Protein AF-A0A1Q6EL89-F1 (afdb_monomer_lite)

Sequence (431 aa):
MKNIRKYMMAAACMTAAAALVACTEAVKRDTEEEIQEMTVPKKPGPITKVPATLTCNGGEEFTFSVSKVQWAETYEWTIAEQEKSKISIIDGQGTNVITVRVVNDDVVIPAQSVSVVAKNELGASKVREYFAAITVSVPIELPGYTIKKYGKRWWMTENCHEAGEDGNLGVAPDLTAFSVAGLEASHLQRLNDAKGRYYTWYEAMTGISGCTAEQCPYVQNYEGVDDVGNAFKLDGTEEGEFGVQIRGCCPEGWHVANANDWWDMLMAIKSEYAIPDDFAQGGYTFSGGHDGKPENAITKAGFYKSGCTVKNTGNVGAWLRGGNGRIVDGGIWNQANMTLTDAGEPLLQFVDGAESIGFGWYPLGYQKADGSFNSGALGKWGYVWFIGQTNASTARSLVISGTSLNLQTKTNQEAAKDIYLNVRCVKNYTK

Foldseek 3Di:
DPPPVVVVVVVVVVVVVVVVVVVVVVVVVPDPPVPPPQAAWAEWDAKAKVVNFLEAEAFDKTKIFTPDIPNFQFKAKAFAPVCCQFKDFPDDHRHRMTIMTGHNDFDKAAWQRMWMWGGDPNGIYDIDTHGHIHTYHHDDDDPPFDWDDQQNWIWGLAFAQFCAPVNQQAALFQQLPDDFPQDDSVLSVVLSVRPRGWHQLQQQQAVDHLDDPVRRQDFAQDWDAAPQGDTAGQPLDPRHFQQGFGCRNHDPQKGFHGLCNVVSRLVRCCVRVVFDVDQQQQGWAQCFAPVNHNVLRADSSNCSVKNFDNGHTRQSLQLLAAQADDVVVVGNAVDDDQFDADPNGTGGLHHPPSVVSSSHHAQNAKAFLVRDGPSVRHRFKAKEFYTHAPHRFKGWIWIRGSGTTTIDIDGSVCSSHTIIHTTMMMGDDND

Secondary structure (DSSP, 8-state):
--SSHHHHHHHHHHHHHHHHHHHHHHTTSS---------PPPPP---EEES--SEEETT-EEEEE-PPPTT--EEEEEE-GGGTTTEEEEE-TBSSEEEEEE-SS-EEE-TTSEEEEEEETTEEPPPEE--S-EEEEPPP--TT--EEEETTEEEESS------TTS-SSB---GGG---TT--HHHHHHHHHH---BB-HHHHHH--TT--TTT----TT-EEE-TTS-EEE-SSSTTTT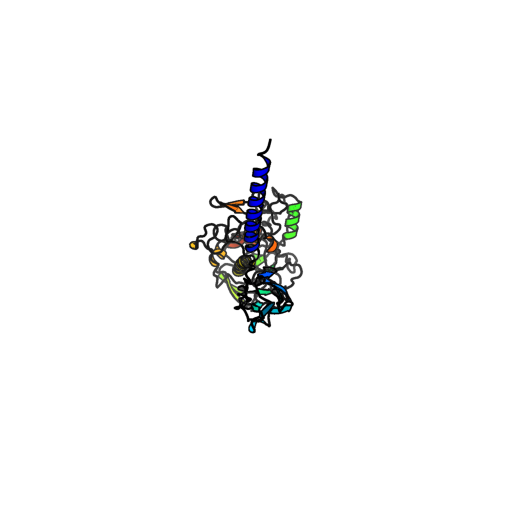TT----TTSPTTEEE--HHHHHHHHHHHHHHTT--S-TTTT-B-TTTGGGT-GGGPPPHHHHHHHEE-TTTTBSHHHHHBSS-SBGGGTSSB--S-SEEEETTEEEESS-TTHHHH---B---B-EETTS-B-TTTTTTEEEEEEEEEEETTEEEEEEEESS-EEEEEEEHHIIIIIEEBB--EEEPPP-

Radius of gyration: 31.71 Å; chains: 1; bounding box: 61×44×133 Å

Structure (mmCIF, N/CA/C/O backbone):
data_AF-A0A1Q6EL89-F1
#
_entry.id   AF-A0A1Q6EL89-F1
#
loop_
_atom_site.group_PDB
_atom_site.id
_atom_site.type_symbol
_atom_site.label_atom_id
_atom_site.label_alt_id
_atom_site.label_comp_id
_atom_site.label_asym_id
_atom_site.label_entity_id
_atom_site.label_seq_id
_atom_site.pdbx_PDB_ins_code
_atom_site.Cartn_x
_atom_site.Cartn_y
_atom_site.Cartn_z
_atom_site.occupancy
_atom_site.B_iso_or_equiv
_atom_site.auth_seq_id
_atom_site.auth_comp_id
_atom_site.auth_asym_id
_atom_site.auth_atom_id
_atom_site.pdbx_PDB_model_num
ATOM 1 N N . MET A 1 1 ? 17.278 10.775 103.104 1.00 49.75 1 MET A N 1
ATOM 2 C CA . MET A 1 1 ? 16.646 9.808 102.172 1.00 49.75 1 MET A CA 1
ATOM 3 C C . MET A 1 1 ? 15.168 9.551 102.522 1.00 49.75 1 MET A C 1
ATOM 5 O O . MET A 1 1 ? 14.836 8.476 103.000 1.00 49.75 1 MET A O 1
ATOM 9 N N . LYS A 1 2 ? 14.262 10.523 102.307 1.00 47.03 2 LYS A N 1
ATOM 10 C CA . LYS A 1 2 ? 12.800 10.315 102.477 1.00 47.03 2 LYS A CA 1
ATOM 11 C C . LYS A 1 2 ? 11.893 11.076 101.487 1.00 47.03 2 LYS A C 1
ATOM 13 O O . LYS A 1 2 ? 10.688 10.883 101.537 1.00 47.03 2 LYS A O 1
ATOM 18 N N . ASN A 1 3 ? 12.443 11.854 100.543 1.00 50.66 3 ASN A N 1
ATOM 19 C CA . ASN A 1 3 ? 11.643 12.742 99.676 1.00 50.66 3 ASN A CA 1
ATOM 20 C C . ASN A 1 3 ? 11.700 12.465 98.159 1.00 50.66 3 ASN A C 1
ATOM 22 O O . ASN A 1 3 ? 11.069 13.196 97.409 1.00 50.66 3 ASN A O 1
ATOM 26 N N . ILE A 1 4 ? 12.365 11.404 97.684 1.00 46.47 4 ILE A N 1
ATOM 27 C CA . ILE A 1 4 ? 12.438 11.109 96.231 1.00 46.47 4 ILE A CA 1
ATOM 28 C C . ILE A 1 4 ? 11.321 10.152 95.759 1.00 46.47 4 ILE A C 1
ATOM 30 O O . ILE A 1 4 ? 10.911 10.197 94.605 1.00 46.47 4 ILE A O 1
ATOM 34 N N . ARG A 1 5 ? 10.718 9.351 96.654 1.00 43.94 5 ARG A N 1
ATOM 35 C CA . ARG A 1 5 ? 9.643 8.404 96.277 1.00 43.94 5 ARG A CA 1
ATOM 36 C C . ARG A 1 5 ? 8.260 9.036 96.058 1.00 43.94 5 ARG A C 1
ATOM 38 O O . ARG A 1 5 ? 7.456 8.447 95.348 1.00 43.94 5 ARG A O 1
ATOM 45 N N . LYS A 1 6 ? 7.970 10.220 96.617 1.00 43.09 6 LYS A N 1
ATOM 46 C CA . LYS A 1 6 ? 6.654 10.879 96.450 1.00 43.09 6 LYS A CA 1
ATOM 47 C C . LYS A 1 6 ? 6.490 11.612 95.112 1.00 43.09 6 LYS A C 1
ATOM 49 O O . LYS A 1 6 ? 5.365 11.725 94.643 1.00 43.09 6 LYS A O 1
ATOM 54 N N . TYR A 1 7 ? 7.579 12.040 94.469 1.00 41.69 7 TYR A N 1
ATOM 55 C CA . TYR A 1 7 ? 7.502 12.757 93.189 1.00 41.69 7 TYR A CA 1
ATOM 56 C C . TYR A 1 7 ? 7.455 11.832 91.960 1.00 41.69 7 TYR A C 1
ATOM 58 O O . TYR A 1 7 ? 6.885 12.216 90.945 1.00 41.69 7 TYR A O 1
ATOM 66 N N . MET A 1 8 ? 7.948 10.589 92.052 1.00 41.84 8 MET A N 1
ATOM 67 C CA . MET A 1 8 ? 7.863 9.632 90.934 1.00 41.84 8 MET A CA 1
ATOM 68 C C . MET A 1 8 ? 6.481 8.969 90.785 1.00 41.84 8 MET A C 1
ATOM 70 O O . MET A 1 8 ? 6.081 8.661 89.668 1.00 41.84 8 MET A O 1
ATOM 74 N N . MET A 1 9 ? 5.716 8.789 91.871 1.00 42.91 9 MET A N 1
ATOM 75 C CA . MET A 1 9 ? 4.369 8.190 91.796 1.00 42.91 9 MET A CA 1
ATOM 76 C C . MET A 1 9 ? 3.300 9.166 91.271 1.00 42.91 9 MET A C 1
ATOM 78 O O . MET A 1 9 ? 2.398 8.751 90.550 1.00 42.91 9 MET A O 1
ATOM 82 N N . ALA A 1 10 ? 3.417 10.465 91.569 1.00 42.41 10 ALA A N 1
ATOM 83 C CA . ALA A 1 10 ? 2.481 11.476 91.065 1.00 42.41 10 ALA A CA 1
ATOM 84 C C . ALA A 1 10 ? 2.695 11.791 89.569 1.00 42.41 10 ALA A C 1
ATOM 86 O O . ALA A 1 10 ? 1.728 12.035 88.849 1.00 42.41 10 ALA A O 1
ATOM 87 N N . ALA A 1 11 ? 3.941 11.721 89.082 1.00 42.81 11 ALA A N 1
ATOM 88 C CA . ALA A 1 11 ? 4.260 11.908 87.666 1.00 42.81 11 ALA A CA 1
ATOM 89 C C . ALA A 1 11 ? 3.815 10.719 86.790 1.00 42.81 11 ALA A C 1
ATOM 91 O O . ALA A 1 11 ? 3.392 10.931 85.655 1.00 42.81 11 ALA A O 1
ATOM 92 N N . ALA A 1 12 ? 3.841 9.490 87.322 1.00 42.97 12 ALA A N 1
ATOM 93 C CA . ALA A 1 12 ? 3.398 8.286 86.610 1.00 42.97 12 ALA A CA 1
ATOM 94 C C . ALA A 1 12 ? 1.861 8.166 86.501 1.00 42.97 12 ALA A C 1
ATOM 96 O O . ALA A 1 12 ? 1.353 7.701 85.485 1.00 42.97 12 ALA A O 1
ATOM 97 N N . CYS A 1 13 ? 1.097 8.637 87.497 1.00 43.41 13 CYS A N 1
ATOM 98 C CA . CYS A 1 13 ? -0.373 8.620 87.424 1.00 43.41 13 CYS A CA 1
ATOM 99 C C . CYS A 1 13 ? -0.956 9.690 86.483 1.00 43.41 13 CYS A C 1
ATOM 101 O O . CYS A 1 13 ? -1.968 9.435 85.835 1.00 43.41 13 CYS A O 1
ATOM 103 N N . MET A 1 14 ? -0.330 10.869 86.364 1.00 44.00 14 MET A N 1
ATOM 104 C CA . MET A 1 14 ? -0.807 11.912 85.438 1.00 44.00 14 MET A CA 1
ATOM 105 C C . MET A 1 14 ? -0.430 11.643 83.972 1.00 44.00 14 MET A C 1
ATOM 107 O O . MET A 1 14 ? -1.180 12.020 83.076 1.00 44.00 14 MET A O 1
ATOM 111 N N . THR A 1 15 ? 0.671 10.931 83.709 1.00 44.34 15 THR A N 1
ATOM 112 C CA . THR A 1 15 ? 1.037 10.502 82.344 1.00 44.34 15 THR A CA 1
ATOM 113 C C . THR A 1 15 ? 0.186 9.331 81.845 1.00 44.34 15 THR A C 1
ATOM 115 O O . THR A 1 15 ? -0.147 9.294 80.664 1.00 44.34 15 THR A O 1
ATOM 118 N N . ALA A 1 16 ? -0.264 8.433 82.730 1.00 46.16 16 ALA A N 1
ATOM 119 C CA . ALA A 1 16 ? -1.192 7.359 82.364 1.00 46.16 16 ALA A CA 1
ATOM 120 C C . ALA A 1 16 ? -2.611 7.873 82.041 1.00 46.16 16 ALA A C 1
ATOM 122 O O . ALA A 1 16 ? -3.252 7.363 81.126 1.00 46.16 16 ALA A O 1
ATOM 123 N N . ALA A 1 17 ? -3.090 8.912 82.737 1.00 47.75 17 ALA A N 1
ATOM 124 C CA . ALA A 1 17 ? -4.407 9.502 82.478 1.00 47.75 17 ALA A CA 1
ATOM 125 C C . ALA A 1 17 ? -4.449 10.327 81.175 1.00 47.75 17 ALA A C 1
ATOM 127 O O . ALA A 1 17 ? -5.432 10.257 80.441 1.00 47.75 17 ALA A O 1
ATOM 128 N N . ALA A 1 18 ? -3.370 11.048 80.845 1.00 48.31 18 ALA A N 1
ATOM 129 C CA . ALA A 1 18 ? -3.258 11.781 79.580 1.00 48.31 18 ALA A CA 1
ATOM 130 C C . ALA A 1 18 ? -3.087 10.844 78.369 1.00 48.31 18 ALA A C 1
ATOM 132 O O . ALA A 1 18 ? -3.657 11.102 77.312 1.00 48.31 18 ALA A O 1
ATOM 133 N N . ALA A 1 19 ? -2.370 9.724 78.530 1.00 48.44 19 ALA A N 1
ATOM 134 C CA . ALA A 1 19 ? -2.257 8.695 77.497 1.00 48.44 19 ALA A CA 1
ATOM 135 C C . ALA A 1 19 ? -3.581 7.949 77.267 1.00 48.44 19 ALA A C 1
ATOM 137 O O . ALA A 1 19 ? -3.886 7.618 76.126 1.00 48.44 19 ALA A O 1
ATOM 138 N N . LEU A 1 20 ? -4.396 7.738 78.312 1.00 45.12 20 LEU A N 1
ATOM 139 C CA . LEU A 1 20 ? -5.729 7.158 78.145 1.00 45.12 20 LEU A CA 1
ATOM 140 C C . LEU A 1 20 ? -6.657 8.108 77.381 1.00 45.12 20 LEU A C 1
ATOM 142 O O . LEU A 1 20 ? -7.269 7.659 76.429 1.00 45.12 20 LEU A O 1
ATOM 146 N N . VAL A 1 21 ? -6.711 9.404 77.719 1.00 47.84 21 VAL A N 1
ATOM 147 C CA . VAL A 1 21 ? -7.572 10.387 77.021 1.00 47.84 21 VAL A CA 1
ATOM 148 C C . VAL A 1 21 ? -7.121 10.625 75.573 1.00 47.84 21 VAL A C 1
ATOM 150 O O . VAL A 1 21 ? -7.967 10.687 74.686 1.00 47.84 21 VAL A O 1
ATOM 153 N N . ALA A 1 22 ? -5.811 10.651 75.305 1.00 48.44 22 ALA A N 1
ATOM 154 C CA . ALA A 1 22 ? -5.281 10.723 73.941 1.00 48.44 22 ALA A CA 1
ATOM 155 C C . ALA A 1 22 ? -5.529 9.431 73.139 1.00 48.44 22 ALA A C 1
ATOM 157 O O . ALA A 1 22 ? -5.764 9.501 71.937 1.00 48.44 22 ALA A O 1
ATOM 158 N N . CYS A 1 23 ? -5.547 8.259 73.788 1.00 46.69 23 CYS A N 1
ATOM 159 C CA . CYS A 1 23 ? -5.980 7.018 73.145 1.00 46.69 23 CYS A CA 1
ATOM 160 C C . CYS A 1 23 ? -7.498 6.989 72.929 1.00 46.69 23 CYS A C 1
ATOM 162 O O . CYS A 1 23 ? -7.925 6.471 71.911 1.00 46.69 23 CYS A O 1
ATOM 164 N N . THR A 1 24 ? -8.331 7.576 73.795 1.00 46.50 24 THR A N 1
ATOM 165 C CA . THR A 1 24 ? -9.785 7.646 73.555 1.00 46.50 24 THR A CA 1
ATOM 166 C C . THR A 1 24 ? -10.161 8.663 72.473 1.00 46.50 24 THR A C 1
ATOM 168 O O . THR A 1 24 ? -11.158 8.462 71.785 1.00 46.50 24 THR A O 1
ATOM 171 N N . GLU A 1 25 ? -9.383 9.737 72.290 1.00 46.91 25 GLU A N 1
ATOM 172 C CA . GLU A 1 25 ? -9.559 10.678 71.172 1.00 46.91 25 GLU A CA 1
ATOM 173 C C . GLU A 1 25 ? -8.953 10.158 69.858 1.00 46.91 25 GLU A C 1
ATOM 175 O O . GLU A 1 25 ? -9.535 10.393 68.803 1.00 46.91 25 GLU A O 1
ATOM 180 N N . ALA A 1 26 ? -7.860 9.385 69.901 1.00 41.41 26 ALA A N 1
ATOM 181 C CA . ALA A 1 26 ? -7.319 8.695 68.724 1.00 41.41 26 ALA A CA 1
ATOM 182 C C . ALA A 1 26 ? -8.181 7.491 68.294 1.00 41.41 26 ALA A C 1
ATOM 184 O O . ALA A 1 26 ? -8.387 7.282 67.106 1.00 41.41 26 ALA A O 1
ATOM 185 N N . VAL A 1 27 ? -8.786 6.762 69.240 1.00 40.84 27 VAL A N 1
ATOM 186 C CA . VAL A 1 27 ? -9.750 5.675 68.959 1.00 40.84 27 VAL A CA 1
ATOM 187 C C . VAL A 1 27 ? -11.112 6.215 68.498 1.00 40.84 27 VAL A C 1
ATOM 189 O O . VAL A 1 27 ? -11.892 5.480 67.906 1.00 40.84 27 VAL A O 1
ATOM 192 N N . LYS A 1 28 ? -11.401 7.508 68.692 1.00 40.62 28 LYS A N 1
ATOM 193 C CA . LYS A 1 28 ? -12.558 8.176 68.070 1.00 40.62 28 LYS A CA 1
ATOM 194 C C . LYS A 1 28 ? -12.267 8.766 66.690 1.00 40.62 28 LYS A C 1
ATOM 196 O O . LYS A 1 28 ? -13.152 9.396 66.120 1.00 40.62 28 LYS A O 1
ATOM 201 N N . ARG A 1 29 ? -11.052 8.596 66.162 1.00 45.53 29 ARG A N 1
ATOM 202 C CA . ARG A 1 29 ? -10.647 9.188 64.882 1.00 45.53 29 ARG A CA 1
ATOM 203 C C . ARG A 1 29 ? -10.179 8.186 63.829 1.00 45.53 29 ARG A C 1
ATOM 205 O O . ARG A 1 29 ? -9.859 8.607 62.724 1.00 45.53 29 ARG A O 1
ATOM 212 N N . ASP A 1 30 ? -10.234 6.898 64.144 1.00 47.72 30 ASP A N 1
ATOM 213 C CA . ASP A 1 30 ? -10.138 5.811 63.177 1.00 47.72 30 ASP A CA 1
ATOM 214 C C . ASP A 1 30 ? -11.488 5.083 63.159 1.00 47.72 30 ASP A C 1
ATOM 216 O O . ASP A 1 30 ? -11.957 4.625 64.198 1.00 47.72 30 ASP A O 1
ATOM 220 N N . THR A 1 31 ? -12.111 4.996 61.979 1.00 49.91 31 THR A N 1
ATOM 221 C CA . THR A 1 31 ? -13.458 4.461 61.670 1.00 49.91 31 THR A CA 1
ATOM 222 C C . THR A 1 31 ? -14.674 5.361 61.947 1.00 49.91 31 THR A C 1
ATOM 224 O O . THR A 1 31 ? -15.703 4.909 62.433 1.00 49.91 31 THR A O 1
ATOM 227 N N . GLU A 1 32 ? -14.648 6.608 61.468 1.00 46.34 32 GLU A N 1
ATOM 228 C CA . GLU A 1 32 ? -15.772 7.005 60.604 1.00 46.34 32 GLU A CA 1
ATOM 229 C C . GLU A 1 32 ? -15.488 6.376 59.233 1.00 46.34 32 GLU A C 1
ATOM 231 O O . GLU A 1 32 ? -14.901 6.995 58.347 1.00 46.34 32 GLU A O 1
ATOM 236 N N . GLU A 1 33 ? -15.825 5.089 59.076 1.00 47.84 33 GLU A N 1
ATOM 237 C CA . GLU A 1 33 ? -16.197 4.613 57.746 1.00 47.84 33 GLU A CA 1
ATOM 238 C C . GLU A 1 33 ? -17.388 5.484 57.363 1.00 47.84 33 GLU A C 1
ATOM 240 O O . GLU A 1 33 ? -18.486 5.315 57.891 1.00 47.84 33 GLU A O 1
ATOM 245 N N . GLU A 1 34 ? -17.138 6.500 56.540 1.00 52.44 34 GLU A N 1
ATOM 246 C CA . GLU A 1 34 ? -18.188 7.261 55.888 1.00 52.44 34 GLU A CA 1
ATOM 247 C C . GLU A 1 34 ? -19.026 6.216 55.145 1.00 52.44 34 GLU A C 1
ATOM 249 O O . GLU A 1 34 ? -18.600 5.681 54.119 1.00 52.44 34 GLU A O 1
ATOM 254 N N . ILE A 1 35 ? -20.157 5.822 55.742 1.00 61.44 35 ILE A N 1
ATOM 255 C CA . ILE A 1 35 ? -21.106 4.886 55.149 1.00 61.44 35 ILE A CA 1
ATOM 256 C C . ILE A 1 35 ? -21.619 5.610 53.917 1.00 61.44 35 ILE A C 1
ATOM 258 O O . ILE A 1 35 ? -22.530 6.432 53.989 1.00 61.44 35 ILE A O 1
ATOM 262 N N . GL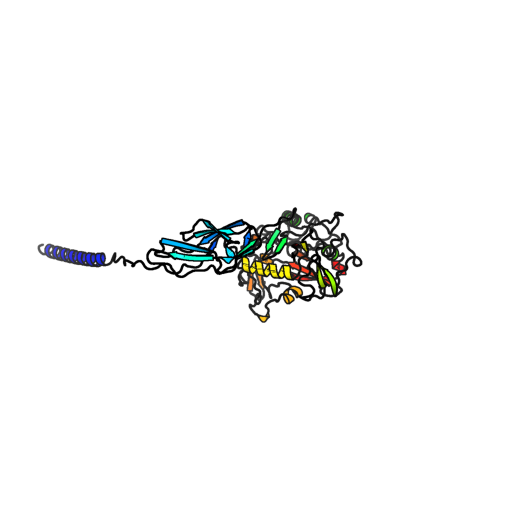N A 1 36 ? -20.951 5.380 52.792 1.00 67.50 36 GLN A N 1
ATOM 263 C CA . GLN A 1 36 ? -21.354 5.973 51.540 1.00 67.50 36 GLN A CA 1
ATOM 264 C C . GLN A 1 36 ? -22.688 5.344 51.170 1.00 67.50 36 GLN A C 1
ATOM 266 O O . GLN A 1 36 ? -22.745 4.166 50.806 1.00 67.50 36 GLN A O 1
ATOM 271 N N . GLU A 1 37 ? -23.755 6.131 51.305 1.00 83.00 37 GLU A N 1
ATOM 272 C CA . GLU A 1 37 ? -25.085 5.722 50.881 1.00 83.00 37 GLU A CA 1
ATOM 273 C C . GLU A 1 37 ? -25.017 5.265 49.427 1.00 83.00 37 GLU A C 1
ATOM 275 O O . GLU A 1 37 ? -24.441 5.931 48.559 1.00 83.00 37 GLU A O 1
ATOM 280 N N . MET A 1 38 ? -25.576 4.085 49.171 1.00 86.25 38 MET A N 1
ATOM 281 C CA . MET A 1 38 ? -25.671 3.575 47.818 1.00 86.25 38 MET A CA 1
ATOM 282 C C . MET A 1 38 ? -26.494 4.559 46.988 1.00 86.25 38 MET A C 1
ATOM 284 O O . MET A 1 38 ? -27.565 4.999 47.401 1.00 86.25 38 MET A O 1
ATOM 288 N N . THR A 1 39 ? -25.991 4.909 45.808 1.00 92.94 39 THR A N 1
ATOM 289 C CA . THR A 1 39 ? -26.717 5.754 44.855 1.00 92.94 39 THR A CA 1
ATOM 290 C C . THR A 1 39 ? -26.774 5.079 43.490 1.00 92.94 39 THR A C 1
ATOM 292 O O . THR A 1 39 ? -26.146 4.040 43.264 1.00 92.94 39 THR A O 1
ATOM 295 N N . VAL A 1 40 ? -27.546 5.655 42.566 1.00 93.38 40 VAL A N 1
ATOM 296 C CA . VAL A 1 40 ? -27.565 5.206 41.168 1.00 93.38 40 VAL A CA 1
ATOM 297 C C . VAL A 1 40 ? -26.134 5.246 40.605 1.00 93.38 40 VAL A C 1
ATOM 299 O O . VAL A 1 40 ? -25.452 6.265 40.777 1.00 93.38 40 VAL A O 1
ATOM 302 N N . PRO A 1 41 ? -25.657 4.193 39.910 1.00 96.06 41 PRO A N 1
ATOM 303 C CA . PRO A 1 41 ? -24.293 4.153 39.410 1.00 96.06 41 PRO A CA 1
ATOM 304 C C . PRO A 1 41 ? -23.992 5.340 38.493 1.00 96.06 41 PRO A C 1
ATOM 306 O O . PRO A 1 41 ? -24.821 5.789 37.692 1.00 96.06 41 PRO A O 1
ATOM 309 N N . LYS A 1 42 ? -22.761 5.848 38.575 1.00 93.88 42 LYS A N 1
ATOM 310 C CA . LYS A 1 42 ? -22.302 6.915 37.678 1.00 93.88 42 LYS A CA 1
ATOM 311 C C . LYS A 1 42 ? -22.218 6.403 36.237 1.00 93.88 42 LYS A C 1
ATOM 313 O O . LYS A 1 42 ? -22.102 5.209 35.979 1.00 93.88 42 LYS A O 1
ATOM 318 N N . LYS A 1 43 ? -22.242 7.328 35.272 1.00 93.50 43 LYS A N 1
ATOM 319 C CA . LYS A 1 43 ? -22.005 7.002 33.856 1.00 93.50 43 LYS A CA 1
ATOM 320 C C . LYS A 1 43 ? -20.674 6.235 33.720 1.00 93.50 43 LYS A C 1
ATOM 322 O O . LYS A 1 43 ? -19.665 6.763 34.195 1.00 93.50 43 LYS A O 1
ATOM 327 N N . PRO A 1 44 ? -20.637 5.070 33.046 1.00 95.56 44 PRO A N 1
ATOM 328 C CA . PRO A 1 44 ? -19.400 4.341 32.795 1.00 95.56 44 PRO A CA 1
ATOM 329 C C . PRO A 1 44 ? -18.310 5.199 32.136 1.00 95.56 44 PRO A C 1
ATOM 331 O O . PRO A 1 44 ? -18.594 6.173 31.417 1.00 95.56 44 PRO A O 1
ATOM 334 N N . GLY A 1 45 ? -17.051 4.821 32.369 1.00 86.75 45 GLY A N 1
ATOM 335 C CA . GLY A 1 45 ? -15.884 5.389 31.685 1.00 86.75 45 GLY A CA 1
ATOM 336 C C . GLY A 1 45 ? -15.890 5.110 30.173 1.00 86.75 45 GLY A C 1
ATOM 337 O O . GLY A 1 45 ? -16.864 4.567 29.654 1.00 86.75 45 GLY A O 1
ATOM 338 N N . PRO A 1 46 ? -14.846 5.513 29.430 1.00 88.06 46 PRO A N 1
ATOM 339 C CA . PRO A 1 46 ? -14.711 5.164 28.016 1.00 88.06 46 PRO A CA 1
ATOM 340 C C . PRO A 1 46 ? -14.766 3.645 27.793 1.00 88.06 46 PRO A C 1
ATOM 342 O O . PRO A 1 46 ? -14.203 2.889 28.583 1.00 88.06 46 PRO A O 1
ATOM 345 N N . ILE A 1 47 ? -15.431 3.218 26.717 1.00 91.00 47 ILE A N 1
ATOM 346 C CA . ILE A 1 47 ? -15.407 1.820 26.270 1.00 91.00 47 ILE A CA 1
ATOM 347 C C . ILE A 1 47 ? -14.084 1.577 25.541 1.00 91.00 47 ILE A C 1
ATOM 349 O O . ILE A 1 47 ? -13.743 2.321 24.620 1.00 91.00 47 ILE A O 1
ATOM 353 N N . THR A 1 48 ? -13.359 0.534 25.929 1.00 86.56 48 THR A N 1
ATOM 354 C CA . THR A 1 48 ? -12.133 0.077 25.263 1.00 86.56 48 THR A CA 1
ATOM 355 C C . THR A 1 48 ? -12.407 -1.190 24.458 1.00 86.56 48 THR A C 1
ATOM 357 O O . THR A 1 48 ? -13.191 -2.032 24.891 1.00 86.56 48 THR A O 1
ATOM 360 N N . LYS A 1 49 ? -11.763 -1.326 23.291 1.00 89.06 49 LYS A N 1
ATOM 361 C CA . LYS A 1 49 ? -11.763 -2.543 22.464 1.00 89.06 49 LYS A CA 1
ATOM 362 C C . LYS A 1 49 ? -10.440 -3.282 22.658 1.00 89.06 49 LYS A C 1
ATOM 364 O O . LYS A 1 49 ? -9.390 -2.638 22.655 1.00 89.06 49 LYS A O 1
ATOM 369 N N . VAL A 1 50 ? -10.477 -4.605 22.799 1.00 81.31 50 VAL A N 1
ATOM 370 C CA . VAL A 1 50 ? -9.273 -5.447 22.865 1.00 81.31 50 VAL A CA 1
ATOM 371 C C . VAL A 1 50 ? -9.388 -6.590 21.850 1.00 81.31 50 VAL A C 1
ATOM 373 O O . VAL A 1 50 ? -10.317 -7.389 21.978 1.00 81.31 50 VAL A O 1
ATOM 376 N N . PRO A 1 51 ? -8.467 -6.691 20.869 1.00 78.06 51 PRO A N 1
ATOM 377 C CA . PRO A 1 51 ? -7.330 -5.791 20.624 1.00 78.06 51 PRO A CA 1
ATOM 378 C C . PRO A 1 51 ? -7.778 -4.390 20.170 1.00 78.06 51 PRO A C 1
ATOM 380 O O . PRO A 1 51 ? -8.868 -4.233 19.619 1.00 78.06 51 PRO A O 1
ATOM 383 N N . ALA A 1 52 ? -6.932 -3.375 20.380 1.00 71.19 52 ALA A N 1
ATOM 384 C CA . ALA A 1 52 ? -7.242 -1.962 20.106 1.00 71.19 52 ALA A CA 1
ATOM 385 C C . ALA A 1 52 ? -7.322 -1.596 18.605 1.00 71.19 52 ALA A C 1
ATOM 387 O O . ALA A 1 52 ? -7.421 -0.421 18.261 1.00 71.19 52 ALA A O 1
ATOM 388 N N . THR A 1 53 ? -7.290 -2.585 17.710 1.00 71.81 53 THR A N 1
ATOM 389 C CA . THR A 1 53 ? -7.421 -2.401 16.260 1.00 71.81 53 THR A CA 1
ATOM 390 C C . THR A 1 53 ? -8.850 -2.017 15.881 1.00 71.81 53 THR A C 1
ATOM 392 O O . THR A 1 53 ? -9.807 -2.582 16.405 1.00 71.81 53 THR A O 1
ATOM 395 N N . LEU A 1 54 ? -9.029 -1.086 14.944 1.00 77.69 54 LEU A N 1
ATOM 396 C CA . LEU A 1 54 ? -10.362 -0.732 14.423 1.00 77.69 54 LEU A CA 1
ATOM 397 C C . LEU A 1 54 ? -10.807 -1.626 13.256 1.00 77.69 54 LEU A C 1
ATOM 399 O O . LEU A 1 54 ? -11.992 -1.671 12.928 1.00 77.69 54 LEU A O 1
ATOM 403 N N . THR A 1 55 ? -9.867 -2.373 12.681 1.00 80.50 55 THR A N 1
ATOM 404 C CA . THR A 1 55 ? -10.103 -3.362 11.629 1.00 80.50 55 THR A CA 1
ATOM 405 C C . THR A 1 55 ? -10.118 -4.762 12.239 1.00 80.50 55 THR A C 1
ATOM 407 O O . THR A 1 55 ? -9.223 -5.109 13.014 1.00 80.50 55 THR A O 1
ATOM 410 N N . CYS A 1 56 ? -11.147 -5.541 11.907 1.00 83.06 56 CYS A N 1
ATOM 411 C CA . CYS A 1 56 ? -11.349 -6.919 12.354 1.00 83.06 56 CYS A CA 1
ATOM 412 C C . CYS A 1 56 ? -11.552 -7.829 11.139 1.00 83.06 56 CYS A C 1
ATOM 414 O O . CYS A 1 56 ? -12.137 -7.412 10.134 1.00 83.06 56 CYS A O 1
ATOM 416 N N . ASN A 1 57 ? -11.125 -9.079 11.245 1.00 84.56 57 ASN A N 1
ATOM 417 C CA . ASN A 1 57 ? -11.431 -10.099 10.257 1.00 84.56 57 ASN A CA 1
ATOM 418 C C . ASN A 1 57 ? -12.910 -10.507 10.337 1.00 84.56 57 ASN A C 1
ATOM 420 O O . ASN A 1 57 ? -13.545 -10.450 11.392 1.00 84.56 57 ASN A O 1
ATOM 424 N N . GLY A 1 58 ? -13.468 -10.937 9.209 1.00 87.12 58 GLY A N 1
ATOM 425 C CA . GLY A 1 58 ? -14.809 -11.503 9.144 1.00 87.12 58 GLY A CA 1
ATOM 426 C C . GLY A 1 58 ? -14.952 -12.679 10.110 1.00 87.12 58 GLY A C 1
ATOM 427 O O . GLY A 1 58 ? -14.112 -13.576 10.140 1.00 87.12 58 GLY A O 1
ATOM 428 N N . GLY A 1 59 ? -16.000 -12.656 10.934 1.00 88.44 59 GLY A N 1
ATOM 429 C CA . GLY A 1 59 ? -16.229 -13.673 11.962 1.00 88.44 59 GLY A CA 1
ATOM 430 C C . GLY A 1 59 ? -15.350 -13.557 13.213 1.00 88.44 59 GLY A C 1
ATOM 431 O O . GLY A 1 59 ? -15.482 -14.402 14.097 1.00 88.44 59 GLY A O 1
ATOM 432 N N . GLU A 1 60 ? -14.473 -12.549 13.311 1.00 91.62 60 GLU A N 1
ATOM 433 C CA . GLU A 1 60 ? -13.591 -12.360 14.467 1.00 91.62 60 GLU A CA 1
ATOM 434 C C . GLU A 1 60 ? -14.379 -12.112 15.763 1.00 91.62 60 GLU A C 1
ATOM 436 O O . GLU A 1 60 ? -15.439 -11.472 15.777 1.00 91.62 60 GLU A O 1
ATOM 441 N N . GLU A 1 61 ? -13.819 -12.609 16.866 1.00 95.94 61 GLU A N 1
ATOM 442 C CA . GLU A 1 61 ? -14.274 -12.336 18.224 1.00 95.94 61 GLU A CA 1
ATOM 443 C C . GLU A 1 61 ? -13.299 -11.412 18.941 1.00 95.94 61 GLU A C 1
ATOM 445 O O . GLU A 1 61 ? -12.086 -11.616 18.911 1.00 95.94 61 GLU A O 1
ATOM 450 N N . PHE A 1 62 ? -13.831 -10.409 19.629 1.00 93.88 62 PHE A N 1
ATOM 451 C CA . PHE A 1 62 ? -13.038 -9.489 20.437 1.00 93.88 62 PHE A CA 1
ATOM 452 C C . PHE A 1 62 ? -13.860 -8.972 21.614 1.00 93.88 62 PHE A C 1
ATOM 454 O O . PHE A 1 62 ? -15.062 -9.233 21.711 1.00 93.88 62 PHE A O 1
ATOM 461 N N . THR A 1 63 ? -13.219 -8.241 22.527 1.00 97.25 63 THR A N 1
ATOM 462 C CA . THR A 1 63 ? -13.898 -7.747 23.729 1.00 97.25 63 THR A CA 1
ATOM 463 C C . THR A 1 63 ? -14.081 -6.239 23.733 1.00 97.25 63 THR A C 1
ATOM 465 O O . THR A 1 63 ? -13.235 -5.483 23.244 1.00 97.25 63 THR A O 1
ATOM 468 N N . PHE A 1 64 ? -15.190 -5.810 24.333 1.00 97.44 64 PHE A N 1
ATOM 469 C CA . PHE A 1 64 ? -15.363 -4.452 24.827 1.00 97.44 64 PHE A CA 1
ATOM 470 C C . PHE A 1 64 ? -15.343 -4.447 26.346 1.00 97.44 64 PHE A C 1
ATOM 472 O O . PHE A 1 64 ? -15.921 -5.329 26.976 1.00 97.44 64 PHE A O 1
ATOM 479 N N . SER A 1 65 ? -14.729 -3.429 26.943 1.00 95.62 65 SER A N 1
ATOM 480 C CA . SER A 1 65 ? -14.716 -3.285 28.395 1.00 95.62 65 SER A CA 1
ATOM 481 C C . SER A 1 65 ? -14.878 -1.843 28.854 1.00 95.62 65 SER A C 1
ATOM 483 O O . SER A 1 65 ? -14.537 -0.898 28.144 1.00 95.62 65 SER A O 1
ATOM 485 N N . VAL A 1 66 ? -15.395 -1.684 30.070 1.00 94.31 66 VAL A N 1
ATOM 486 C CA . VAL A 1 66 ? -15.346 -0.440 30.845 1.00 94.31 66 VAL A CA 1
ATOM 487 C C . VAL A 1 66 ? -14.756 -0.726 32.221 1.00 94.31 66 VAL A C 1
ATOM 489 O O . VAL A 1 66 ? -14.860 -1.839 32.745 1.00 94.31 66 VAL A O 1
ATOM 492 N N . SER A 1 67 ? -14.155 0.286 32.846 1.00 92.38 67 SER A N 1
ATOM 493 C CA . SER A 1 67 ? -13.771 0.198 34.257 1.00 92.38 67 SER A CA 1
ATOM 494 C C . SER A 1 67 ? -15.002 -0.069 35.126 1.00 92.38 67 SER A C 1
ATOM 496 O O . SER A 1 67 ? -16.079 0.471 34.861 1.00 92.38 67 SER A O 1
ATOM 498 N N . LYS A 1 68 ? -14.835 -0.873 36.183 1.00 94.62 68 LYS A N 1
ATOM 499 C CA . LYS A 1 68 ? -15.909 -1.120 37.149 1.00 94.62 68 LYS A CA 1
ATOM 500 C C . LYS A 1 68 ? -16.382 0.204 37.756 1.00 94.62 68 LYS A C 1
ATOM 502 O O . LYS A 1 68 ? -15.579 0.995 38.245 1.00 94.62 68 LYS A O 1
ATOM 507 N N . VAL A 1 69 ? -17.686 0.433 37.707 1.00 94.06 69 VAL A N 1
ATOM 508 C CA . VAL A 1 69 ? -18.365 1.595 38.273 1.00 94.06 69 VAL A CA 1
ATOM 509 C C . VAL A 1 69 ? -18.756 1.284 39.715 1.00 94.06 69 VAL A C 1
ATOM 511 O O . VAL A 1 69 ? -19.273 0.208 40.012 1.00 94.06 69 VAL A O 1
ATOM 514 N N . GLN A 1 70 ? -18.514 2.231 40.617 1.00 92.25 70 GLN A N 1
ATOM 515 C CA . GLN A 1 70 ? -18.935 2.127 42.011 1.00 92.25 70 GLN A CA 1
ATOM 516 C C . GLN A 1 70 ? -20.456 1.923 42.120 1.00 92.25 70 GLN A C 1
ATOM 518 O O . GLN A 1 70 ? -21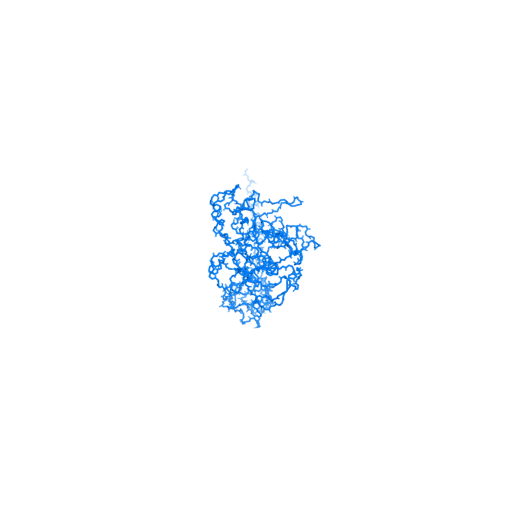.218 2.559 41.390 1.00 92.25 70 GLN A O 1
ATOM 523 N N . TRP A 1 71 ? -20.871 1.041 43.035 1.00 93.81 71 TRP A N 1
ATOM 524 C CA . TRP A 1 71 ? -22.263 0.622 43.266 1.00 93.81 71 TRP A CA 1
ATOM 525 C C . TRP A 1 71 ? -22.955 -0.074 42.090 1.00 93.81 71 TRP A C 1
ATOM 527 O O . TRP A 1 71 ? -24.147 -0.340 42.185 1.00 93.81 71 TRP A O 1
ATOM 537 N N . ALA A 1 72 ? -22.258 -0.371 40.992 1.00 96.19 72 ALA A N 1
ATOM 538 C CA . ALA A 1 72 ? -22.833 -1.149 39.903 1.00 96.19 72 ALA A CA 1
ATOM 539 C C . ALA A 1 72 ? -22.841 -2.640 40.257 1.00 96.19 72 ALA A C 1
ATOM 541 O O . ALA A 1 72 ? -21.788 -3.229 40.504 1.00 96.19 72 ALA A O 1
ATOM 542 N N . GLU A 1 73 ? -24.021 -3.246 40.222 1.00 97.06 73 GLU A N 1
ATOM 543 C CA . GLU A 1 73 ? -24.219 -4.684 40.420 1.00 97.06 73 GLU A CA 1
ATOM 544 C C . GLU A 1 73 ? -24.215 -5.427 39.084 1.00 97.06 73 GLU A C 1
ATOM 546 O O . GLU A 1 73 ? -23.737 -6.555 38.988 1.00 97.06 73 GLU A O 1
ATOM 551 N N . THR A 1 74 ? -24.718 -4.777 38.033 1.00 97.88 74 THR A N 1
ATOM 552 C CA . THR A 1 74 ? -24.773 -5.342 36.687 1.00 97.88 74 THR A CA 1
ATOM 553 C C . THR A 1 74 ? -24.574 -4.271 35.618 1.00 97.88 74 THR A C 1
ATOM 555 O O . THR A 1 74 ? -24.658 -3.068 35.880 1.00 97.88 74 THR A O 1
ATOM 558 N N . TYR A 1 75 ? -24.293 -4.714 34.398 1.00 98.56 75 TYR A N 1
ATOM 559 C CA . TYR A 1 75 ? -24.104 -3.868 33.227 1.00 98.56 75 TYR A CA 1
ATOM 560 C C . TYR A 1 75 ? -24.996 -4.372 32.107 1.00 98.56 75 TYR A C 1
ATOM 562 O O . TYR A 1 75 ? -25.024 -5.564 31.821 1.00 98.56 75 TYR A O 1
ATOM 570 N N . GLU A 1 76 ? -25.698 -3.460 31.454 1.00 98.50 76 GLU A N 1
ATOM 571 C CA . GLU A 1 76 ? -26.471 -3.779 30.263 1.00 98.50 76 GLU A CA 1
ATOM 572 C C . GLU A 1 76 ? -25.769 -3.175 29.056 1.00 98.50 76 GLU A C 1
ATOM 574 O O . GLU A 1 76 ? -25.660 -1.953 28.925 1.00 98.50 76 GLU A O 1
ATOM 579 N N . TRP A 1 77 ? -25.274 -4.059 28.198 1.00 98.56 77 TRP A N 1
ATOM 580 C CA . TRP A 1 77 ? -24.687 -3.716 26.915 1.00 98.56 77 TRP A CA 1
ATOM 581 C C . TRP A 1 77 ? -25.718 -3.816 25.802 1.00 98.56 77 TRP A C 1
ATOM 583 O O . TRP A 1 77 ? -26.475 -4.787 25.737 1.00 98.56 77 TRP A O 1
ATOM 593 N N . THR A 1 78 ? -25.686 -2.853 24.886 1.00 98.25 78 THR A N 1
ATOM 594 C CA . THR A 1 78 ? -26.644 -2.757 23.785 1.00 98.25 78 THR A CA 1
ATOM 595 C C . THR A 1 78 ? -25.918 -2.526 22.467 1.00 98.25 78 THR A C 1
ATOM 597 O O . THR A 1 78 ? -25.077 -1.630 22.359 1.00 98.25 78 THR A O 1
ATOM 600 N N . ILE A 1 79 ? -26.290 -3.319 21.461 1.00 98.25 79 ILE A N 1
ATOM 601 C CA . ILE A 1 79 ? -25.966 -3.091 20.049 1.00 98.25 79 ILE A CA 1
ATOM 602 C C . ILE A 1 79 ? -27.145 -2.358 19.406 1.00 98.25 79 ILE A C 1
ATOM 604 O O . ILE A 1 79 ? -28.294 -2.768 19.592 1.00 98.25 79 ILE A O 1
ATOM 608 N N . ALA A 1 80 ? -26.867 -1.287 18.663 1.00 96.56 80 ALA A N 1
ATOM 609 C CA . ALA A 1 80 ? -27.875 -0.537 17.922 1.00 96.56 80 ALA A CA 1
ATOM 610 C C . ALA A 1 80 ? -28.652 -1.454 16.959 1.00 96.56 80 ALA A C 1
ATOM 612 O O . ALA A 1 80 ? -28.060 -2.300 16.290 1.00 96.56 80 ALA A O 1
ATOM 613 N N . GLU A 1 81 ? -29.976 -1.289 16.884 1.00 96.12 81 GLU A N 1
ATOM 614 C CA . GLU A 1 81 ? -30.873 -2.226 16.188 1.00 96.12 81 GLU A CA 1
ATOM 615 C C . GLU A 1 81 ? -30.464 -2.462 14.730 1.00 96.12 81 GLU A C 1
ATOM 617 O O . GLU A 1 81 ? -30.380 -3.603 14.281 1.00 96.12 81 GLU A O 1
ATOM 622 N N . GLN A 1 82 ? -30.126 -1.386 14.017 1.00 94.25 82 GLN A N 1
ATOM 623 C CA . GLN A 1 82 ? -29.711 -1.425 12.617 1.00 94.25 82 GLN A CA 1
ATOM 624 C C . GLN A 1 82 ? -28.373 -2.149 12.375 1.00 94.25 82 GLN A C 1
ATOM 626 O O . GLN A 1 82 ? -28.072 -2.510 11.241 1.00 94.25 82 GLN A O 1
ATOM 631 N N . GLU A 1 83 ? -27.582 -2.387 13.425 1.00 96.62 83 GLU A N 1
ATOM 632 C CA . GLU A 1 83 ? -26.264 -3.027 13.345 1.00 96.62 83 GLU A CA 1
ATOM 633 C C . GLU A 1 83 ? -26.255 -4.458 13.899 1.00 96.62 83 GLU A C 1
ATOM 635 O O . GLU A 1 83 ? -25.239 -5.147 13.804 1.00 96.62 83 GLU A O 1
ATOM 640 N N . LYS A 1 84 ? -27.381 -4.953 14.436 1.00 95.31 84 LYS A N 1
ATOM 641 C CA . LYS A 1 84 ? -27.494 -6.329 14.959 1.00 95.31 84 LYS A CA 1
ATOM 642 C C . LYS A 1 84 ? -27.261 -7.406 13.901 1.00 95.31 84 LYS A C 1
ATOM 644 O O . LYS A 1 84 ? -26.908 -8.530 14.243 1.00 95.31 84 LYS A O 1
ATOM 649 N N . SER A 1 85 ? -27.443 -7.071 12.624 1.00 94.81 85 SER A N 1
ATOM 650 C CA . SER A 1 85 ? -27.088 -7.953 11.513 1.00 94.81 85 SER A CA 1
ATOM 651 C C . SER A 1 85 ? -25.585 -8.019 11.251 1.00 94.81 85 SER A C 1
ATOM 653 O O . SER A 1 85 ? -25.185 -8.884 10.489 1.00 94.81 85 SER A O 1
ATOM 655 N N . LYS A 1 86 ? -24.765 -7.139 11.847 1.00 95.94 86 LYS A N 1
ATOM 656 C CA . LYS A 1 86 ? -23.316 -7.008 11.599 1.00 95.94 86 LYS A CA 1
ATOM 657 C C . LYS A 1 86 ? -22.450 -7.377 12.803 1.00 95.94 86 LYS A C 1
ATOM 659 O O . LYS A 1 86 ? -21.310 -7.801 12.631 1.00 95.94 86 LYS A O 1
ATOM 664 N N . ILE A 1 87 ? -22.959 -7.191 14.018 1.00 97.50 87 ILE A N 1
ATOM 665 C CA . ILE A 1 87 ? -22.251 -7.487 15.265 1.00 97.50 87 ILE A CA 1
ATOM 666 C C . ILE A 1 87 ? -23.224 -7.997 16.323 1.00 97.50 87 ILE A C 1
ATOM 668 O O . ILE A 1 87 ? -24.344 -7.507 16.455 1.00 97.50 87 ILE A O 1
ATOM 672 N N . SER A 1 88 ? -22.781 -8.985 17.094 1.00 97.44 88 SER A N 1
ATOM 673 C CA . SER A 1 88 ? -23.583 -9.629 18.133 1.00 97.44 88 SER A CA 1
ATOM 674 C C . SER A 1 88 ? -22.780 -9.807 19.416 1.00 97.44 88 SER A C 1
ATOM 676 O O . SER A 1 88 ? -21.580 -10.067 19.370 1.00 97.44 88 SER A O 1
ATOM 678 N N . ILE A 1 89 ? -23.442 -9.660 20.565 1.00 98.31 89 ILE A N 1
ATOM 679 C CA . ILE A 1 89 ? -22.872 -10.016 21.869 1.00 98.31 89 ILE A CA 1
ATOM 680 C C . ILE A 1 89 ? -22.998 -11.529 22.012 1.00 98.31 89 ILE A C 1
ATOM 682 O O . ILE A 1 89 ? -24.110 -12.052 21.948 1.00 98.31 89 ILE A O 1
ATOM 686 N N . ILE A 1 90 ? -21.874 -12.212 22.200 1.00 98.19 90 ILE A N 1
ATOM 687 C CA . ILE A 1 90 ? -21.837 -13.672 22.343 1.00 98.19 90 ILE A CA 1
ATOM 688 C C . ILE A 1 90 ? -21.602 -14.117 23.787 1.00 98.19 90 ILE A C 1
ATOM 690 O O . ILE A 1 90 ? -21.978 -15.232 24.130 1.00 98.19 90 ILE A O 1
ATOM 694 N N . ASP A 1 91 ? -21.026 -13.255 24.633 1.00 98.31 91 ASP A N 1
ATOM 695 C CA . ASP A 1 91 ? -20.815 -13.536 26.056 1.00 98.31 91 ASP A CA 1
ATOM 696 C C . ASP A 1 91 ? -20.624 -12.247 26.883 1.00 98.31 91 ASP A C 1
ATOM 698 O O . ASP A 1 91 ? -20.385 -11.165 26.338 1.00 98.31 91 ASP A O 1
ATOM 702 N N . GLY A 1 92 ? -20.714 -12.359 28.211 1.00 97.38 92 GLY A N 1
ATOM 703 C CA . GLY A 1 92 ? -20.352 -11.307 29.170 1.00 97.38 92 GLY A CA 1
ATOM 704 C C . GLY A 1 92 ? -21.445 -10.279 29.477 1.00 97.38 92 GLY A C 1
ATOM 705 O O . GLY A 1 92 ? -21.205 -9.335 30.236 1.00 97.38 92 GLY A O 1
ATOM 706 N N . GLN A 1 93 ? -22.657 -10.452 28.933 1.00 98.00 93 GLN A N 1
ATOM 707 C CA . GLN A 1 93 ? -23.801 -9.607 29.287 1.00 98.00 93 GLN A CA 1
ATOM 708 C C . GLN A 1 93 ? -24.046 -9.651 30.802 1.00 98.00 93 GLN A C 1
ATOM 710 O O . GLN A 1 93 ? -23.945 -10.701 31.432 1.00 98.00 93 GLN A O 1
ATOM 715 N N . GLY A 1 94 ? -24.362 -8.502 31.396 1.00 97.50 94 GLY A N 1
ATOM 716 C CA . GLY A 1 94 ? -24.461 -8.365 32.847 1.00 97.50 94 GLY A CA 1
ATOM 717 C C . GLY A 1 94 ? -23.147 -7.975 33.530 1.00 97.50 94 GLY A C 1
ATOM 718 O O . GLY A 1 94 ? -23.176 -7.619 34.709 1.00 97.50 94 GLY A O 1
ATOM 719 N N . THR A 1 95 ? -22.009 -7.986 32.825 1.00 98.38 95 THR A N 1
ATOM 720 C CA . THR A 1 95 ? -20.681 -7.679 33.386 1.00 98.38 95 THR A CA 1
ATOM 721 C C . THR A 1 95 ? -20.036 -6.453 32.731 1.00 98.38 95 THR A C 1
ATOM 723 O O . THR A 1 95 ? -20.467 -5.987 31.679 1.00 98.38 95 THR A O 1
ATOM 726 N N . ASN A 1 96 ? -18.965 -5.912 33.320 1.00 97.62 96 ASN A N 1
ATOM 727 C CA . ASN A 1 96 ? -18.258 -4.750 32.765 1.00 97.62 96 ASN A CA 1
ATOM 728 C C . ASN A 1 96 ? -17.400 -5.071 31.520 1.00 97.62 96 ASN A C 1
ATOM 730 O O . ASN A 1 96 ? -16.669 -4.194 31.050 1.00 97.62 96 ASN A O 1
ATOM 734 N N . VAL A 1 97 ? -17.469 -6.305 31.008 1.00 98.12 97 VAL A N 1
ATOM 735 C CA . VAL A 1 97 ? -16.776 -6.790 29.809 1.00 98.12 97 VAL A CA 1
ATOM 736 C C . VAL A 1 97 ? -17.741 -7.640 28.980 1.00 98.12 97 VAL A C 1
ATOM 738 O O . VAL A 1 97 ? -18.403 -8.516 29.521 1.00 98.12 97 VAL A O 1
ATOM 741 N N . ILE A 1 98 ? -17.802 -7.429 27.669 1.00 98.56 98 ILE A N 1
ATOM 742 C CA . ILE A 1 98 ? -18.521 -8.321 26.749 1.00 98.56 98 ILE A CA 1
ATOM 743 C C . ILE A 1 98 ? -17.580 -8.865 25.692 1.00 98.56 98 ILE A C 1
ATOM 745 O O . ILE A 1 98 ? -16.665 -8.165 25.253 1.00 98.56 98 ILE A O 1
ATOM 749 N N . THR A 1 99 ? -17.863 -10.081 25.241 1.00 98.25 99 THR A N 1
ATOM 750 C CA . THR A 1 99 ? -17.288 -10.633 24.017 1.00 98.25 99 THR A CA 1
ATOM 751 C C . THR A 1 99 ? -18.312 -10.481 22.906 1.00 98.25 99 THR A C 1
ATOM 753 O O . THR A 1 99 ? -19.490 -10.818 23.067 1.00 98.25 99 THR A O 1
ATOM 756 N N . VAL A 1 100 ? -17.868 -9.954 21.774 1.00 98.12 100 VAL A N 1
ATOM 757 C CA . VAL A 1 100 ? -18.687 -9.758 20.581 1.00 98.12 100 VAL A CA 1
ATOM 758 C C . VAL A 1 100 ? -18.123 -10.558 19.422 1.00 98.12 100 VAL A C 1
ATOM 760 O O . VAL A 1 100 ? -16.916 -10.777 19.351 1.00 98.12 100 VAL A O 1
ATOM 763 N N . ARG A 1 101 ? -19.000 -10.952 18.500 1.00 96.75 101 ARG A N 1
ATOM 764 C CA . ARG A 1 101 ? -18.636 -11.539 17.211 1.00 96.75 101 ARG A CA 1
ATOM 765 C C . ARG A 1 101 ? -19.199 -10.683 16.088 1.00 96.75 101 ARG A C 1
ATOM 767 O O . ARG A 1 101 ? -20.387 -10.340 16.107 1.00 96.75 101 ARG A O 1
ATOM 774 N N . VAL A 1 102 ? -18.353 -10.347 15.121 1.00 95.25 102 VAL A N 1
ATOM 775 C CA . VAL A 1 102 ? -18.762 -9.648 13.896 1.00 95.25 102 VAL A CA 1
ATOM 776 C C . VAL A 1 102 ? -19.157 -10.634 12.802 1.00 95.25 102 VAL A C 1
ATOM 778 O O . VAL A 1 102 ? -18.787 -11.806 12.839 1.00 95.25 102 VAL A O 1
ATOM 781 N N . VAL A 1 103 ? -19.935 -10.179 11.823 1.00 92.75 103 VAL A N 1
ATOM 782 C CA . VAL A 1 103 ? -20.274 -10.994 10.652 1.00 92.75 103 VAL A CA 1
ATOM 783 C C . VAL A 1 103 ? -19.050 -11.384 9.842 1.00 92.75 103 VAL A C 1
ATOM 785 O O . VAL A 1 103 ? -18.006 -10.741 9.895 1.00 92.75 103 VAL A O 1
ATOM 788 N N . ASN A 1 104 ? -19.202 -12.437 9.048 1.00 90.38 104 ASN A N 1
ATOM 789 C CA . ASN A 1 104 ? -18.238 -12.788 8.021 1.00 90.38 104 ASN A CA 1
ATOM 790 C C . ASN A 1 104 ? -18.571 -12.068 6.703 1.00 90.38 104 ASN A C 1
ATOM 792 O O . ASN A 1 104 ? -18.888 -12.721 5.713 1.00 90.38 104 ASN A O 1
ATOM 796 N N . ASP A 1 105 ? -18.577 -10.732 6.726 1.00 85.12 105 ASP A N 1
ATOM 797 C CA . ASP A 1 105 ? -18.826 -9.889 5.549 1.00 85.12 105 ASP A CA 1
ATOM 798 C C . ASP A 1 105 ? -18.061 -8.553 5.643 1.00 85.12 105 ASP A C 1
ATOM 800 O O . ASP A 1 105 ? -17.718 -8.095 6.737 1.00 85.12 105 ASP A O 1
ATOM 804 N N . ASP A 1 106 ? -17.788 -7.931 4.496 1.00 84.81 106 ASP A N 1
ATOM 805 C CA . ASP A 1 106 ? -17.130 -6.628 4.383 1.00 84.81 106 ASP A CA 1
ATOM 806 C C . ASP A 1 106 ? -18.114 -5.513 4.778 1.00 84.81 106 ASP A C 1
ATOM 808 O O . ASP A 1 106 ? -18.887 -5.006 3.962 1.00 84.81 106 ASP A O 1
ATOM 812 N N . VAL A 1 107 ? -18.087 -5.098 6.046 1.00 88.19 107 VAL A N 1
ATOM 813 C CA . VAL A 1 107 ? -19.023 -4.095 6.574 1.00 88.19 107 VAL A CA 1
ATOM 814 C C . VAL A 1 107 ? -18.345 -3.052 7.452 1.00 88.19 107 VAL A C 1
ATOM 816 O O . VAL A 1 107 ? -17.330 -3.300 8.095 1.00 88.19 107 VAL A O 1
ATOM 819 N N . VAL A 1 108 ? -18.950 -1.866 7.524 1.00 88.19 108 VAL A N 1
ATOM 820 C CA . VAL A 1 108 ? -18.614 -0.855 8.532 1.00 88.19 108 VAL A CA 1
ATOM 821 C C . VAL A 1 108 ? -19.738 -0.801 9.559 1.00 88.19 108 VAL A C 1
ATOM 823 O O . VAL A 1 108 ? -20.914 -0.656 9.205 1.00 88.19 108 VAL A O 1
ATOM 826 N N . ILE A 1 109 ? -19.353 -0.909 10.826 1.00 92.12 109 ILE A N 1
ATOM 827 C CA . ILE A 1 109 ? -20.201 -0.678 11.992 1.00 92.12 109 ILE A CA 1
ATOM 828 C C . ILE A 1 109 ? -19.910 0.758 12.453 1.00 92.12 109 ILE A C 1
ATOM 830 O O . ILE A 1 109 ? -18.787 1.031 12.891 1.00 92.12 109 ILE A O 1
ATOM 834 N N . PRO A 1 110 ? -20.857 1.702 12.316 1.00 88.50 110 PRO A N 1
ATOM 835 C CA . PRO A 1 110 ? -20.628 3.108 12.644 1.00 88.50 110 PRO A CA 1
ATOM 836 C C . PRO A 1 110 ? -20.244 3.340 14.111 1.00 88.50 110 PRO A C 1
ATOM 838 O O . PRO A 1 110 ? -20.523 2.517 14.988 1.00 88.50 110 PRO A O 1
ATOM 841 N N . ALA A 1 111 ? -19.659 4.503 14.405 1.00 88.12 111 ALA A N 1
ATOM 842 C CA . ALA A 1 111 ? -19.510 4.956 15.786 1.00 88.12 111 ALA A CA 1
ATOM 843 C C . ALA A 1 111 ? -20.876 4.998 16.499 1.00 88.12 111 ALA A C 1
ATOM 845 O O . ALA A 1 111 ? -21.913 5.164 15.864 1.00 88.12 111 ALA A O 1
ATOM 846 N N . GLN A 1 112 ? -20.862 4.857 17.824 1.00 89.31 112 GLN A N 1
ATOM 847 C CA . GLN A 1 112 ? -22.034 4.830 18.712 1.00 89.31 112 GLN A CA 1
ATOM 848 C C . GLN A 1 112 ? -22.951 3.605 18.540 1.00 89.31 112 GLN A C 1
ATOM 850 O O . GLN A 1 112 ? -24.000 3.525 19.172 1.00 89.31 112 GLN A O 1
ATOM 855 N N . SER A 1 113 ? -22.531 2.598 17.769 1.00 95.44 113 SER A N 1
ATOM 856 C CA . SER A 1 113 ? -23.299 1.356 17.583 1.00 95.44 113 SER A CA 1
ATOM 857 C C . SER A 1 113 ? -23.280 0.419 18.794 1.00 95.44 113 SER A C 1
ATOM 859 O O . SER A 1 113 ? -24.132 -0.459 18.899 1.00 95.44 113 SER A O 1
ATOM 861 N N . VAL A 1 114 ? -22.314 0.588 19.702 1.00 97.19 114 VAL A N 1
ATOM 862 C CA . VAL A 1 114 ? -22.182 -0.194 20.940 1.00 97.19 114 VAL A CA 1
ATOM 863 C C . VAL A 1 114 ? -22.271 0.750 22.126 1.00 97.19 114 VAL A C 1
ATOM 865 O O . VAL A 1 114 ? -21.597 1.784 22.160 1.00 97.19 114 VAL A O 1
ATOM 868 N N . SER A 1 115 ? -23.090 0.391 23.110 1.00 97.38 115 SER A N 1
ATOM 869 C CA . SER A 1 115 ? -23.286 1.188 24.316 1.00 97.38 115 SER A CA 1
ATOM 870 C C . SER A 1 115 ? -23.426 0.335 25.570 1.00 97.38 115 SER A C 1
ATOM 872 O O . SER A 1 115 ? -23.683 -0.866 25.493 1.00 97.38 115 SER A O 1
ATOM 874 N N . VAL A 1 116 ? -23.240 0.966 26.729 1.00 98.50 116 VAL A N 1
ATOM 875 C CA . VAL A 1 116 ? -23.374 0.326 28.039 1.00 98.50 116 VAL A CA 1
ATOM 876 C C . VAL A 1 116 ? -23.974 1.271 29.079 1.00 98.50 116 VAL A C 1
ATOM 878 O O . VAL A 1 116 ? -23.667 2.471 29.112 1.00 98.50 116 VAL A O 1
ATOM 881 N N . VAL A 1 117 ? -24.803 0.711 29.959 1.00 98.31 117 VAL A N 1
ATOM 882 C CA . VAL A 1 117 ? -25.248 1.323 31.220 1.00 98.31 117 VAL A CA 1
ATOM 883 C C . VAL A 1 117 ? -24.865 0.435 32.402 1.00 98.31 117 VAL A C 1
ATOM 885 O O . VAL A 1 117 ? -24.870 -0.788 32.296 1.00 98.31 117 VAL A O 1
ATOM 888 N N . ALA A 1 118 ? -24.546 1.051 33.537 1.00 98.06 118 ALA A N 1
ATOM 889 C CA . ALA A 1 118 ? -24.365 0.367 34.814 1.00 98.06 118 ALA A CA 1
ATOM 890 C C . ALA A 1 118 ? -25.668 0.441 35.624 1.00 98.06 118 ALA A C 1
ATOM 892 O O . ALA A 1 118 ? -26.327 1.483 35.625 1.00 98.06 118 ALA A O 1
ATOM 893 N N . LYS A 1 119 ? -26.043 -0.643 36.306 1.00 98.00 119 LYS A N 1
ATOM 894 C CA . LYS A 1 119 ? -27.301 -0.753 37.058 1.00 98.00 119 LYS A CA 1
ATOM 895 C C . LYS A 1 119 ? -27.086 -1.304 38.465 1.00 98.00 119 LYS A C 1
ATOM 897 O O . LYS A 1 119 ? -26.167 -2.091 38.699 1.00 98.00 119 LYS A O 1
ATOM 902 N N . ASN A 1 120 ? -27.975 -0.905 39.362 1.00 96.88 120 ASN A N 1
ATOM 903 C CA . ASN A 1 120 ? -28.233 -1.521 40.662 1.00 96.88 120 ASN A CA 1
ATOM 904 C C . ASN A 1 120 ? -29.728 -1.396 40.994 1.00 96.88 120 ASN A C 1
ATOM 906 O O . ASN A 1 120 ? -30.508 -0.922 40.162 1.00 96.88 120 ASN A O 1
ATOM 910 N N . GLU A 1 121 ? -30.128 -1.784 42.203 1.00 95.62 121 GLU A N 1
ATOM 911 C CA . GLU A 1 121 ? -31.521 -1.688 42.662 1.00 95.62 121 GLU A CA 1
ATOM 912 C C . GLU A 1 121 ? -32.122 -0.268 42.635 1.00 95.62 121 GLU A C 1
ATOM 914 O O . GLU A 1 121 ? -33.338 -0.121 42.510 1.00 95.62 121 GLU A O 1
ATOM 919 N N . LEU A 1 122 ? -31.298 0.785 42.697 1.00 95.81 122 LEU A N 1
ATOM 920 C CA . LEU A 1 122 ? -31.760 2.179 42.701 1.00 95.81 122 LEU A CA 1
ATOM 921 C C . LEU A 1 122 ? -32.003 2.734 41.292 1.00 95.81 122 LEU A C 1
ATOM 923 O O . LEU A 1 122 ? -32.685 3.750 41.141 1.00 95.81 122 LEU A O 1
ATOM 927 N N . GLY A 1 123 ? -31.447 2.103 40.254 1.00 95.25 123 GLY A N 1
ATOM 928 C CA . GLY A 1 123 ? -31.679 2.482 38.863 1.00 95.25 123 GLY A CA 1
ATOM 929 C C . GLY A 1 123 ? -30.486 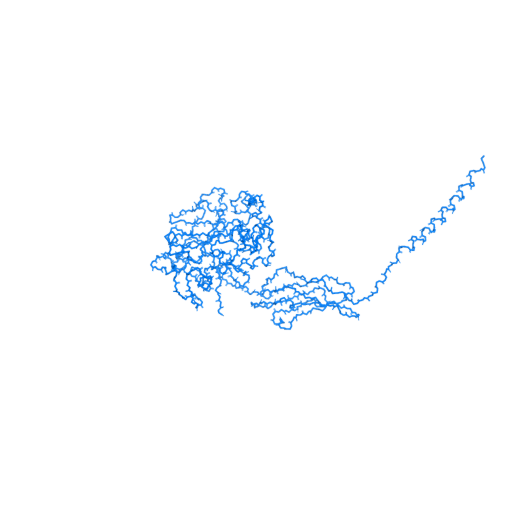2.268 37.933 1.00 95.25 123 GLY A C 1
ATOM 930 O O . GLY A 1 123 ? -29.524 1.564 38.241 1.00 95.25 123 GLY A O 1
ATOM 931 N N . ALA A 1 124 ? -30.563 2.893 36.755 1.00 96.69 124 ALA A N 1
ATOM 932 C CA . ALA A 1 124 ? -29.549 2.816 35.707 1.00 96.69 124 ALA A CA 1
ATOM 933 C C . ALA A 1 124 ? -28.784 4.137 35.550 1.00 96.69 124 ALA A C 1
ATOM 935 O O . ALA A 1 124 ? -29.352 5.228 35.634 1.00 96.69 124 ALA A O 1
ATOM 936 N N . SER A 1 125 ? -27.491 4.036 35.253 1.00 97.38 125 SER A N 1
ATOM 937 C CA . SER A 1 125 ? -26.654 5.173 34.887 1.00 97.38 125 SER A CA 1
ATOM 938 C C . SER A 1 125 ? -27.086 5.807 33.557 1.00 97.38 125 SER A C 1
ATOM 940 O O . SER A 1 125 ? -27.805 5.213 32.754 1.00 97.38 125 SER A O 1
ATOM 942 N N . LYS A 1 126 ? -26.525 6.980 33.229 1.00 95.38 126 LYS A N 1
ATOM 943 C CA . LYS A 1 126 ? -26.555 7.488 31.843 1.00 95.38 126 LYS A CA 1
ATOM 944 C C . LYS A 1 126 ? -25.816 6.531 30.896 1.00 95.38 126 LYS A C 1
ATOM 946 O O . LYS A 1 126 ? -24.835 5.904 31.300 1.00 95.38 126 LYS A O 1
ATOM 951 N N . VAL A 1 127 ? -26.241 6.504 29.633 1.00 96.44 127 VAL A N 1
ATOM 952 C CA . VAL A 1 127 ? -25.636 5.696 28.560 1.00 96.44 127 VAL A CA 1
ATOM 953 C C . VAL A 1 127 ? -24.225 6.184 28.227 1.00 96.44 127 VAL A C 1
ATOM 955 O O . VAL A 1 127 ? -23.974 7.391 28.107 1.00 96.44 127 VAL A O 1
ATOM 958 N N . ARG A 1 128 ? -23.299 5.237 28.066 1.00 96.69 128 ARG A N 1
ATOM 959 C CA . ARG A 1 128 ? -21.984 5.426 27.447 1.00 96.69 128 ARG A CA 1
ATOM 960 C C . ARG A 1 128 ? -21.973 4.759 26.075 1.00 96.69 128 ARG A C 1
ATOM 962 O O . ARG A 1 128 ? -22.335 3.598 25.976 1.00 96.69 128 ARG A O 1
ATOM 969 N N . GLU A 1 129 ? -21.479 5.467 25.068 1.00 93.81 129 GLU A N 1
ATOM 970 C CA . GLU A 1 129 ? -21.320 4.972 23.698 1.00 93.81 129 GLU A CA 1
ATOM 971 C C . GLU A 1 129 ? -19.843 4.741 23.364 1.00 93.81 129 GLU A C 1
ATOM 973 O O . GLU A 1 129 ? -18.957 5.400 23.924 1.00 93.81 129 GLU A O 1
ATOM 978 N N . TYR A 1 130 ? -19.586 3.811 22.448 1.00 93.06 130 TYR A N 1
ATOM 979 C CA . TYR A 1 130 ? -18.278 3.599 21.840 1.00 93.06 130 TYR A CA 1
ATOM 980 C C . TYR A 1 130 ? -18.121 4.549 20.652 1.00 93.06 130 TYR A C 1
ATOM 982 O O . TYR A 1 130 ? -18.934 4.531 19.736 1.00 93.06 130 TYR A O 1
ATOM 990 N N . PHE A 1 131 ? -17.101 5.405 20.657 1.00 84.62 131 PHE A N 1
ATOM 991 C CA . PHE A 1 131 ? -17.017 6.540 19.726 1.00 84.62 131 PHE A CA 1
ATOM 992 C C . PHE A 1 131 ? -16.218 6.275 18.441 1.00 84.62 131 PHE A C 1
ATOM 994 O O . PHE A 1 131 ? -16.006 7.207 17.672 1.00 84.62 131 PHE A O 1
ATOM 1001 N N . ALA A 1 132 ? -15.793 5.036 18.187 1.00 77.75 132 ALA A N 1
ATOM 1002 C CA . ALA A 1 132 ? -15.086 4.671 16.961 1.00 77.75 132 ALA A CA 1
ATOM 1003 C C . ALA A 1 132 ? -15.940 3.756 16.074 1.00 77.75 132 ALA A C 1
ATOM 1005 O O . ALA A 1 132 ? -16.743 2.967 16.572 1.00 77.75 132 ALA A O 1
ATOM 1006 N N . ALA A 1 133 ? -15.756 3.872 14.759 1.00 86.38 133 ALA A N 1
ATOM 1007 C CA . ALA A 1 133 ? -16.287 2.906 13.807 1.00 86.38 133 ALA A CA 1
ATOM 1008 C C . ALA A 1 133 ? -15.409 1.646 13.791 1.00 86.38 133 ALA A C 1
ATOM 1010 O O . ALA A 1 133 ? -14.199 1.731 14.006 1.00 86.38 133 ALA A O 1
ATOM 1011 N N . ILE A 1 134 ? -16.020 0.493 13.519 1.00 88.62 134 ILE A N 1
ATOM 1012 C CA . ILE A 1 134 ? -15.317 -0.780 13.327 1.00 88.62 134 ILE A CA 1
ATOM 1013 C C . ILE A 1 134 ? -15.469 -1.196 11.873 1.00 88.62 134 ILE A C 1
ATOM 1015 O O . ILE A 1 134 ? -16.585 -1.265 11.353 1.00 88.62 134 ILE A O 1
ATOM 1019 N N . THR A 1 135 ? -14.350 -1.507 11.236 1.00 86.06 135 THR A N 1
ATOM 1020 C CA . THR A 1 135 ? -14.320 -2.070 9.889 1.00 86.06 135 THR A CA 1
ATOM 1021 C C . THR A 1 135 ? -14.152 -3.578 10.003 1.00 86.06 135 THR A C 1
ATOM 1023 O O . THR A 1 135 ? -13.178 -4.058 10.574 1.00 86.06 135 THR A O 1
ATOM 1026 N N . VAL A 1 136 ? -15.101 -4.331 9.462 1.00 86.88 136 VAL A N 1
ATOM 1027 C CA . VAL A 1 136 ? -15.039 -5.790 9.358 1.00 86.88 136 VAL A CA 1
ATOM 1028 C C . VAL A 1 136 ? -14.638 -6.140 7.943 1.00 86.88 136 VAL A C 1
ATOM 1030 O O . VAL A 1 136 ? -15.068 -5.487 6.989 1.00 86.88 136 VAL A O 1
ATOM 1033 N N . SER A 1 137 ? -13.739 -7.103 7.797 1.00 82.94 137 SER A N 1
ATOM 1034 C CA . SER A 1 137 ? -13.207 -7.463 6.494 1.00 82.94 137 SER A CA 1
ATOM 1035 C C . SER A 1 137 ? -12.972 -8.950 6.349 1.00 82.94 137 SER A C 1
ATOM 1037 O O . SER A 1 137 ? -12.251 -9.530 7.150 1.00 82.94 137 SER A O 1
ATOM 1039 N N . VAL A 1 138 ? -13.539 -9.571 5.319 1.00 81.31 138 VAL A N 1
ATOM 1040 C CA . VAL A 1 138 ? -13.339 -11.003 5.060 1.00 81.31 138 VAL A CA 1
ATOM 1041 C C . VAL A 1 138 ? -12.029 -11.191 4.307 1.00 81.31 138 VAL A C 1
ATOM 1043 O O . VAL A 1 138 ? -11.923 -10.693 3.181 1.00 81.31 138 VAL A O 1
ATOM 1046 N N . PRO A 1 139 ? -11.032 -11.891 4.886 1.00 75.81 139 PRO A N 1
ATOM 1047 C CA . PRO A 1 139 ? -9.816 -12.228 4.170 1.00 75.81 139 PRO A CA 1
ATOM 1048 C C . PRO A 1 139 ? -10.144 -12.931 2.866 1.00 75.81 139 PRO A C 1
ATOM 1050 O O . PRO A 1 139 ? -10.903 -13.897 2.833 1.00 75.81 139 PRO A O 1
ATOM 1053 N N . ILE A 1 140 ? -9.578 -12.416 1.788 1.00 84.25 140 ILE A N 1
ATOM 1054 C CA . ILE A 1 140 ? -9.583 -13.116 0.513 1.00 84.25 140 ILE A CA 1
ATOM 1055 C C . ILE A 1 140 ? -8.292 -13.928 0.426 1.00 84.25 140 ILE A C 1
ATOM 1057 O O . ILE A 1 140 ? -7.320 -13.643 1.121 1.00 84.25 140 ILE A O 1
ATOM 1061 N N . GLU A 1 141 ? -8.273 -14.929 -0.437 1.00 87.25 141 GLU A N 1
ATOM 1062 C CA . GLU A 1 141 ? -7.045 -15.642 -0.761 1.00 87.25 141 GLU A CA 1
ATOM 1063 C C . GLU A 1 141 ? -6.624 -15.291 -2.181 1.00 87.25 141 GLU A C 1
ATOM 1065 O O . GLU A 1 141 ? -7.455 -15.123 -3.078 1.00 87.25 141 GLU A O 1
ATOM 1070 N N . LEU A 1 142 ? -5.316 -15.186 -2.373 1.00 92.31 142 LEU A N 1
ATOM 1071 C CA . LEU A 1 142 ? -4.695 -15.152 -3.681 1.00 92.31 142 LEU A CA 1
ATOM 1072 C C . LEU A 1 142 ? -3.514 -16.129 -3.638 1.00 92.31 142 LEU A C 1
ATOM 1074 O O . LEU A 1 142 ? -2.525 -15.839 -2.962 1.00 92.31 142 LEU A O 1
ATOM 1078 N N . PRO A 1 143 ? -3.610 -17.297 -4.297 1.00 91.19 143 PRO A N 1
ATOM 1079 C CA . PRO A 1 143 ? -2.540 -18.286 -4.278 1.00 91.19 143 PRO A CA 1
ATOM 1080 C C . PRO A 1 143 ? -1.196 -17.681 -4.690 1.00 91.19 143 PRO A C 1
ATOM 1082 O O . PRO A 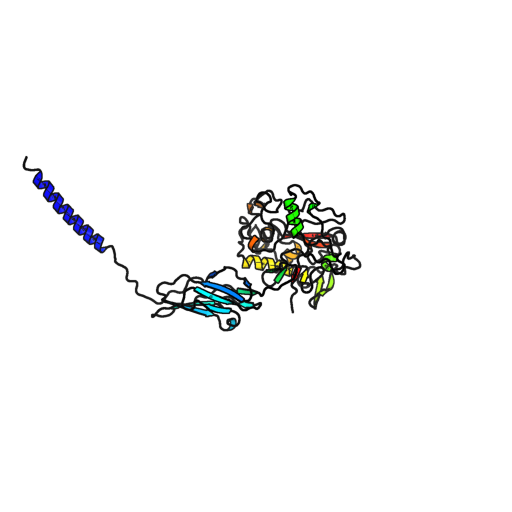1 143 ? -1.116 -16.959 -5.679 1.00 91.19 143 PRO A O 1
ATOM 1085 N N . GLY A 1 144 ? -0.149 -17.982 -3.924 1.00 92.19 144 GLY A N 1
ATOM 1086 C CA . GLY A 1 144 ? 1.202 -17.474 -4.172 1.00 92.19 144 GLY A CA 1
ATOM 1087 C C . GLY A 1 144 ? 1.491 -16.092 -3.587 1.00 92.19 144 GLY A C 1
ATOM 1088 O O . GLY A 1 144 ? 2.658 -15.739 -3.502 1.00 92.19 144 GLY A O 1
ATOM 1089 N N . TYR A 1 145 ? 0.482 -15.356 -3.108 1.00 94.94 145 TYR A N 1
ATOM 1090 C CA . TYR A 1 145 ? 0.665 -14.007 -2.577 1.00 94.94 145 TYR A CA 1
ATOM 1091 C C . TYR A 1 145 ? 0.225 -13.869 -1.123 1.00 94.94 145 TYR A C 1
ATOM 1093 O O . TYR A 1 145 ? -0.849 -14.304 -0.706 1.00 94.94 145 TYR A O 1
ATOM 1101 N N . THR A 1 146 ? 1.035 -13.146 -0.363 1.00 92.38 146 THR A N 1
ATOM 1102 C CA . THR A 1 146 ? 0.638 -12.526 0.894 1.00 92.38 146 THR A CA 1
ATOM 1103 C C . THR A 1 146 ? -0.162 -11.263 0.609 1.00 92.38 146 THR A C 1
ATOM 1105 O O . THR A 1 146 ? 0.235 -10.399 -0.181 1.00 92.38 146 THR A O 1
ATOM 1108 N N . ILE A 1 147 ? -1.317 -11.155 1.260 1.00 92.69 147 ILE A N 1
ATOM 1109 C CA . ILE A 1 147 ? -2.206 -10.014 1.102 1.00 92.69 147 ILE A CA 1
ATOM 1110 C C . ILE A 1 147 ? -2.683 -9.499 2.452 1.00 92.69 147 ILE A C 1
ATOM 1112 O O . ILE A 1 147 ? -2.816 -10.246 3.423 1.00 92.69 147 ILE A O 1
ATOM 1116 N N . LYS A 1 148 ? -2.989 -8.208 2.499 1.00 90.25 148 LYS A N 1
ATOM 1117 C CA . LYS A 1 148 ? -3.558 -7.555 3.674 1.00 90.25 148 LYS A CA 1
ATOM 1118 C C . LYS A 1 148 ? -4.489 -6.432 3.256 1.00 90.25 148 LYS A C 1
ATOM 1120 O O . LYS A 1 148 ? -4.282 -5.794 2.224 1.00 90.25 148 LYS A O 1
ATOM 1125 N N . LYS A 1 149 ? -5.523 -6.188 4.058 1.00 87.25 149 LYS A N 1
ATOM 1126 C CA . LYS A 1 149 ? -6.412 -5.050 3.851 1.00 87.25 149 LYS A CA 1
ATOM 1127 C C . LYS A 1 149 ? -5.880 -3.817 4.571 1.00 87.25 149 LYS A C 1
ATOM 1129 O O . LYS A 1 149 ? -5.523 -3.893 5.743 1.00 87.25 149 LYS A O 1
ATOM 1134 N N . TYR A 1 150 ? -5.874 -2.695 3.864 1.00 87.25 150 TYR A N 1
ATOM 1135 C CA . TYR A 1 150 ? -5.622 -1.366 4.409 1.00 87.25 150 TYR A CA 1
ATOM 1136 C C . TYR A 1 150 ? -6.829 -0.494 4.083 1.00 87.25 150 TYR A C 1
ATOM 1138 O O . TYR A 1 150 ? -7.161 -0.293 2.907 1.00 87.25 150 TYR A O 1
ATOM 1146 N N . GLY A 1 151 ? -7.541 -0.032 5.112 1.00 83.56 151 GLY A N 1
ATOM 1147 C CA . GLY A 1 151 ? -8.832 0.619 4.940 1.00 83.56 151 GLY A CA 1
ATOM 1148 C C . GLY A 1 151 ? -9.805 -0.274 4.171 1.00 83.56 151 GLY A C 1
ATOM 1149 O O . GLY A 1 151 ? -10.204 -1.345 4.625 1.00 83.56 151 GLY A O 1
ATOM 1150 N N . LYS A 1 152 ? -10.196 0.162 2.971 1.00 82.00 152 LYS A N 1
ATOM 1151 C CA . LYS A 1 152 ? -11.168 -0.556 2.130 1.00 82.00 152 LYS A CA 1
ATOM 1152 C C . LYS A 1 152 ? -10.531 -1.463 1.073 1.00 82.00 152 LYS A C 1
ATOM 1154 O O . LYS A 1 152 ? -11.266 -2.115 0.338 1.00 82.00 152 LYS A O 1
ATOM 1159 N N . ARG A 1 153 ? -9.199 -1.502 0.961 1.00 87.19 153 ARG A N 1
ATOM 1160 C CA . ARG A 1 153 ? -8.505 -2.129 -0.175 1.00 87.19 153 ARG A CA 1
ATOM 1161 C C . ARG A 1 153 ? -7.645 -3.296 0.261 1.00 87.19 153 ARG A C 1
ATOM 1163 O O . ARG A 1 153 ? -6.891 -3.179 1.221 1.00 87.19 153 ARG A O 1
ATOM 1170 N N . TRP A 1 154 ? -7.733 -4.394 -0.483 1.00 92.56 154 TRP A N 1
ATOM 1171 C CA . TRP A 1 154 ? -6.791 -5.503 -0.383 1.00 92.56 154 TRP A CA 1
ATOM 1172 C C . TRP A 1 154 ? -5.548 -5.183 -1.202 1.00 92.56 154 TRP A C 1
ATOM 1174 O O . TRP A 1 154 ? -5.651 -4.808 -2.369 1.00 92.56 154 TRP A O 1
ATOM 1184 N N . TRP A 1 155 ? -4.391 -5.338 -0.575 1.00 95.62 155 TRP A N 1
ATOM 1185 C CA . TRP A 1 155 ? -3.079 -5.107 -1.156 1.00 95.62 155 TRP A CA 1
ATOM 1186 C C . TRP A 1 155 ? -2.260 -6.378 -1.103 1.00 95.62 155 TRP A C 1
ATOM 1188 O O . TRP A 1 155 ? -2.322 -7.108 -0.114 1.00 95.62 155 TRP A O 1
ATOM 1198 N N . MET A 1 156 ? -1.436 -6.590 -2.124 1.00 96.00 156 MET A N 1
ATOM 1199 C CA . MET A 1 156 ? -0.327 -7.530 -2.018 1.00 96.00 156 MET A CA 1
ATOM 1200 C C . MET A 1 156 ? 0.766 -6.923 -1.140 1.00 96.00 156 MET A C 1
ATOM 1202 O O . MET A 1 156 ? 1.292 -5.844 -1.432 1.00 96.00 156 MET A O 1
ATOM 1206 N N . THR A 1 157 ? 1.115 -7.623 -0.063 1.00 93.75 157 THR A N 1
ATOM 1207 C CA . THR A 1 157 ? 2.172 -7.214 0.879 1.00 93.75 157 THR A CA 1
ATOM 1208 C C . THR A 1 157 ? 3.561 -7.654 0.432 1.00 93.75 157 THR A C 1
ATOM 1210 O O . THR A 1 157 ? 4.569 -7.245 1.005 1.00 93.75 157 THR A O 1
ATOM 1213 N N . GLU A 1 158 ? 3.653 -8.323 -0.712 1.00 93.62 158 GLU A N 1
ATOM 1214 C CA . GLU A 1 158 ? 4.885 -8.552 -1.472 1.00 93.62 158 GLU A CA 1
ATOM 1215 C C . GLU A 1 158 ? 4.842 -7.931 -2.880 1.00 93.62 158 GLU A C 1
ATOM 1217 O O . GLU A 1 158 ? 3.808 -7.423 -3.328 1.00 93.62 158 GLU A O 1
ATOM 1222 N N . ASN A 1 159 ? 5.995 -7.883 -3.548 1.00 96.00 159 ASN A N 1
ATOM 1223 C CA . ASN A 1 159 ? 6.082 -7.380 -4.916 1.00 96.00 159 ASN A CA 1
ATOM 1224 C C . ASN A 1 159 ? 5.491 -8.394 -5.900 1.00 96.00 159 ASN A C 1
ATOM 1226 O O . ASN A 1 159 ? 5.681 -9.599 -5.740 1.00 96.00 159 ASN A O 1
ATOM 1230 N N . CYS A 1 160 ? 4.854 -7.890 -6.959 1.00 97.19 160 CYS A N 1
ATOM 1231 C CA . CYS A 1 160 ? 4.322 -8.715 -8.040 1.00 97.19 160 CYS A CA 1
ATOM 1232 C C . CYS A 1 160 ? 5.406 -9.636 -8.622 1.00 97.19 160 CYS A C 1
ATOM 1234 O O . CYS A 1 160 ? 6.508 -9.175 -8.943 1.00 97.19 160 CYS A O 1
ATOM 1236 N N . HIS A 1 161 ? 5.082 -10.914 -8.806 1.00 97.19 161 HIS A N 1
ATOM 1237 C CA . HIS A 1 161 ? 5.987 -11.921 -9.355 1.00 97.19 161 HIS A CA 1
ATOM 1238 C C . HIS A 1 161 ? 5.390 -12.698 -10.540 1.00 97.19 161 HIS A C 1
ATOM 1240 O O . HIS A 1 161 ? 5.895 -13.765 -10.892 1.00 97.19 161 HIS A O 1
ATOM 1246 N N . GLU A 1 162 ? 4.368 -12.138 -11.192 1.00 97.62 162 GLU A N 1
ATOM 1247 C CA . GLU A 1 162 ? 3.773 -12.682 -12.412 1.00 97.62 162 GLU A CA 1
ATOM 1248 C C . GLU A 1 162 ? 4.782 -12.790 -13.560 1.00 97.62 162 GLU A C 1
ATOM 1250 O O . GLU A 1 162 ? 5.415 -11.817 -13.964 1.00 97.62 162 GLU A O 1
ATOM 1255 N N . ALA A 1 163 ? 4.902 -13.991 -14.122 1.00 96.69 163 ALA A N 1
ATOM 1256 C CA . ALA A 1 163 ? 5.787 -14.266 -15.253 1.00 96.69 163 ALA A CA 1
ATOM 1257 C C . ALA A 1 163 ? 5.060 -14.255 -16.609 1.00 96.69 163 ALA A C 1
ATOM 1259 O O . ALA A 1 163 ? 5.704 -14.453 -17.635 1.00 96.69 163 ALA A O 1
ATOM 1260 N N . GLY A 1 164 ? 3.747 -14.005 -16.632 1.00 93.75 164 GLY A N 1
ATOM 1261 C CA . GLY A 1 164 ? 2.934 -14.105 -17.846 1.00 93.75 164 GLY A CA 1
ATOM 1262 C C . GLY A 1 164 ? 2.811 -15.545 -18.361 1.00 93.75 164 GLY A C 1
ATOM 1263 O O . GLY A 1 164 ? 3.443 -16.470 -17.851 1.00 93.75 164 GLY A O 1
ATOM 1264 N N . GLU A 1 165 ? 1.979 -15.748 -19.382 1.00 91.19 165 GLU A N 1
ATOM 1265 C CA . GLU A 1 165 ? 1.724 -17.083 -19.951 1.00 91.19 165 GLU A CA 1
ATOM 1266 C C . GLU A 1 165 ? 2.963 -17.694 -20.622 1.00 91.19 165 GLU A C 1
ATOM 1268 O O . GLU A 1 165 ? 3.134 -18.912 -20.632 1.00 91.19 165 GLU A O 1
ATOM 1273 N N . ASP A 1 166 ? 3.843 -16.849 -21.162 1.00 93.50 166 ASP A N 1
ATOM 1274 C CA . ASP A 1 166 ? 5.083 -17.261 -21.820 1.00 93.50 166 ASP A CA 1
ATOM 1275 C C . ASP A 1 166 ? 6.271 -17.409 -20.852 1.00 93.50 166 ASP A C 1
ATOM 1277 O O . ASP A 1 166 ? 7.351 -17.838 -21.263 1.00 93.50 166 ASP A O 1
ATOM 1281 N N . GLY A 1 167 ? 6.078 -17.066 -19.572 1.00 95.56 167 GLY A N 1
ATOM 1282 C CA . GLY A 1 167 ? 7.101 -17.112 -18.529 1.00 95.56 167 GLY A CA 1
ATOM 1283 C C . GLY A 1 167 ? 8.133 -15.976 -18.579 1.00 95.56 167 GLY A C 1
ATOM 1284 O O . GLY A 1 167 ? 9.066 -15.973 -17.766 1.00 95.56 167 GLY A O 1
ATOM 1285 N N . ASN A 1 168 ? 7.988 -15.014 -19.497 1.00 96.00 168 ASN A N 1
ATOM 1286 C CA . ASN A 1 168 ? 8.988 -13.978 -19.768 1.00 96.00 168 ASN A CA 1
ATOM 1287 C C . ASN A 1 168 ? 8.559 -12.565 -19.356 1.00 96.00 168 ASN A C 1
ATOM 1289 O O . ASN A 1 168 ? 9.293 -11.620 -19.637 1.00 96.00 168 ASN A O 1
ATOM 1293 N N . LEU A 1 169 ? 7.408 -12.391 -18.700 1.00 97.00 169 LEU A N 1
ATOM 1294 C CA . LEU A 1 169 ? 6.952 -11.065 -18.284 1.00 97.00 169 LEU A CA 1
ATOM 1295 C C . LEU A 1 169 ? 7.874 -10.512 -17.196 1.00 97.00 169 LEU A C 1
ATOM 1297 O O . LEU A 1 169 ? 7.996 -11.093 -16.112 1.00 97.00 169 LEU A O 1
ATOM 1301 N N . GLY A 1 170 ? 8.541 -9.394 -17.485 1.00 96.06 170 GLY A N 1
ATOM 1302 C CA . GLY A 1 170 ? 9.564 -8.842 -16.605 1.00 96.06 170 GLY A CA 1
ATOM 1303 C C . GLY A 1 170 ? 10.714 -9.819 -16.334 1.00 96.06 170 GLY A C 1
ATOM 1304 O O . GLY A 1 170 ? 10.840 -10.888 -16.930 1.00 96.06 170 GLY A O 1
ATOM 1305 N N . VAL A 1 171 ? 11.564 -9.474 -15.375 1.00 95.38 171 VAL A N 1
ATOM 1306 C CA . VAL A 1 171 ? 12.796 -10.195 -15.049 1.00 95.38 171 VAL A CA 1
ATOM 1307 C C . VAL A 1 171 ? 12.894 -10.499 -13.556 1.00 95.38 171 VAL A C 1
ATOM 1309 O O . VAL A 1 171 ? 12.435 -9.736 -12.706 1.00 95.38 171 VAL A O 1
ATOM 1312 N N . ALA A 1 172 ? 13.520 -11.627 -13.222 1.00 94.19 172 ALA A N 1
ATOM 1313 C CA . ALA A 1 172 ? 13.794 -12.045 -11.849 1.00 94.19 172 ALA A CA 1
ATOM 1314 C C . ALA A 1 172 ? 15.318 -12.078 -11.616 1.00 94.19 172 ALA A C 1
ATOM 1316 O O . ALA A 1 172 ? 15.922 -13.146 -11.723 1.00 94.19 172 ALA A O 1
ATOM 1317 N N . PRO A 1 173 ? 15.970 -10.932 -11.345 1.00 93.44 173 PRO A N 1
ATOM 1318 C CA . PRO A 1 173 ? 17.419 -10.889 -11.179 1.00 93.44 173 PRO A CA 1
ATOM 1319 C C . PRO A 1 173 ? 17.865 -11.662 -9.936 1.00 93.44 173 PRO A C 1
ATOM 1321 O O . PRO A 1 173 ? 17.243 -11.556 -8.879 1.00 93.44 173 PRO A O 1
ATOM 1324 N N . ASP A 1 174 ? 18.973 -12.394 -10.028 1.00 94.19 174 ASP A N 1
ATOM 1325 C CA . ASP A 1 174 ? 19.634 -12.944 -8.846 1.00 94.19 174 ASP A CA 1
ATOM 1326 C C . ASP A 1 174 ? 20.380 -11.822 -8.117 1.00 94.19 174 ASP A C 1
ATOM 1328 O O . ASP A 1 174 ? 21.444 -11.378 -8.553 1.00 94.19 174 ASP A O 1
ATOM 1332 N N . LEU A 1 175 ? 19.814 -11.342 -7.006 1.00 93.69 175 LEU A N 1
ATOM 1333 C CA . LEU A 1 175 ? 20.426 -10.250 -6.255 1.00 93.69 175 LEU A CA 1
ATOM 1334 C C . LEU A 1 175 ? 21.714 -10.680 -5.541 1.00 93.69 175 LEU A C 1
ATOM 1336 O O . LEU A 1 175 ? 22.529 -9.825 -5.194 1.00 93.69 175 LEU A O 1
ATOM 1340 N N . THR A 1 176 ? 21.925 -11.985 -5.341 1.00 94.00 176 THR A N 1
ATOM 1341 C CA . THR A 1 176 ? 23.123 -12.519 -4.674 1.00 94.00 176 THR A CA 1
ATOM 1342 C C . THR A 1 176 ? 24.367 -12.451 -5.558 1.00 94.00 176 THR A C 1
ATOM 1344 O O . THR A 1 176 ? 25.487 -12.488 -5.051 1.00 94.00 176 THR A O 1
ATOM 1347 N N . ALA A 1 177 ? 24.181 -12.260 -6.867 1.00 92.19 177 ALA A N 1
ATOM 1348 C CA . ALA A 1 177 ? 25.262 -12.064 -7.824 1.00 92.19 177 ALA A CA 1
ATOM 1349 C C . ALA A 1 177 ? 25.876 -10.649 -7.781 1.00 92.19 177 ALA A C 1
ATOM 1351 O O . ALA A 1 177 ? 26.904 -10.409 -8.418 1.00 92.19 177 ALA A O 1
ATOM 1352 N N . PHE A 1 178 ? 25.271 -9.697 -7.057 1.00 90.44 178 PHE A N 1
ATOM 1353 C CA . PHE A 1 178 ? 25.767 -8.321 -6.976 1.00 90.44 178 PHE A CA 1
ATOM 1354 C C . PHE A 1 178 ? 26.615 -8.073 -5.728 1.00 90.44 178 PHE A C 1
ATOM 1356 O O . PHE A 1 178 ? 26.312 -8.542 -4.639 1.00 90.44 178 PHE A O 1
ATOM 1363 N N . SER A 1 179 ? 27.631 -7.221 -5.868 1.00 88.69 179 SER A N 1
ATOM 1364 C CA . SER A 1 179 ? 28.412 -6.705 -4.740 1.00 88.69 179 SER A CA 1
ATOM 1365 C C . SER A 1 179 ? 27.964 -5.288 -4.398 1.00 88.69 179 SER A C 1
ATOM 1367 O O . SER A 1 179 ? 28.079 -4.379 -5.224 1.00 88.69 179 SER A O 1
ATOM 1369 N N . VAL A 1 180 ? 27.486 -5.077 -3.170 1.00 90.38 180 VAL A N 1
ATOM 1370 C CA . VAL A 1 180 ? 27.046 -3.762 -2.682 1.00 90.38 180 VAL A CA 1
ATOM 1371 C C . VAL A 1 180 ? 27.759 -3.419 -1.384 1.00 90.38 180 VAL A C 1
ATOM 1373 O O . VAL A 1 180 ? 27.745 -4.185 -0.425 1.00 90.38 180 VAL A O 1
ATOM 1376 N N . ALA A 1 181 ? 28.372 -2.237 -1.338 1.00 89.50 181 ALA A N 1
ATOM 1377 C CA . ALA A 1 181 ? 29.076 -1.769 -0.151 1.00 89.50 181 ALA A CA 1
ATOM 1378 C C . ALA A 1 181 ? 28.128 -1.692 1.059 1.00 89.50 181 ALA A C 1
ATOM 1380 O O . ALA A 1 181 ? 27.099 -1.014 1.014 1.00 89.50 181 ALA A O 1
ATOM 1381 N N . GLY A 1 182 ? 28.499 -2.372 2.145 1.00 89.31 182 GLY A N 1
ATOM 1382 C CA . GLY A 1 182 ? 27.704 -2.449 3.372 1.00 89.31 182 GLY A CA 1
ATOM 1383 C C . GLY A 1 182 ? 26.647 -3.557 3.390 1.00 89.31 182 GLY A C 1
ATOM 1384 O O . GLY A 1 182 ? 25.997 -3.710 4.415 1.00 89.31 182 GLY A O 1
ATOM 1385 N N . LEU A 1 183 ? 26.484 -4.338 2.311 1.00 92.19 183 LEU A N 1
ATOM 1386 C CA . LEU A 1 183 ? 25.640 -5.537 2.298 1.00 92.19 183 LEU A CA 1
ATOM 1387 C C . LEU A 1 183 ? 26.502 -6.801 2.264 1.00 92.19 183 LEU A C 1
ATOM 1389 O O . LEU A 1 183 ? 27.288 -7.008 1.343 1.00 92.19 183 LEU A O 1
ATOM 1393 N N . GLU A 1 184 ? 26.318 -7.669 3.254 1.00 94.38 184 GLU A N 1
ATOM 1394 C CA . GLU A 1 184 ? 26.866 -9.032 3.219 1.00 94.38 184 GLU A CA 1
ATOM 1395 C C . GLU A 1 184 ? 25.976 -9.971 2.387 1.00 94.38 184 GLU A C 1
ATOM 1397 O O . GLU A 1 184 ? 24.807 -9.673 2.130 1.00 94.38 184 GLU A O 1
ATOM 1402 N N . ALA A 1 185 ? 26.500 -11.146 2.025 1.00 94.44 185 ALA A N 1
ATOM 1403 C CA . ALA A 1 185 ? 25.774 -12.145 1.235 1.00 94.44 185 ALA A CA 1
ATOM 1404 C C . ALA A 1 185 ? 24.431 -12.562 1.866 1.00 94.44 185 ALA A C 1
ATOM 1406 O O . ALA A 1 185 ? 23.439 -12.732 1.163 1.00 94.44 185 ALA A O 1
ATOM 1407 N N . SER A 1 186 ? 24.368 -12.656 3.197 1.00 94.38 186 SER A N 1
ATOM 1408 C CA . SER A 1 186 ? 23.138 -12.954 3.944 1.00 94.38 186 SER A CA 1
ATOM 1409 C C . SER A 1 186 ? 22.059 -11.877 3.764 1.00 94.38 186 SER A C 1
ATOM 1411 O O . SER A 1 186 ? 20.876 -12.193 3.636 1.00 94.38 186 SER A O 1
ATOM 1413 N N . HIS A 1 187 ? 22.451 -10.602 3.709 1.00 95.06 187 HIS A N 1
ATOM 1414 C CA . HIS A 1 187 ? 21.539 -9.488 3.457 1.00 95.06 187 HIS A CA 1
ATOM 1415 C C . HIS A 1 187 ? 21.034 -9.519 2.011 1.00 95.06 187 HIS A C 1
ATOM 1417 O O . HIS A 1 187 ? 19.839 -9.368 1.760 1.00 95.06 187 HIS A O 1
ATOM 1423 N N . LEU A 1 188 ? 21.925 -9.778 1.054 1.00 94.50 188 LEU A N 1
ATOM 1424 C CA . LEU A 1 188 ? 21.537 -9.919 -0.348 1.00 94.50 188 LEU A CA 1
ATOM 1425 C C . LEU A 1 188 ? 20.579 -11.092 -0.558 1.00 94.50 188 LEU A C 1
ATOM 1427 O O . LEU A 1 188 ? 19.616 -10.929 -1.297 1.00 94.50 188 LEU A O 1
ATOM 1431 N N . GLN A 1 189 ? 20.772 -12.219 0.134 1.00 96.31 189 GLN A N 1
ATOM 1432 C CA . GLN A 1 189 ? 19.841 -13.348 0.078 1.00 96.31 189 GLN A CA 1
ATOM 1433 C C . GLN A 1 189 ? 18.441 -12.956 0.569 1.00 96.31 189 GLN A C 1
ATOM 1435 O O . GLN A 1 189 ? 17.464 -13.188 -0.131 1.00 96.31 189 GLN A O 1
ATOM 1440 N N . ARG A 1 190 ? 18.329 -12.277 1.717 1.00 95.38 190 ARG A N 1
ATOM 1441 C CA . ARG A 1 190 ? 17.024 -11.820 2.238 1.00 95.38 190 ARG A CA 1
ATOM 1442 C C . ARG A 1 190 ? 16.311 -10.870 1.272 1.00 95.38 190 ARG A C 1
ATOM 1444 O O . ARG A 1 190 ? 15.097 -10.951 1.116 1.00 95.38 190 ARG A O 1
ATOM 1451 N N . LEU A 1 191 ? 17.053 -9.969 0.624 1.00 95.12 191 LEU A N 1
ATOM 1452 C CA . LEU A 1 191 ? 16.501 -9.109 -0.428 1.00 95.12 191 LEU A CA 1
ATOM 1453 C C . LEU A 1 191 ? 16.101 -9.931 -1.657 1.00 95.12 191 LEU A C 1
ATOM 1455 O O . LEU A 1 191 ? 15.031 -9.712 -2.214 1.00 95.12 191 LEU A O 1
ATOM 1459 N N . ASN A 1 192 ? 16.932 -10.894 -2.057 1.00 96.00 192 ASN A N 1
ATOM 1460 C CA . ASN A 1 192 ? 16.686 -11.781 -3.189 1.00 96.00 192 ASN A CA 1
ATOM 1461 C C . ASN A 1 192 ? 15.394 -12.592 -3.028 1.00 96.00 192 ASN A C 1
ATOM 1463 O O . ASN A 1 192 ? 14.685 -12.792 -4.016 1.00 96.00 192 ASN A O 1
ATOM 1467 N N . ASP A 1 193 ? 15.093 -13.021 -1.805 1.00 95.19 193 ASP A N 1
ATOM 1468 C CA . ASP A 1 193 ? 13.896 -13.793 -1.469 1.00 95.19 193 ASP A CA 1
ATOM 1469 C C . ASP A 1 193 ? 12.626 -12.922 -1.484 1.00 95.19 193 ASP A C 1
ATOM 1471 O O . ASP A 1 193 ? 11.548 -13.408 -1.806 1.00 95.19 193 ASP A O 1
ATOM 1475 N N . ALA A 1 194 ? 12.748 -11.619 -1.201 1.00 93.88 194 ALA A N 1
ATOM 1476 C CA . ALA A 1 194 ? 11.625 -10.675 -1.141 1.00 93.88 194 ALA A CA 1
ATOM 1477 C C . ALA A 1 194 ? 11.369 -9.898 -2.449 1.00 93.88 194 ALA A C 1
ATOM 1479 O O . ALA A 1 194 ? 10.446 -9.083 -2.523 1.00 93.88 194 ALA A O 1
ATOM 1480 N N . LYS A 1 195 ? 12.214 -10.077 -3.471 1.00 94.69 195 LYS A N 1
ATOM 1481 C CA . LYS A 1 195 ? 12.299 -9.138 -4.599 1.00 94.69 195 LYS A CA 1
ATOM 1482 C C . LYS A 1 195 ? 11.082 -9.138 -5.530 1.00 94.69 195 LYS A C 1
ATOM 1484 O O . LYS A 1 195 ? 10.801 -8.108 -6.133 1.00 94.69 195 LYS A O 1
ATOM 1489 N N . GLY A 1 196 ? 10.372 -10.258 -5.660 1.00 95.44 196 GLY A N 1
ATOM 1490 C CA . GLY A 1 196 ? 9.375 -10.459 -6.717 1.00 95.44 196 GLY A CA 1
ATOM 1491 C C . GLY A 1 196 ? 10.003 -10.447 -8.120 1.00 95.44 196 GLY A C 1
ATOM 1492 O O . GLY A 1 196 ? 11.074 -11.015 -8.334 1.00 95.44 196 GLY A O 1
ATOM 1493 N N . ARG A 1 197 ? 9.355 -9.791 -9.086 1.00 97.12 197 ARG A N 1
ATOM 1494 C CA . ARG A 1 197 ? 9.917 -9.519 -10.421 1.00 97.12 197 ARG A CA 1
ATOM 1495 C C . ARG A 1 197 ? 10.002 -8.021 -10.691 1.00 97.12 197 ARG A C 1
ATOM 1497 O O . ARG A 1 197 ? 9.322 -7.212 -10.053 1.00 97.12 197 ARG A O 1
ATOM 1504 N N . TYR A 1 198 ? 10.866 -7.663 -11.630 1.00 97.31 198 TYR A N 1
ATOM 1505 C CA . TYR A 1 198 ? 11.092 -6.300 -12.085 1.00 97.31 198 TYR A CA 1
ATOM 1506 C C . TYR A 1 198 ? 10.605 -6.176 -13.523 1.00 97.31 198 TYR A C 1
ATOM 1508 O O . TYR A 1 198 ? 10.949 -6.988 -14.371 1.00 97.31 198 TYR A O 1
ATOM 1516 N N . TYR A 1 199 ? 9.831 -5.147 -13.811 1.00 97.69 199 TYR A N 1
ATOM 1517 C CA . TYR A 1 199 ? 9.178 -4.941 -15.096 1.00 97.69 199 TYR A CA 1
ATOM 1518 C C . TYR A 1 199 ? 9.644 -3.613 -15.671 1.00 97.69 199 TYR A C 1
ATOM 1520 O O . TYR A 1 199 ? 9.909 -2.676 -14.914 1.00 97.69 199 TYR A O 1
ATOM 1528 N N . THR A 1 200 ? 9.690 -3.482 -16.990 1.00 96.62 200 THR A N 1
ATOM 1529 C CA . THR A 1 200 ? 9.599 -2.158 -17.623 1.00 96.62 200 THR A CA 1
ATOM 1530 C C . THR A 1 200 ? 8.234 -1.539 -17.306 1.00 96.62 200 THR A C 1
ATOM 1532 O O . THR A 1 200 ? 7.295 -2.238 -16.918 1.00 96.62 200 THR A O 1
ATOM 1535 N N . TRP A 1 201 ? 8.073 -0.224 -17.465 1.00 95.44 201 TRP A N 1
ATOM 1536 C CA . TRP A 1 201 ? 6.754 0.399 -17.294 1.00 95.44 201 TRP A CA 1
ATOM 1537 C C . TRP A 1 201 ? 5.749 -0.161 -18.306 1.00 95.44 201 TRP A C 1
ATOM 1539 O O . TRP A 1 201 ? 4.569 -0.293 -18.008 1.00 95.44 201 TRP A O 1
ATOM 1549 N N . TYR A 1 202 ? 6.220 -0.540 -19.494 1.00 94.88 202 TYR A N 1
ATOM 1550 C CA . TYR A 1 202 ? 5.376 -1.014 -20.586 1.00 94.88 202 TYR A CA 1
ATOM 1551 C C . TYR A 1 202 ? 4.818 -2.393 -20.253 1.00 94.88 202 TYR A C 1
ATOM 1553 O O . TYR A 1 202 ? 3.607 -2.598 -20.310 1.00 94.88 202 TYR A O 1
ATOM 1561 N N . GLU A 1 203 ? 5.677 -3.307 -19.808 1.00 96.88 203 GLU A N 1
ATOM 1562 C CA . GLU A 1 203 ? 5.266 -4.603 -19.262 1.00 96.88 203 GLU A CA 1
ATOM 1563 C C . GLU A 1 203 ? 4.348 -4.434 -18.050 1.00 96.88 203 GLU A C 1
ATOM 1565 O O . GLU A 1 203 ? 3.313 -5.090 -17.971 1.00 96.88 203 GLU A O 1
ATOM 1570 N N . ALA A 1 204 ? 4.677 -3.517 -17.134 1.00 96.94 204 ALA A N 1
ATOM 1571 C CA . ALA A 1 204 ? 3.874 -3.282 -15.940 1.00 96.94 204 ALA A CA 1
ATOM 1572 C C . ALA A 1 204 ? 2.450 -2.825 -16.272 1.00 96.94 204 ALA A C 1
ATOM 1574 O O . ALA A 1 204 ? 1.515 -3.280 -15.625 1.00 96.94 204 ALA A O 1
ATOM 1575 N N . MET A 1 205 ? 2.271 -1.946 -17.265 1.00 95.94 205 MET A N 1
ATOM 1576 C CA . MET A 1 205 ? 0.953 -1.423 -17.643 1.00 95.94 205 MET A CA 1
ATOM 1577 C C . MET A 1 205 ? 0.187 -2.339 -18.603 1.00 95.94 205 MET A C 1
ATOM 1579 O O . MET A 1 205 ? -1.038 -2.335 -18.592 1.00 95.94 205 MET A O 1
ATOM 1583 N N . THR A 1 206 ? 0.870 -3.115 -19.447 1.00 95.62 206 THR A N 1
ATOM 1584 C CA . THR A 1 206 ? 0.211 -3.929 -20.491 1.00 95.62 206 THR A CA 1
ATOM 1585 C C . THR A 1 206 ? 0.106 -5.411 -20.154 1.00 95.62 206 THR A C 1
ATOM 1587 O O . THR A 1 206 ? -0.747 -6.091 -20.713 1.00 95.62 206 THR A O 1
ATOM 1590 N N . GLY A 1 207 ? 0.973 -5.930 -19.281 1.00 96.44 207 GLY A N 1
ATOM 1591 C CA . GLY A 1 207 ? 1.112 -7.368 -19.045 1.00 96.44 207 GLY A CA 1
ATOM 1592 C C . GLY A 1 207 ? 1.742 -8.138 -20.215 1.00 96.44 207 GLY A C 1
ATOM 1593 O O . GLY A 1 207 ? 1.759 -9.364 -20.190 1.00 96.44 207 GLY A O 1
ATOM 1594 N N . ILE A 1 208 ? 2.258 -7.447 -21.240 1.00 96.25 208 ILE A N 1
ATOM 1595 C CA . ILE A 1 208 ? 2.878 -8.060 -22.422 1.00 96.25 208 ILE A CA 1
ATOM 1596 C C . ILE A 1 208 ? 4.386 -8.177 -22.195 1.00 96.25 208 ILE A C 1
ATOM 1598 O O . ILE A 1 208 ? 5.053 -7.163 -22.010 1.00 96.25 208 ILE A O 1
ATOM 1602 N N . SER A 1 209 ? 4.934 -9.390 -22.258 1.00 95.75 209 SER A N 1
ATOM 1603 C CA . SER A 1 209 ? 6.375 -9.654 -22.138 1.00 95.75 209 SER A CA 1
ATOM 1604 C C . SER A 1 209 ? 7.174 -8.913 -23.218 1.00 95.75 209 SER A C 1
ATOM 1606 O O . SER A 1 209 ? 6.848 -9.003 -24.403 1.00 95.75 209 SER A O 1
ATOM 1608 N N . GLY A 1 210 ? 8.214 -8.164 -22.828 1.00 92.81 210 GLY A N 1
ATOM 1609 C CA . GLY A 1 210 ? 9.049 -7.406 -23.771 1.00 92.81 210 GLY A CA 1
ATOM 1610 C C . GLY A 1 210 ? 8.305 -6.318 -24.561 1.00 92.81 210 GLY A C 1
ATOM 1611 O O . GLY A 1 210 ? 8.689 -6.015 -25.692 1.00 92.81 210 GLY A O 1
ATOM 1612 N N . CYS A 1 211 ? 7.229 -5.762 -23.993 1.00 94.31 211 CYS A N 1
ATOM 1613 C CA . CYS A 1 211 ? 6.362 -4.784 -24.648 1.00 94.31 211 CYS A CA 1
ATOM 1614 C C . CYS A 1 211 ? 7.129 -3.583 -25.233 1.00 94.31 211 CYS A C 1
ATOM 1616 O O . CYS A 1 211 ? 7.904 -2.912 -24.550 1.00 94.31 211 CYS A O 1
ATOM 1618 N N . THR A 1 212 ? 6.871 -3.290 -26.507 1.00 90.50 212 THR A N 1
ATOM 1619 C CA . THR A 1 212 ? 7.456 -2.168 -27.261 1.00 90.50 212 THR A CA 1
ATOM 1620 C C . THR A 1 212 ? 6.595 -0.900 -27.189 1.00 90.50 212 THR A C 1
ATOM 1622 O O . THR A 1 212 ? 5.451 -0.929 -26.735 1.00 90.50 212 THR A O 1
ATOM 1625 N N . ALA A 1 213 ? 7.121 0.235 -27.662 1.00 86.44 213 ALA A N 1
ATOM 1626 C CA . ALA A 1 213 ? 6.374 1.502 -27.703 1.00 86.44 213 ALA A CA 1
ATOM 1627 C C . ALA A 1 213 ? 5.171 1.457 -28.632 1.00 86.44 213 ALA A C 1
ATOM 1629 O O . ALA A 1 213 ? 4.158 2.089 -28.361 1.00 86.44 213 ALA A O 1
ATOM 1630 N N . GLU A 1 214 ? 5.260 0.667 -29.691 1.00 88.44 214 GLU A N 1
ATOM 1631 C CA . GLU A 1 214 ? 4.180 0.458 -30.642 1.00 88.44 214 GLU A CA 1
ATOM 1632 C C . GLU A 1 214 ? 3.056 -0.406 -30.049 1.00 88.44 214 GLU A C 1
ATOM 1634 O O . GLU A 1 214 ? 1.907 -0.295 -30.473 1.00 88.44 214 GLU A O 1
ATOM 1639 N N . GLN A 1 215 ? 3.375 -1.257 -29.068 1.00 92.31 215 GLN A N 1
ATOM 1640 C CA . GLN A 1 215 ? 2.414 -2.124 -28.379 1.00 92.31 215 GLN A CA 1
ATOM 1641 C C . GLN A 1 215 ? 1.799 -1.473 -27.138 1.00 92.31 215 GLN A C 1
ATOM 1643 O O . GLN A 1 215 ? 0.705 -1.864 -26.738 1.00 92.31 215 GLN A O 1
ATOM 1648 N N . CYS A 1 216 ? 2.482 -0.506 -26.520 1.00 91.50 216 CYS A N 1
ATOM 1649 C CA . CYS A 1 216 ? 2.007 0.174 -25.321 1.00 91.50 216 CYS A CA 1
ATOM 1650 C C . CYS A 1 216 ? 1.169 1.411 -25.690 1.00 91.50 216 CYS A C 1
ATOM 1652 O O . CYS A 1 216 ? 1.730 2.433 -26.091 1.00 91.50 216 CYS A O 1
ATOM 1654 N N . PRO A 1 217 ? -0.167 1.382 -25.524 1.00 91.12 217 PRO A N 1
ATOM 1655 C CA . PRO A 1 217 ? -1.013 2.516 -25.892 1.00 91.12 217 PRO A CA 1
ATOM 1656 C C . PRO A 1 217 ? -0.968 3.651 -24.856 1.00 91.12 217 PRO A C 1
ATOM 1658 O O . PRO A 1 217 ? -1.414 4.766 -25.127 1.00 91.12 217 PRO A O 1
ATOM 1661 N N . TYR A 1 218 ? -0.453 3.373 -23.656 1.00 91.38 218 TYR A N 1
ATOM 1662 C CA . TYR A 1 218 ? -0.532 4.264 -22.508 1.00 91.38 218 TYR A CA 1
ATOM 1663 C C . TYR A 1 218 ? 0.499 5.392 -22.606 1.00 91.38 218 TYR A C 1
ATOM 1665 O O . TYR A 1 218 ? 1.626 5.307 -22.125 1.00 91.38 218 TYR A O 1
ATOM 1673 N N . VAL A 1 219 ? 0.085 6.491 -23.221 1.00 88.38 219 VAL A N 1
ATOM 1674 C CA . VAL A 1 219 ? 0.838 7.748 -23.296 1.00 88.38 219 VAL A CA 1
ATOM 1675 C C . VAL A 1 219 ? 0.034 8.881 -22.660 1.00 88.38 219 VAL A C 1
ATOM 1677 O O . VAL A 1 219 ? -1.134 8.710 -22.312 1.00 88.38 219 VAL A O 1
ATOM 1680 N N . GLN A 1 220 ? 0.644 10.057 -22.488 1.00 90.44 220 GLN A N 1
ATOM 1681 C CA . GLN A 1 220 ? -0.083 11.222 -21.977 1.00 90.44 220 GLN A CA 1
ATOM 1682 C C . GLN A 1 220 ? -1.320 11.512 -22.840 1.00 90.44 220 GLN A C 1
ATOM 1684 O O . GLN A 1 220 ? -1.232 11.550 -24.066 1.00 90.44 220 GLN A O 1
ATOM 1689 N N . ASN A 1 221 ? -2.445 11.784 -22.180 1.00 92.69 221 ASN A N 1
ATOM 1690 C CA . ASN A 1 221 ? -3.769 12.005 -22.760 1.00 92.69 221 ASN A CA 1
ATOM 1691 C C . ASN A 1 221 ? -4.384 10.791 -23.466 1.00 92.69 221 ASN A C 1
ATOM 1693 O O . ASN A 1 221 ? -5.373 10.969 -24.173 1.00 92.69 221 ASN A O 1
ATOM 1697 N N . TYR A 1 222 ? -3.844 9.582 -23.281 1.00 93.50 222 TYR A N 1
ATOM 1698 C CA . TYR A 1 222 ? -4.542 8.370 -23.699 1.00 93.50 222 TYR A CA 1
ATOM 1699 C C . TYR A 1 222 ? -5.929 8.318 -23.047 1.00 93.50 222 TYR A C 1
ATOM 1701 O O . TYR A 1 222 ? -6.045 8.545 -21.842 1.00 93.50 222 TYR A O 1
ATOM 1709 N N . GLU A 1 223 ? -6.950 8.022 -23.847 1.00 96.25 223 GLU A N 1
ATOM 1710 C CA . GLU A 1 223 ? -8.338 7.846 -23.421 1.00 96.25 223 GLU A CA 1
ATOM 1711 C C . GLU A 1 223 ? -8.748 6.397 -23.671 1.00 96.25 223 GLU A C 1
ATOM 1713 O O . GLU A 1 223 ? -8.473 5.835 -24.734 1.00 96.25 223 GLU A O 1
ATOM 1718 N N . GLY A 1 224 ? -9.410 5.791 -22.692 1.00 95.56 224 GLY A N 1
ATOM 1719 C CA . GLY A 1 224 ? -9.784 4.389 -22.769 1.00 95.56 224 GLY A CA 1
ATOM 1720 C C . GLY A 1 224 ? -10.822 3.993 -21.736 1.00 95.56 224 GLY A C 1
ATOM 1721 O O . GLY A 1 224 ? -11.422 4.834 -21.064 1.00 95.56 224 GLY A O 1
ATOM 1722 N N . VAL A 1 225 ? -11.031 2.685 -21.637 1.00 95.69 225 VAL A N 1
ATOM 1723 C CA . VAL A 1 225 ? -11.871 2.055 -20.621 1.00 95.69 225 VAL A CA 1
ATOM 1724 C C . VAL A 1 225 ? -10.968 1.163 -19.781 1.00 95.69 225 VAL A C 1
ATOM 1726 O O . VAL A 1 225 ? -10.196 0.386 -20.337 1.00 95.69 225 VAL A O 1
ATOM 1729 N N . ASP A 1 226 ? -11.018 1.334 -18.466 1.00 95.00 226 ASP A N 1
ATOM 1730 C CA . ASP A 1 226 ? -10.216 0.568 -17.515 1.00 95.00 226 ASP A CA 1
ATOM 1731 C C . ASP A 1 226 ? -10.765 -0.864 -17.338 1.00 95.00 226 ASP A C 1
ATOM 1733 O O . ASP A 1 226 ? -11.842 -1.203 -17.842 1.00 95.00 226 ASP A O 1
ATOM 1737 N N . ASP A 1 227 ? -10.049 -1.723 -16.609 1.00 93.25 227 ASP A N 1
ATOM 1738 C CA . ASP A 1 227 ? -10.396 -3.148 -16.479 1.00 93.25 227 ASP A CA 1
ATOM 1739 C C . ASP A 1 227 ? -11.683 -3.419 -15.675 1.00 93.25 227 ASP A C 1
ATOM 1741 O O . ASP A 1 227 ? -12.147 -4.558 -15.602 1.00 93.25 227 ASP A O 1
ATOM 1745 N N . VAL A 1 228 ? -12.299 -2.388 -15.087 1.00 92.25 228 VAL A N 1
ATOM 1746 C CA . VAL A 1 228 ? -13.607 -2.482 -14.413 1.00 92.25 228 VAL A CA 1
ATOM 1747 C C . VAL A 1 228 ? -14.721 -1.746 -15.171 1.00 92.25 228 VAL A C 1
ATOM 1749 O O . VAL A 1 228 ? -15.871 -1.672 -14.718 1.00 92.25 228 VAL A O 1
ATOM 1752 N N . GLY A 1 229 ? -14.420 -1.242 -16.368 1.00 93.00 229 GLY A N 1
ATOM 1753 C CA . GLY A 1 229 ? -15.393 -0.662 -17.281 1.00 93.00 229 GLY A CA 1
ATOM 1754 C C . GLY A 1 229 ? -15.715 0.808 -17.013 1.00 93.00 229 GLY A C 1
ATOM 1755 O O . GLY A 1 229 ? -16.855 1.211 -17.265 1.00 93.00 229 GLY A O 1
ATOM 1756 N N . ASN A 1 230 ? -14.781 1.585 -16.463 1.00 93.88 230 ASN A N 1
ATOM 1757 C CA . ASN A 1 230 ? -14.882 3.038 -16.332 1.00 93.88 230 ASN A CA 1
ATOM 1758 C C . ASN A 1 230 ? -14.070 3.728 -17.430 1.00 93.88 230 ASN A C 1
ATOM 1760 O O . ASN A 1 230 ? -12.961 3.309 -17.750 1.00 93.88 230 ASN A O 1
ATOM 1764 N N . ALA A 1 231 ? -14.607 4.810 -17.992 1.00 95.94 231 ALA A N 1
ATOM 1765 C CA . ALA A 1 231 ? -13.831 5.663 -18.885 1.00 95.94 231 ALA A CA 1
ATOM 1766 C C . ALA A 1 231 ? -12.752 6.410 -18.090 1.00 95.94 231 ALA A C 1
ATOM 1768 O O . ALA A 1 231 ? -13.020 6.876 -16.982 1.00 95.94 231 ALA A O 1
ATOM 1769 N N . PHE A 1 232 ? -11.559 6.550 -18.662 1.00 95.62 232 PHE A N 1
ATOM 1770 C CA . PHE A 1 232 ? -10.451 7.262 -18.031 1.00 95.62 232 PHE A CA 1
ATOM 1771 C C . PHE A 1 232 ? -9.619 8.036 -19.052 1.00 95.62 232 PHE A C 1
ATOM 1773 O O . PHE A 1 232 ? -9.691 7.785 -20.261 1.00 95.62 232 PHE A O 1
ATOM 1780 N N . LYS A 1 233 ? -8.793 8.952 -18.540 1.00 95.56 233 LYS A N 1
ATOM 1781 C CA . LYS A 1 233 ? -7.821 9.704 -19.329 1.00 95.56 233 LYS A CA 1
ATOM 1782 C C . LYS A 1 233 ? -6.515 9.899 -18.566 1.00 95.56 233 LYS A C 1
ATOM 1784 O O . LYS A 1 233 ? -6.526 10.399 -17.448 1.00 95.56 233 LYS A O 1
ATOM 1789 N N . LEU A 1 234 ? -5.380 9.576 -19.187 1.00 93.50 234 LEU A N 1
ATOM 1790 C CA . LEU A 1 234 ? -4.048 9.790 -18.596 1.00 93.50 234 LEU A CA 1
ATOM 1791 C C . LEU A 1 234 ? -3.589 11.257 -18.709 1.00 93.50 234 LEU A C 1
ATOM 1793 O O . LEU A 1 234 ? -2.616 11.572 -19.401 1.00 93.50 234 LEU A O 1
ATOM 1797 N N . ASP A 1 235 ? -4.334 12.179 -18.105 1.00 92.19 235 ASP A N 1
ATOM 1798 C CA . ASP A 1 235 ? -4.081 13.626 -18.140 1.00 92.19 235 ASP A CA 1
ATOM 1799 C C . ASP A 1 235 ? -3.498 14.189 -16.831 1.00 92.19 235 ASP A C 1
ATOM 1801 O O . ASP A 1 235 ? -3.272 15.397 -16.710 1.00 92.19 235 ASP A O 1
ATOM 1805 N N . GLY A 1 236 ? -3.224 13.324 -15.852 1.00 90.19 236 GLY A N 1
ATOM 1806 C CA . GLY A 1 236 ? -2.739 13.706 -14.530 1.00 90.19 236 GLY A CA 1
ATOM 1807 C C . GLY A 1 236 ? -3.739 14.480 -13.666 1.00 90.19 236 GLY A C 1
ATOM 1808 O O . GLY A 1 236 ? -3.320 15.150 -12.713 1.00 90.19 236 GLY A O 1
ATOM 1809 N N . THR A 1 237 ? -5.035 14.406 -13.978 1.00 92.12 237 THR A N 1
ATOM 1810 C CA . THR A 1 237 ? -6.120 14.948 -13.152 1.00 92.12 237 THR A CA 1
ATOM 1811 C C . THR A 1 237 ? -6.747 13.875 -12.261 1.00 92.12 237 THR A C 1
ATOM 1813 O O . THR A 1 237 ? -6.616 12.673 -12.499 1.00 92.12 237 THR A O 1
ATOM 1816 N N . GLU A 1 238 ? -7.445 14.314 -11.211 1.00 92.06 238 GLU A N 1
ATOM 1817 C CA . GLU A 1 238 ? -8.141 13.400 -10.300 1.00 92.06 238 GLU A CA 1
ATOM 1818 C C . GLU A 1 238 ? -9.309 12.674 -10.974 1.00 92.06 238 GLU A C 1
ATOM 1820 O O . GLU A 1 238 ? -9.500 11.483 -10.737 1.00 92.06 238 GLU A O 1
ATOM 1825 N N . GLU A 1 239 ? -10.043 13.374 -11.839 1.00 91.00 239 GLU A N 1
ATOM 1826 C CA . GLU A 1 239 ? -11.184 12.830 -12.582 1.00 91.00 239 GLU A CA 1
ATOM 1827 C C . GLU A 1 239 ? -10.744 11.853 -13.679 1.00 91.00 239 GLU A C 1
ATOM 1829 O O . GLU A 1 239 ? -11.428 10.862 -13.922 1.00 91.00 239 GLU A O 1
ATOM 1834 N N . GLY A 1 240 ? -9.607 12.122 -14.330 1.00 91.75 240 GLY A N 1
ATOM 1835 C CA . GLY A 1 240 ? -9.115 11.322 -15.448 1.00 91.75 240 GLY A CA 1
ATOM 1836 C C . GLY A 1 240 ? -8.254 10.129 -15.041 1.00 91.75 240 GLY A C 1
ATOM 1837 O O . GLY A 1 240 ? -8.439 9.038 -15.579 1.00 91.75 240 GLY A O 1
ATOM 1838 N N . GLU A 1 241 ? -7.303 10.319 -14.120 1.00 93.31 241 GLU A N 1
ATOM 1839 C CA . GLU A 1 241 ? -6.179 9.388 -13.955 1.00 93.31 241 GLU A CA 1
ATOM 1840 C C . GLU A 1 241 ? -6.080 8.761 -12.559 1.00 93.31 241 GLU A C 1
ATOM 1842 O O . GLU A 1 241 ? -5.658 7.614 -12.429 1.00 93.31 241 GLU A O 1
ATOM 1847 N N . PHE A 1 242 ? -6.454 9.470 -11.489 1.00 94.31 242 PHE A N 1
ATOM 1848 C CA . PHE A 1 242 ? -6.075 9.045 -10.129 1.00 94.31 242 PHE A CA 1
ATOM 1849 C C . PHE A 1 242 ? -6.705 7.723 -9.691 1.00 94.31 242 PHE A C 1
ATOM 1851 O O . PHE A 1 242 ? -6.134 7.049 -8.837 1.00 94.31 242 PHE A O 1
ATOM 1858 N N . GLY A 1 243 ? -7.873 7.384 -10.238 1.00 93.81 243 GLY A N 1
ATOM 1859 C CA . GLY A 1 243 ? -8.629 6.173 -9.915 1.00 93.81 243 GLY A CA 1
ATOM 1860 C C . GLY A 1 243 ? -8.631 5.115 -11.011 1.00 93.81 243 GLY A C 1
ATOM 1861 O O . GLY A 1 243 ? -9.435 4.190 -10.929 1.00 93.81 243 GLY A O 1
ATOM 1862 N N . VAL A 1 244 ? -7.786 5.255 -12.036 1.00 95.00 244 VAL A N 1
ATOM 1863 C CA . VAL A 1 244 ? -7.743 4.292 -13.139 1.00 95.00 244 VAL A CA 1
ATOM 1864 C C . VAL A 1 244 ? -7.319 2.907 -12.646 1.00 95.00 244 VAL A C 1
ATOM 1866 O O . VAL A 1 244 ? -6.407 2.776 -11.826 1.00 95.00 244 VAL A O 1
ATOM 1869 N N . GLN A 1 245 ? -7.968 1.862 -13.154 1.00 95.38 245 GLN A N 1
ATOM 1870 C CA . GLN A 1 245 ? -7.652 0.476 -12.810 1.00 95.38 245 GLN A CA 1
ATOM 1871 C C . GLN A 1 245 ? -7.147 -0.284 -14.028 1.00 95.38 245 GLN A C 1
ATOM 1873 O O . GLN A 1 245 ? -7.927 -0.801 -14.822 1.00 95.38 245 GLN A O 1
ATOM 1878 N N . ILE A 1 246 ? -5.823 -0.336 -14.156 1.00 96.00 246 ILE A N 1
ATOM 1879 C CA . ILE A 1 246 ? -5.137 -1.103 -15.196 1.00 96.00 246 ILE A CA 1
ATOM 1880 C C . ILE A 1 246 ? -4.504 -2.329 -14.543 1.00 96.00 246 ILE A C 1
ATOM 1882 O O . ILE A 1 246 ? -3.583 -2.201 -13.732 1.00 96.00 246 ILE A O 1
ATOM 1886 N N . ARG A 1 247 ? -4.986 -3.517 -14.912 1.00 95.88 247 ARG A N 1
ATOM 1887 C CA . ARG A 1 247 ? -4.465 -4.819 -14.500 1.00 95.88 247 ARG A CA 1
ATOM 1888 C C . ARG A 1 247 ? -2.970 -4.887 -14.763 1.00 95.88 247 ARG A C 1
ATOM 1890 O O . ARG A 1 247 ? -2.187 -5.144 -13.850 1.00 95.88 247 ARG A O 1
ATOM 1897 N N . GLY A 1 248 ? -2.594 -4.649 -16.018 1.00 96.06 248 GLY A N 1
ATOM 1898 C CA . GLY A 1 248 ? -1.218 -4.745 -16.477 1.00 96.06 248 GLY A CA 1
ATOM 1899 C C . GLY A 1 248 ? -0.588 -6.087 -16.105 1.00 96.06 248 GLY A C 1
ATOM 1900 O O . GLY A 1 248 ? -1.150 -7.138 -16.404 1.00 96.06 248 GLY A O 1
ATOM 1901 N N . CYS A 1 249 ? 0.561 -6.062 -15.430 1.00 97.50 249 CYS A N 1
ATOM 1902 C CA . CYS A 1 249 ? 1.243 -7.281 -14.991 1.00 97.50 249 CYS A CA 1
ATOM 1903 C C . CYS A 1 249 ? 0.601 -7.978 -13.778 1.00 97.50 249 CYS A C 1
ATOM 1905 O O . CYS A 1 249 ? 1.099 -9.017 -13.367 1.00 97.50 249 CYS A O 1
ATOM 1907 N N . CYS A 1 250 ? -0.424 -7.410 -13.141 1.00 97.62 250 CYS A N 1
ATOM 1908 C CA . CYS A 1 250 ? -1.013 -7.993 -11.937 1.00 97.62 250 CYS A CA 1
ATOM 1909 C C . CYS A 1 250 ? -1.912 -9.214 -12.250 1.00 97.62 250 CYS A C 1
ATOM 1911 O O . CYS A 1 250 ? -2.424 -9.356 -13.369 1.00 97.62 250 CYS A O 1
ATOM 1913 N N . PRO A 1 251 ? -2.158 -10.092 -11.258 1.00 96.00 251 PRO A N 1
ATOM 1914 C CA . PRO A 1 251 ? -3.130 -11.181 -11.365 1.00 96.00 251 PRO A CA 1
ATOM 1915 C C . PRO A 1 251 ? -4.539 -10.715 -11.742 1.00 96.00 251 PRO A C 1
ATOM 1917 O O . PRO A 1 251 ? -4.913 -9.560 -11.543 1.00 96.00 251 PRO A O 1
ATOM 1920 N N . GLU A 1 252 ? -5.349 -11.630 -12.273 1.00 92.94 252 GLU A N 1
ATOM 1921 C CA . GLU A 1 252 ? -6.741 -11.333 -12.618 1.00 92.94 252 GLU A CA 1
ATOM 1922 C C . GLU A 1 252 ? -7.539 -10.846 -11.395 1.00 92.94 252 GLU A C 1
ATOM 1924 O O . GLU A 1 252 ? -7.452 -11.415 -10.306 1.00 92.94 252 GLU A O 1
ATOM 1929 N N . GLY A 1 253 ? -8.314 -9.772 -11.573 1.00 92.94 253 GLY A N 1
ATOM 1930 C CA . GLY A 1 253 ? -9.046 -9.109 -10.488 1.00 92.94 253 GLY A CA 1
ATOM 1931 C C . GLY A 1 253 ? -8.202 -8.152 -9.635 1.00 92.94 253 GLY A C 1
ATOM 1932 O O . GLY A 1 253 ? -8.712 -7.625 -8.643 1.00 92.94 253 GLY A O 1
ATOM 1933 N N . TRP A 1 254 ? -6.944 -7.915 -10.014 1.00 96.75 254 TRP A N 1
ATOM 1934 C CA . TRP A 1 254 ? -6.032 -6.957 -9.389 1.00 96.75 254 TRP A CA 1
ATOM 1935 C C . TRP A 1 254 ? -5.466 -5.988 -10.429 1.00 96.75 254 TRP A C 1
ATOM 1937 O O . TRP A 1 254 ? -5.382 -6.317 -11.610 1.00 96.75 254 TRP A O 1
ATOM 1947 N N . HIS A 1 255 ? -5.028 -4.816 -9.981 1.00 97.38 255 HIS A N 1
ATOM 1948 C CA . HIS A 1 255 ? -4.454 -3.768 -10.819 1.00 97.38 255 HIS A CA 1
ATOM 1949 C C . HIS A 1 255 ? -3.196 -3.165 -10.213 1.00 97.38 255 HIS A C 1
ATOM 1951 O O . HIS A 1 255 ? -2.942 -3.276 -9.010 1.00 97.38 255 HIS A O 1
ATOM 1957 N N . VAL A 1 256 ? -2.386 -2.529 -11.059 1.00 97.38 256 VAL A N 1
ATOM 1958 C CA . VAL A 1 256 ? -1.217 -1.775 -10.601 1.00 97.38 256 VAL A CA 1
ATOM 1959 C C . VAL A 1 256 ? -1.692 -0.599 -9.753 1.00 97.38 256 VAL A C 1
ATOM 1961 O O . VAL A 1 256 ? -2.572 0.144 -10.168 1.00 97.38 256 VAL A O 1
ATOM 1964 N N . ALA A 1 257 ? -1.118 -0.406 -8.567 1.00 96.06 257 ALA A N 1
ATOM 1965 C CA . ALA A 1 257 ? -1.577 0.633 -7.647 1.00 96.06 257 ALA A CA 1
ATOM 1966 C C . ALA A 1 257 ? -1.603 2.038 -8.293 1.00 96.06 257 ALA A C 1
ATOM 1968 O O . ALA A 1 257 ? -0.582 2.525 -8.798 1.00 96.06 257 ALA A O 1
ATOM 1969 N N . ASN A 1 258 ? -2.760 2.703 -8.227 1.00 94.69 258 ASN A N 1
ATOM 1970 C CA . ASN A 1 258 ? -2.955 4.072 -8.706 1.00 94.69 258 ASN A CA 1
ATOM 1971 C C . ASN A 1 258 ? -2.815 5.106 -7.571 1.00 94.69 258 ASN A C 1
ATOM 1973 O O . ASN A 1 258 ? -2.505 4.782 -6.421 1.00 94.69 258 ASN A O 1
ATOM 1977 N N . ALA A 1 259 ? -3.028 6.382 -7.894 1.00 93.75 259 ALA A N 1
ATOM 1978 C CA . ALA A 1 259 ? -2.867 7.476 -6.942 1.00 93.75 259 ALA A CA 1
ATOM 1979 C C . ALA A 1 259 ? -3.853 7.412 -5.769 1.00 93.75 259 ALA A C 1
ATOM 1981 O O . ALA A 1 259 ? -3.455 7.659 -4.628 1.00 93.75 259 ALA A O 1
ATOM 1982 N N . ASN A 1 260 ? -5.119 7.084 -6.046 1.00 93.88 260 ASN A N 1
ATOM 1983 C CA . ASN A 1 260 ? -6.145 6.939 -5.020 1.00 93.88 260 ASN A CA 1
ATOM 1984 C C . ASN A 1 260 ? -5.817 5.783 -4.078 1.00 93.88 260 ASN A C 1
ATOM 1986 O O . ASN A 1 260 ? -5.926 5.956 -2.869 1.00 93.88 260 ASN A O 1
ATOM 1990 N N . ASP A 1 261 ? -5.353 4.647 -4.602 1.00 95.44 261 ASP A N 1
ATOM 1991 C CA . ASP A 1 261 ? -5.039 3.491 -3.768 1.00 95.44 261 ASP A CA 1
ATOM 1992 C C . ASP A 1 261 ? -3.958 3.836 -2.742 1.00 95.44 261 ASP A C 1
ATOM 1994 O O . ASP A 1 261 ? -4.157 3.633 -1.542 1.00 95.44 261 ASP A O 1
ATOM 1998 N N . TRP A 1 262 ? -2.827 4.392 -3.193 1.00 94.56 262 TRP A N 1
ATOM 1999 C CA . TRP A 1 262 ? -1.743 4.789 -2.292 1.00 94.56 262 TRP A CA 1
ATOM 2000 C C . TRP A 1 262 ? -2.207 5.826 -1.268 1.00 94.56 262 TRP A C 1
ATOM 2002 O O . TRP A 1 262 ? -1.904 5.695 -0.083 1.00 94.56 262 TRP A O 1
ATOM 2012 N N . TRP A 1 263 ? -2.952 6.843 -1.706 1.00 93.56 263 TRP A N 1
ATOM 2013 C CA . TRP A 1 263 ? -3.462 7.889 -0.822 1.00 93.56 263 TRP A CA 1
ATOM 2014 C C . TRP A 1 263 ? -4.385 7.326 0.268 1.00 93.56 263 TRP A C 1
ATOM 2016 O O . TRP A 1 263 ? -4.186 7.596 1.455 1.00 93.56 263 TRP A O 1
ATOM 2026 N N . ASP A 1 264 ? -5.355 6.500 -0.123 1.00 91.81 264 ASP A N 1
ATOM 2027 C CA . ASP A 1 264 ? -6.331 5.899 0.784 1.00 91.81 264 ASP A CA 1
ATOM 2028 C C . ASP A 1 264 ? -5.662 4.923 1.761 1.00 91.81 264 ASP A C 1
ATOM 2030 O O . ASP A 1 264 ? -5.994 4.913 2.948 1.00 91.81 264 ASP A O 1
ATOM 2034 N N . MET A 1 265 ? -4.676 4.146 1.296 1.00 93.88 265 MET A N 1
ATOM 2035 C CA . MET A 1 265 ? -3.887 3.250 2.145 1.00 93.88 265 MET A CA 1
ATOM 2036 C C . MET A 1 265 ? -3.142 4.026 3.240 1.00 93.88 265 MET A C 1
ATOM 2038 O O . MET A 1 265 ? -3.190 3.643 4.408 1.00 93.88 265 MET A O 1
ATOM 2042 N N . LEU A 1 266 ? -2.476 5.131 2.893 1.00 94.06 266 LEU A N 1
ATOM 2043 C CA . LEU A 1 266 ? -1.711 5.931 3.855 1.00 94.06 266 LEU A CA 1
ATOM 2044 C C . LEU A 1 266 ? -2.605 6.588 4.916 1.00 94.06 266 LEU A C 1
ATOM 2046 O O . LEU A 1 266 ? -2.235 6.631 6.096 1.00 94.06 266 LEU A O 1
ATOM 2050 N N . MET A 1 267 ? -3.776 7.078 4.499 1.00 88.31 267 MET A N 1
ATOM 2051 C CA . MET A 1 267 ? -4.801 7.628 5.391 1.00 88.31 267 MET A CA 1
ATOM 2052 C C . MET A 1 267 ? -5.336 6.563 6.351 1.00 88.31 267 MET A C 1
ATOM 2054 O O . MET A 1 267 ? -5.421 6.801 7.558 1.00 88.31 267 MET A O 1
ATOM 2058 N N . ALA A 1 268 ? -5.650 5.377 5.825 1.00 85.69 268 ALA A N 1
ATOM 2059 C CA . ALA A 1 268 ? -6.143 4.261 6.618 1.00 85.69 268 ALA A CA 1
ATOM 2060 C C . ALA A 1 268 ? -5.112 3.808 7.654 1.00 85.69 268 ALA A C 1
ATOM 2062 O O . ALA A 1 268 ? -5.428 3.755 8.838 1.00 85.69 268 ALA A O 1
ATOM 2063 N N . ILE A 1 269 ? -3.858 3.590 7.243 1.00 89.06 269 ILE A N 1
ATOM 2064 C CA . ILE A 1 269 ? -2.773 3.197 8.151 1.00 89.06 269 ILE A CA 1
ATOM 2065 C C . ILE A 1 269 ? -2.599 4.225 9.275 1.00 89.06 269 ILE A C 1
ATOM 2067 O O . ILE A 1 269 ? -2.540 3.843 10.443 1.00 89.06 269 ILE A O 1
ATOM 2071 N N . LYS A 1 270 ? -2.582 5.527 8.956 1.00 87.06 270 LYS A N 1
ATOM 2072 C CA . LYS A 1 270 ? -2.446 6.574 9.979 1.00 87.06 270 LYS A CA 1
ATOM 2073 C C . LYS A 1 270 ? -3.547 6.473 11.032 1.00 87.06 270 LYS A C 1
ATOM 2075 O O . LYS A 1 270 ? -3.263 6.541 12.228 1.00 87.06 270 LYS A O 1
ATOM 2080 N N . SER A 1 271 ? -4.790 6.324 10.578 1.00 82.06 271 SER A N 1
ATOM 2081 C CA . SER A 1 271 ? -5.956 6.250 11.455 1.00 82.06 271 SER A CA 1
ATOM 2082 C C . SER A 1 271 ? -5.998 4.951 12.261 1.00 82.06 271 SER A C 1
ATOM 2084 O O . SER A 1 271 ? -6.272 4.987 13.456 1.00 82.06 271 SER A O 1
ATOM 2086 N N . GLU A 1 272 ? -5.758 3.805 11.625 1.00 79.62 272 GLU A N 1
ATOM 2087 C CA . GLU A 1 272 ? -5.895 2.477 12.236 1.00 79.62 272 GLU A CA 1
ATOM 2088 C C . GLU A 1 272 ? -4.804 2.190 13.270 1.00 79.62 272 GLU A C 1
ATOM 2090 O O . GLU A 1 272 ? -5.074 1.546 14.283 1.00 79.62 272 GLU A O 1
ATOM 2095 N N . TYR A 1 273 ? -3.590 2.689 13.030 1.00 81.12 273 TYR A N 1
ATOM 2096 C CA . TYR A 1 273 ? -2.427 2.470 13.893 1.00 81.12 273 TYR A CA 1
ATOM 2097 C C . TYR A 1 273 ? -2.141 3.648 14.830 1.00 81.12 273 TYR A C 1
ATOM 2099 O O . TYR A 1 273 ? -1.139 3.630 15.540 1.00 81.12 273 TYR A O 1
ATOM 2107 N N . ALA A 1 274 ? -3.016 4.663 14.842 1.00 82.12 274 ALA A N 1
ATOM 2108 C CA . ALA A 1 274 ? -2.887 5.865 15.665 1.00 82.12 274 ALA A CA 1
ATOM 2109 C C . ALA A 1 274 ? -1.493 6.516 15.563 1.00 82.12 274 ALA A C 1
ATOM 2111 O O . ALA A 1 274 ? -0.904 6.926 16.564 1.00 82.12 274 ALA A O 1
ATOM 2112 N N . ILE A 1 275 ? -0.959 6.594 14.340 1.00 87.00 275 ILE A N 1
ATOM 2113 C CA . ILE A 1 275 ? 0.389 7.112 14.099 1.00 87.00 275 ILE A CA 1
ATOM 2114 C C . ILE A 1 275 ? 0.424 8.596 14.486 1.00 87.00 275 ILE A C 1
ATOM 2116 O O . ILE A 1 275 ? -0.392 9.372 13.962 1.00 87.00 275 ILE A O 1
ATOM 2120 N N . PRO A 1 276 ? 1.343 9.004 15.385 1.00 85.62 276 PRO A N 1
ATOM 2121 C CA . PRO A 1 276 ? 1.354 10.353 15.923 1.00 85.62 276 PRO A CA 1
ATOM 2122 C C . PRO A 1 276 ? 1.742 11.377 14.855 1.00 85.62 276 PRO A C 1
ATOM 2124 O O . PRO A 1 276 ? 2.346 11.054 13.832 1.00 85.62 276 PRO A O 1
ATOM 2127 N N . ASP A 1 277 ? 1.432 12.639 15.140 1.00 86.38 277 ASP A N 1
ATOM 2128 C CA . ASP A 1 277 ? 1.926 13.787 14.372 1.00 86.38 277 ASP A CA 1
ATOM 2129 C C . ASP A 1 277 ? 3.320 14.243 14.853 1.00 86.38 277 ASP A C 1
ATOM 2131 O O . ASP A 1 277 ? 3.814 15.275 14.416 1.00 86.38 277 ASP A O 1
ATOM 2135 N N . ASP A 1 278 ? 3.964 13.496 15.757 1.00 85.88 278 ASP A N 1
ATOM 2136 C CA . ASP A 1 278 ? 5.298 13.810 16.279 1.00 85.88 278 ASP A CA 1
ATOM 2137 C C . ASP A 1 278 ? 6.393 13.248 15.364 1.00 85.88 278 ASP A C 1
ATOM 2139 O O . ASP A 1 278 ? 6.714 12.060 15.385 1.00 85.88 278 ASP A O 1
ATOM 2143 N N . PHE A 1 279 ? 6.993 14.131 14.572 1.00 80.81 279 PHE A N 1
ATOM 2144 C CA . PHE A 1 279 ? 8.039 13.807 13.606 1.00 80.81 279 PHE A CA 1
ATOM 2145 C C . PHE A 1 279 ? 9.347 13.373 14.266 1.00 80.81 279 PHE A C 1
ATOM 2147 O O . PHE A 1 279 ? 10.026 12.492 13.734 1.00 80.81 279 PHE A O 1
ATOM 2154 N N . ALA A 1 280 ? 9.691 13.935 15.429 1.00 83.31 280 ALA A N 1
ATOM 2155 C CA . ALA A 1 280 ? 10.884 13.527 16.165 1.00 83.31 280 ALA A CA 1
ATOM 2156 C C . ALA A 1 280 ? 10.761 12.058 16.594 1.00 83.31 280 ALA A C 1
ATOM 2158 O O . ALA A 1 280 ? 11.729 11.301 16.513 1.00 83.31 280 ALA A O 1
ATOM 2159 N N . GLN A 1 281 ? 9.541 11.627 16.929 1.00 85.69 281 GLN A N 1
ATOM 2160 C CA . GLN A 1 281 ? 9.202 10.232 17.226 1.00 85.69 281 GLN A CA 1
ATOM 2161 C C . GLN A 1 281 ? 8.861 9.392 15.981 1.00 85.69 281 GLN A C 1
ATOM 2163 O O . GLN A 1 281 ? 8.400 8.258 16.092 1.00 85.69 281 GLN A O 1
ATOM 2168 N N . GLY A 1 282 ? 9.113 9.922 14.782 1.00 86.56 282 GLY A N 1
ATOM 2169 C CA . GLY A 1 282 ? 8.913 9.224 13.517 1.00 86.56 282 GLY A CA 1
ATOM 2170 C C . GLY A 1 282 ? 7.452 9.115 13.069 1.00 86.56 282 GLY A C 1
ATOM 2171 O O . GLY A 1 282 ? 7.128 8.271 12.235 1.00 86.56 282 GLY A O 1
ATOM 2172 N N . GLY A 1 283 ? 6.578 9.976 13.580 1.00 88.81 283 GLY A N 1
ATOM 2173 C CA . GLY A 1 283 ? 5.218 10.186 13.101 1.00 88.81 283 GLY A CA 1
ATOM 2174 C C . GLY A 1 283 ? 5.132 10.813 11.702 1.00 88.81 283 GLY A C 1
ATOM 2175 O O . GLY A 1 283 ? 6.130 11.217 11.094 1.00 88.81 283 GLY A O 1
ATOM 2176 N N . TYR A 1 284 ? 3.913 10.877 11.170 1.00 90.19 284 TYR A N 1
ATOM 2177 C CA . TYR A 1 284 ? 3.606 11.532 9.895 1.00 90.19 284 TYR A CA 1
ATOM 2178 C C . TYR A 1 284 ? 2.169 12.067 9.903 1.00 90.19 284 TYR A C 1
ATOM 2180 O O . TYR A 1 284 ? 1.293 11.466 10.522 1.00 90.19 284 TYR A O 1
ATOM 2188 N N . THR A 1 285 ? 1.905 13.180 9.214 1.00 86.56 285 THR A N 1
ATOM 2189 C CA . THR A 1 285 ? 0.606 13.872 9.197 1.00 86.56 285 THR A CA 1
ATOM 2190 C C . THR A 1 285 ? 0.196 14.341 7.802 1.00 86.56 285 THR A C 1
ATOM 2192 O O . THR A 1 285 ? 1.031 14.544 6.929 1.00 86.56 285 THR A O 1
ATOM 2195 N N . PHE A 1 286 ? -1.099 14.583 7.610 1.00 84.50 286 PHE A N 1
ATOM 2196 C CA . PHE A 1 286 ? -1.651 15.217 6.408 1.00 84.50 286 PHE A CA 1
ATOM 2197 C C . PHE A 1 286 ? -2.028 16.684 6.634 1.00 84.50 286 PHE A C 1
ATOM 2199 O O . PHE A 1 286 ? -2.686 17.279 5.790 1.00 84.50 286 PHE A O 1
ATOM 2206 N N . SER A 1 287 ? -1.629 17.270 7.767 1.00 82.12 287 SER A N 1
ATOM 2207 C CA . SER A 1 287 ? -1.917 18.663 8.123 1.00 82.12 287 SER A CA 1
ATOM 2208 C C . SER A 1 287 ? -0.710 19.602 8.038 1.00 82.12 287 SER A C 1
ATOM 2210 O O . SER A 1 287 ? -0.839 20.745 8.465 1.00 82.12 287 SER A O 1
ATOM 2212 N N . GLY A 1 288 ? 0.439 19.161 7.506 1.00 76.12 288 GLY A N 1
ATOM 2213 C CA . GLY A 1 288 ? 1.581 20.064 7.297 1.00 76.12 288 GLY A CA 1
ATOM 2214 C C . GLY A 1 288 ? 2.977 19.527 7.583 1.00 76.12 288 GLY A C 1
ATOM 2215 O O . GLY A 1 288 ? 3.794 20.305 8.042 1.00 76.12 288 GLY A O 1
ATOM 2216 N N . GLY A 1 289 ? 3.267 18.240 7.346 1.00 79.88 289 GLY A N 1
ATOM 2217 C CA . GLY A 1 289 ? 4.614 17.668 7.496 1.00 79.88 289 GLY A CA 1
ATOM 2218 C C . GLY A 1 289 ? 5.406 18.133 8.735 1.00 79.88 289 GLY A C 1
ATOM 2219 O O . GLY A 1 289 ? 4.827 18.457 9.770 1.00 79.88 289 GLY A O 1
ATOM 2220 N N . HIS A 1 290 ? 6.742 18.131 8.647 1.00 78.50 290 HIS A N 1
ATOM 2221 C CA . HIS A 1 290 ? 7.606 18.422 9.805 1.00 78.50 290 HIS A CA 1
ATOM 2222 C C . HIS A 1 290 ? 7.480 19.856 10.348 1.00 78.50 290 HIS A C 1
ATOM 2224 O O . HIS A 1 290 ? 7.866 20.113 11.484 1.00 78.50 290 HIS A O 1
ATOM 2230 N N . ASP A 1 291 ? 6.974 20.798 9.546 1.00 77.56 291 ASP A N 1
ATOM 2231 C CA . ASP A 1 291 ? 6.880 22.206 9.933 1.00 77.56 291 ASP A CA 1
ATOM 2232 C C . ASP A 1 291 ? 5.523 22.553 10.558 1.00 77.56 291 ASP A C 1
ATOM 2234 O O . ASP A 1 291 ? 5.344 23.670 11.046 1.00 77.56 291 ASP A O 1
ATOM 2238 N N . GLY A 1 292 ? 4.588 21.595 10.585 1.00 75.69 292 GLY A N 1
ATOM 2239 C CA . GLY A 1 292 ? 3.262 21.736 11.177 1.00 75.69 292 GLY A CA 1
ATOM 2240 C C . GLY A 1 292 ? 2.399 22.794 10.495 1.00 75.69 292 GLY A C 1
ATOM 2241 O O . GLY A 1 292 ? 1.392 23.212 11.067 1.00 75.69 292 GLY A O 1
ATOM 2242 N N . LYS A 1 293 ? 2.794 23.262 9.305 1.00 82.19 293 LYS A N 1
ATOM 2243 C CA . LYS A 1 293 ? 2.136 24.366 8.611 1.00 82.19 293 LYS A CA 1
ATOM 2244 C C . LYS A 1 293 ? 1.009 23.842 7.729 1.00 82.19 293 LYS A C 1
ATOM 2246 O O . LYS A 1 293 ? 1.293 23.143 6.752 1.00 82.19 293 LYS A O 1
ATOM 2251 N N . PRO A 1 294 ? -0.259 24.212 7.989 1.00 82.06 294 PRO A N 1
ATOM 2252 C CA . PRO A 1 294 ? -1.383 23.781 7.162 1.00 82.06 294 PRO A CA 1
ATOM 2253 C C . PRO A 1 294 ? -1.227 24.137 5.681 1.00 82.06 294 PRO A C 1
ATOM 2255 O O . PRO A 1 294 ? -1.703 23.401 4.825 1.00 82.06 294 PRO A O 1
ATOM 2258 N N . GLU A 1 295 ? -0.526 25.224 5.351 1.00 84.25 295 GLU A N 1
ATOM 2259 C CA . GLU A 1 295 ? -0.226 25.604 3.967 1.00 84.25 295 GLU A CA 1
ATOM 2260 C C . GLU A 1 295 ? 0.707 24.623 3.232 1.00 84.25 295 GLU A C 1
ATOM 2262 O O . GLU A 1 295 ? 0.690 24.575 2.002 1.00 84.25 295 GLU A O 1
ATOM 2267 N N . ASN A 1 296 ? 1.483 23.823 3.969 1.00 82.31 296 ASN A N 1
ATOM 2268 C CA . ASN A 1 296 ? 2.388 22.800 3.440 1.00 82.31 296 ASN A CA 1
ATOM 2269 C C . ASN A 1 296 ? 1.784 21.390 3.498 1.00 82.31 296 ASN A C 1
ATOM 2271 O O . ASN A 1 296 ? 2.421 20.422 3.068 1.00 82.31 296 ASN A O 1
ATOM 2275 N N . ALA A 1 297 ? 0.555 21.272 4.009 1.00 85.12 297 ALA A N 1
ATOM 2276 C CA . ALA A 1 297 ? -0.200 20.034 4.013 1.00 85.12 297 ALA A CA 1
ATOM 2277 C C . ALA A 1 297 ? -0.352 19.518 2.584 1.00 85.12 297 ALA A C 1
ATOM 2279 O O . ALA A 1 297 ? -0.821 20.217 1.680 1.00 85.12 297 ALA A O 1
ATOM 2280 N N . ILE A 1 298 ? 0.052 18.270 2.371 1.00 89.12 298 ILE A N 1
ATOM 2281 C CA . ILE A 1 298 ? -0.094 17.667 1.060 1.00 89.12 298 ILE A CA 1
ATOM 2282 C C . ILE A 1 298 ? -1.579 17.420 0.763 1.00 89.12 298 ILE A C 1
ATOM 2284 O O . ILE A 1 298 ? -2.326 16.913 1.595 1.00 89.12 298 ILE A O 1
ATOM 2288 N N . THR A 1 299 ? -2.016 17.761 -0.446 1.00 90.75 299 THR A N 1
ATOM 2289 C CA . THR A 1 299 ? -3.311 17.319 -0.980 1.00 90.75 299 THR A CA 1
ATOM 2290 C C . THR A 1 299 ? -3.121 16.037 -1.776 1.00 90.75 299 THR A C 1
ATOM 2292 O O . THR A 1 299 ? -2.008 15.728 -2.195 1.00 90.75 299 THR A O 1
ATOM 2295 N N . LYS A 1 300 ? -4.200 15.322 -2.095 1.00 90.38 300 LYS A N 1
ATOM 2296 C CA . LYS A 1 300 ? -4.119 14.162 -2.993 1.00 90.38 300 LYS A CA 1
ATOM 2297 C C . LYS A 1 300 ? -3.445 14.505 -4.333 1.00 90.38 300 LYS A C 1
ATOM 2299 O O . LYS A 1 300 ? -2.558 13.791 -4.796 1.00 90.38 300 LYS A O 1
ATOM 2304 N N . ALA A 1 301 ? -3.782 15.655 -4.918 1.00 90.62 301 ALA A N 1
ATOM 2305 C CA . ALA A 1 301 ? -3.117 16.151 -6.122 1.00 90.62 301 ALA A CA 1
ATOM 2306 C C . ALA A 1 301 ? -1.631 16.485 -5.886 1.00 90.62 301 ALA A C 1
ATOM 2308 O O . ALA A 1 301 ? -0.796 16.264 -6.764 1.00 90.62 301 ALA A O 1
ATOM 2309 N N . GLY A 1 302 ? -1.282 16.999 -4.704 1.00 90.38 302 GLY A N 1
ATOM 2310 C CA . GLY A 1 302 ? 0.105 17.199 -4.281 1.00 90.38 302 GLY A CA 1
ATOM 2311 C C . GLY A 1 302 ? 0.879 15.884 -4.153 1.00 90.38 302 GLY A C 1
ATOM 2312 O O . GLY A 1 302 ? 2.013 15.799 -4.629 1.00 90.38 302 GLY A O 1
ATOM 2313 N N . PHE A 1 303 ? 0.252 14.844 -3.596 1.00 91.12 303 PHE A N 1
ATOM 2314 C CA . PHE A 1 303 ? 0.795 13.488 -3.512 1.00 91.12 303 PHE A CA 1
ATOM 2315 C C . PHE A 1 303 ? 1.068 12.923 -4.895 1.00 91.12 303 PHE A C 1
ATOM 2317 O O . PHE A 1 303 ? 2.194 12.536 -5.187 1.00 91.12 303 PHE A O 1
ATOM 2324 N N . TYR A 1 304 ? 0.086 12.985 -5.788 1.00 90.94 304 TYR A N 1
ATOM 2325 C CA . TYR A 1 304 ? 0.274 12.551 -7.164 1.00 90.94 304 TYR A CA 1
ATOM 2326 C C . TYR A 1 304 ? 1.449 13.279 -7.849 1.00 90.94 304 TYR A C 1
ATOM 2328 O O . TYR A 1 304 ? 2.174 12.687 -8.642 1.00 90.94 304 TYR A O 1
ATOM 2336 N N . LYS A 1 305 ? 1.698 14.558 -7.533 1.00 88.62 305 LYS A N 1
ATOM 2337 C CA . LYS A 1 305 ? 2.780 15.359 -8.138 1.00 88.62 305 LYS A CA 1
ATOM 2338 C C . LYS A 1 305 ? 4.154 15.204 -7.487 1.00 88.62 305 LYS A C 1
ATOM 2340 O O . LYS A 1 305 ? 5.141 15.482 -8.160 1.00 88.62 305 LYS A O 1
ATOM 2345 N N . SER A 1 306 ? 4.240 14.830 -6.213 1.00 87.69 306 SER A N 1
ATOM 2346 C CA . SER A 1 306 ? 5.507 14.891 -5.460 1.00 87.69 306 SER A CA 1
ATOM 2347 C C . SER A 1 306 ? 5.762 13.717 -4.510 1.00 87.69 306 SER A C 1
ATOM 2349 O O . SER A 1 306 ? 6.893 13.524 -4.064 1.00 87.69 306 SER A O 1
ATOM 2351 N N . GLY A 1 307 ? 4.756 12.889 -4.244 1.00 89.50 307 GLY A N 1
ATOM 2352 C CA . GLY A 1 307 ? 4.784 11.878 -3.194 1.00 89.50 307 GLY A CA 1
ATOM 2353 C C . GLY A 1 307 ? 4.794 12.485 -1.784 1.00 89.50 307 GLY A C 1
ATOM 2354 O O . GLY A 1 307 ? 4.624 13.688 -1.580 1.00 89.50 307 GLY A O 1
ATOM 2355 N N . CYS A 1 308 ? 5.009 11.629 -0.795 1.00 89.12 308 CYS A N 1
ATOM 2356 C CA . CYS A 1 308 ? 5.157 11.953 0.616 1.00 89.12 308 CYS A CA 1
ATOM 2357 C C . CYS A 1 308 ? 6.631 12.170 0.976 1.00 89.12 308 CYS A C 1
ATOM 2359 O O . CYS A 1 308 ? 7.379 11.227 1.249 1.00 89.12 308 CYS A O 1
ATOM 2361 N N . THR A 1 309 ? 7.033 13.435 1.022 1.00 87.75 309 THR A N 1
ATOM 2362 C CA . THR A 1 309 ? 8.326 13.853 1.561 1.00 87.75 309 THR A CA 1
ATOM 2363 C C . THR A 1 309 ? 8.231 14.026 3.078 1.00 87.75 309 THR A C 1
ATOM 2365 O O . THR A 1 309 ? 7.149 14.247 3.633 1.00 87.75 309 THR A O 1
ATOM 2368 N N . VAL A 1 310 ? 9.383 14.035 3.753 1.00 85.38 310 VAL A N 1
ATOM 2369 C CA . VAL A 1 310 ? 9.463 14.399 5.180 1.00 85.38 310 VAL A CA 1
ATOM 2370 C C . VAL A 1 310 ? 8.842 15.781 5.438 1.00 85.38 310 VAL A C 1
ATOM 2372 O O . VAL A 1 310 ? 8.156 15.986 6.437 1.00 85.38 310 VAL A O 1
ATOM 2375 N N . LYS A 1 311 ? 8.993 16.708 4.484 1.00 84.50 311 LYS A N 1
ATOM 2376 C CA . LYS A 1 311 ? 8.534 18.090 4.629 1.00 84.50 311 LYS A CA 1
ATOM 2377 C C . LYS A 1 311 ? 7.028 18.271 4.536 1.00 84.50 311 LYS A C 1
ATOM 2379 O O . LYS A 1 311 ? 6.521 19.162 5.197 1.00 84.50 311 LYS A O 1
ATOM 2384 N N . ASN A 1 312 ? 6.338 17.469 3.723 1.00 86.81 312 ASN A N 1
ATOM 2385 C CA . ASN A 1 312 ? 4.907 17.656 3.443 1.00 86.81 312 ASN A CA 1
ATOM 2386 C C . ASN A 1 312 ? 4.000 16.661 4.187 1.00 86.81 312 ASN A C 1
ATOM 2388 O O . ASN A 1 312 ? 2.876 17.007 4.542 1.00 86.81 312 ASN A O 1
ATOM 2392 N N . THR A 1 313 ? 4.490 15.443 4.438 1.00 88.50 313 THR A N 1
ATOM 2393 C CA . THR A 1 313 ? 3.707 14.365 5.057 1.00 88.50 313 THR A CA 1
ATOM 2394 C C . THR A 1 313 ? 4.441 13.753 6.239 1.00 88.50 313 THR A C 1
ATOM 2396 O O . THR A 1 313 ? 3.803 13.332 7.189 1.00 88.50 313 THR A O 1
ATOM 2399 N N . GLY A 1 314 ? 5.774 13.738 6.234 1.00 87.56 314 GLY A N 1
ATOM 2400 C CA . GLY A 1 314 ? 6.574 13.172 7.318 1.00 87.56 314 GLY A CA 1
ATOM 2401 C C . GLY A 1 314 ? 7.154 11.819 7.023 1.00 87.56 314 GLY A C 1
ATOM 2402 O O . GLY A 1 314 ? 7.460 11.501 5.874 1.00 87.56 314 GLY A O 1
ATOM 2403 N N . ASN A 1 315 ? 7.342 11.041 8.084 1.00 89.25 315 ASN A N 1
ATOM 2404 C CA . ASN A 1 315 ? 8.133 9.822 8.065 1.00 89.25 315 ASN A CA 1
ATOM 2405 C C . ASN A 1 315 ? 7.375 8.604 7.504 1.00 89.25 315 ASN A C 1
ATOM 2407 O O . ASN A 1 315 ? 7.463 7.498 8.031 1.00 89.25 315 ASN A O 1
ATOM 2411 N N . VAL A 1 316 ? 6.602 8.807 6.434 1.00 92.06 316 VAL A N 1
ATOM 2412 C CA . VAL A 1 316 ? 5.731 7.793 5.818 1.00 92.06 316 VAL A CA 1
ATOM 2413 C C . VAL A 1 316 ? 6.504 6.532 5.443 1.00 92.06 316 VAL A C 1
ATOM 2415 O O . VAL A 1 316 ? 6.037 5.421 5.690 1.00 92.06 316 VAL A O 1
ATOM 2418 N N . GLY A 1 317 ? 7.703 6.697 4.874 1.00 91.06 317 GLY A N 1
ATOM 2419 C CA . GLY A 1 317 ? 8.532 5.576 4.443 1.00 91.06 317 GLY A CA 1
ATOM 2420 C C . GLY A 1 317 ? 8.823 4.615 5.590 1.00 91.06 317 GLY A C 1
ATOM 2421 O O . GLY A 1 317 ? 8.727 3.413 5.384 1.00 91.06 317 GLY A O 1
ATOM 2422 N N . ALA A 1 318 ? 9.063 5.122 6.805 1.00 90.12 318 ALA A N 1
ATOM 2423 C CA . ALA A 1 318 ? 9.465 4.310 7.951 1.00 90.12 318 ALA A CA 1
ATOM 2424 C C . ALA A 1 318 ? 8.431 3.252 8.353 1.00 90.12 318 ALA A C 1
ATOM 2426 O O . ALA A 1 318 ? 8.823 2.169 8.795 1.00 90.12 318 ALA A O 1
ATOM 2427 N N . TRP A 1 319 ? 7.149 3.566 8.159 1.00 91.31 319 TRP A N 1
ATOM 2428 C CA . TRP A 1 319 ? 5.999 2.744 8.530 1.00 91.31 319 TRP A CA 1
ATOM 2429 C C . TRP A 1 319 ? 5.655 1.662 7.498 1.00 91.31 319 TRP A C 1
ATOM 2431 O O . TRP A 1 319 ? 5.019 0.671 7.837 1.00 91.31 319 TRP A O 1
ATOM 2441 N N . LEU A 1 320 ? 6.092 1.805 6.244 1.00 92.81 320 LEU A N 1
ATOM 2442 C CA . LEU A 1 320 ? 5.770 0.847 5.176 1.00 92.81 320 LEU A CA 1
ATOM 2443 C C . LEU A 1 320 ? 6.809 -0.275 5.008 1.00 92.81 320 LEU A C 1
ATOM 2445 O O . LEU A 1 320 ? 6.601 -1.201 4.221 1.00 92.81 320 LEU A O 1
ATOM 2449 N N . ARG A 1 321 ? 7.945 -0.199 5.705 1.00 90.62 321 ARG A N 1
ATOM 2450 C CA . ARG A 1 321 ? 9.110 -1.059 5.447 1.00 90.62 321 ARG A CA 1
ATOM 2451 C C . ARG A 1 321 ? 8.912 -2.507 5.879 1.00 90.62 321 ARG A C 1
ATOM 2453 O O . ARG A 1 321 ? 8.269 -2.815 6.875 1.00 90.62 321 ARG A O 1
ATOM 2460 N N . GLY A 1 322 ? 9.552 -3.386 5.122 1.00 89.69 322 GLY A N 1
ATOM 2461 C CA . GLY A 1 322 ? 9.870 -4.762 5.462 1.00 89.69 322 GLY A CA 1
ATOM 2462 C C . GLY A 1 322 ? 11.337 -4.896 5.875 1.00 89.69 322 GLY A C 1
ATOM 2463 O O . GLY A 1 322 ? 12.162 -4.010 5.625 1.00 89.69 322 GLY A O 1
ATOM 2464 N N . GLY A 1 323 ? 11.659 -6.012 6.534 1.00 85.94 323 GLY A N 1
ATOM 2465 C CA . GLY A 1 323 ? 13.017 -6.301 7.009 1.00 85.94 323 GLY A CA 1
ATOM 2466 C C . GLY A 1 323 ? 13.570 -5.243 7.971 1.00 85.94 323 GLY A C 1
ATOM 2467 O O . GLY A 1 323 ? 14.749 -4.906 7.869 1.00 85.94 323 GLY A O 1
ATOM 2468 N N . ASN A 1 324 ? 12.704 -4.685 8.828 1.00 81.06 324 ASN A N 1
ATOM 2469 C CA . ASN A 1 324 ? 12.963 -3.517 9.674 1.00 81.06 324 ASN A CA 1
ATOM 2470 C C . ASN A 1 324 ? 14.315 -3.532 10.401 1.00 81.06 324 ASN A C 1
ATOM 2472 O O . ASN A 1 324 ? 14.874 -4.579 10.719 1.00 81.06 324 ASN A O 1
ATOM 2476 N N . GLY A 1 325 ? 14.818 -2.324 10.662 1.00 87.75 325 GLY A N 1
ATOM 2477 C CA . GLY A 1 325 ? 16.090 -2.086 11.339 1.00 87.75 325 GLY A CA 1
ATOM 2478 C C . GLY A 1 325 ? 17.259 -1.858 10.382 1.00 87.75 325 GLY A C 1
ATOM 2479 O O . GLY A 1 325 ? 17.215 -2.197 9.192 1.00 87.75 325 GLY A O 1
ATOM 2480 N N . ARG A 1 326 ? 18.328 -1.265 10.918 1.00 91.81 326 ARG A N 1
ATOM 2481 C CA . ARG A 1 326 ? 19.608 -1.166 10.214 1.00 91.81 326 ARG A CA 1
ATOM 2482 C C . ARG A 1 326 ? 20.283 -2.526 10.203 1.00 91.81 326 ARG A C 1
ATOM 2484 O O . ARG A 1 326 ? 20.065 -3.345 11.089 1.00 91.81 326 ARG A O 1
ATOM 2491 N N . ILE A 1 327 ? 21.193 -2.716 9.261 1.00 92.19 327 ILE A N 1
ATOM 2492 C CA . ILE A 1 327 ? 22.043 -3.914 9.189 1.00 92.19 327 ILE A CA 1
ATOM 2493 C C . ILE A 1 327 ? 22.780 -4.180 10.504 1.00 92.19 327 ILE A C 1
ATOM 2495 O O . ILE A 1 327 ? 22.790 -5.305 10.990 1.00 92.19 327 ILE A O 1
ATOM 2499 N N . VAL A 1 328 ? 23.332 -3.133 11.124 1.00 89.44 328 VAL A N 1
ATOM 2500 C CA . VAL A 1 328 ? 24.049 -3.244 12.407 1.00 89.44 328 VAL A CA 1
ATOM 2501 C C . VAL A 1 328 ? 23.162 -3.702 13.570 1.00 89.44 328 VAL A C 1
ATOM 2503 O O . VAL A 1 328 ? 23.685 -4.193 14.563 1.00 89.44 328 VAL A O 1
ATOM 2506 N N . ASP A 1 329 ? 21.841 -3.583 13.427 1.00 90.06 329 ASP A N 1
ATOM 2507 C CA . ASP A 1 329 ? 20.844 -4.012 14.411 1.00 90.06 329 ASP A CA 1
ATOM 2508 C C . ASP A 1 329 ? 20.131 -5.316 13.974 1.00 90.06 329 ASP A C 1
ATOM 2510 O O . ASP A 1 329 ? 19.116 -5.693 14.551 1.00 90.06 329 ASP A O 1
ATOM 2514 N N . GLY A 1 330 ? 20.632 -6.007 12.937 1.00 88.62 330 GLY A N 1
ATOM 2515 C CA . GLY A 1 330 ? 20.065 -7.258 12.402 1.00 88.62 330 GLY A CA 1
ATOM 2516 C C . GLY A 1 330 ? 18.994 -7.094 11.309 1.00 88.62 330 GLY A C 1
ATOM 2517 O O . GLY A 1 330 ? 18.460 -8.084 10.792 1.00 88.62 330 GLY A O 1
ATOM 2518 N N . GLY A 1 331 ? 18.681 -5.858 10.919 1.00 91.75 331 GLY A N 1
ATOM 2519 C CA . GLY A 1 331 ? 17.737 -5.541 9.846 1.00 91.75 331 GLY A CA 1
ATOM 2520 C C . GLY A 1 331 ? 18.326 -5.668 8.438 1.00 91.75 331 GLY A C 1
ATOM 2521 O O . GLY A 1 331 ? 19.332 -6.342 8.221 1.00 91.75 331 GLY A O 1
ATOM 2522 N N . ILE A 1 332 ? 17.679 -5.031 7.456 1.00 92.31 332 ILE A N 1
ATOM 2523 C CA . ILE A 1 332 ? 18.097 -5.073 6.039 1.00 92.31 332 ILE A CA 1
ATOM 2524 C C . ILE A 1 332 ? 18.447 -3.706 5.443 1.00 92.31 332 ILE A C 1
ATOM 2526 O O . ILE A 1 332 ? 18.905 -3.612 4.302 1.00 92.31 332 ILE A O 1
ATOM 2530 N N . TRP A 1 333 ? 18.237 -2.633 6.204 1.00 92.75 333 TRP A N 1
ATOM 2531 C CA . TRP A 1 333 ? 18.433 -1.275 5.717 1.00 92.75 333 TRP A CA 1
ATOM 2532 C C . TRP A 1 333 ? 19.892 -0.850 5.887 1.00 92.75 333 TRP A C 1
ATOM 2534 O O . TRP A 1 333 ? 20.409 -0.731 6.999 1.00 92.75 333 TRP A O 1
ATOM 2544 N N . ASN A 1 334 ? 20.557 -0.580 4.765 1.00 91.44 334 ASN A N 1
ATOM 2545 C CA . ASN A 1 334 ? 21.919 -0.055 4.661 1.00 91.44 334 ASN A CA 1
ATOM 2546 C C . ASN A 1 334 ? 21.952 1.452 4.977 1.00 91.44 334 ASN A C 1
ATOM 2548 O O . ASN A 1 334 ? 22.352 2.295 4.167 1.00 91.44 334 ASN A O 1
ATOM 2552 N N . GLN A 1 335 ? 21.453 1.791 6.162 1.00 87.38 335 GLN A N 1
ATOM 2553 C CA . GLN A 1 335 ? 21.444 3.127 6.736 1.00 87.38 335 GLN A CA 1
ATOM 2554 C C . GLN A 1 335 ? 22.374 3.146 7.949 1.00 87.38 335 GLN A C 1
ATOM 2556 O O . GLN A 1 335 ? 22.308 2.268 8.804 1.00 87.38 335 GLN A O 1
ATOM 2561 N N . ALA A 1 336 ? 23.238 4.159 8.032 1.00 82.81 336 ALA A N 1
ATOM 2562 C CA . ALA A 1 336 ? 24.201 4.272 9.126 1.00 82.81 336 ALA A CA 1
ATOM 2563 C C . ALA A 1 336 ? 23.552 4.767 10.431 1.00 82.81 336 ALA A C 1
ATOM 2565 O O . ALA A 1 336 ? 23.869 4.282 11.517 1.00 82.81 336 ALA A O 1
ATOM 2566 N N . ASN A 1 337 ? 22.612 5.708 10.333 1.00 85.38 337 ASN A N 1
ATOM 2567 C CA . ASN A 1 337 ? 22.090 6.440 11.486 1.00 85.38 337 ASN A CA 1
ATOM 2568 C C . ASN A 1 337 ? 20.685 5.968 11.870 1.00 85.38 337 ASN A C 1
ATOM 2570 O O . ASN A 1 337 ? 19.869 5.680 10.999 1.00 85.38 337 ASN A O 1
ATOM 2574 N N . MET A 1 338 ? 20.391 5.955 13.174 1.00 83.19 338 MET A N 1
ATOM 2575 C CA . MET A 1 338 ? 19.027 5.753 13.693 1.00 83.19 338 MET A CA 1
ATOM 2576 C C . MET A 1 338 ? 18.121 6.956 13.434 1.00 83.19 338 MET A C 1
ATOM 2578 O O . MET A 1 338 ? 16.902 6.813 13.384 1.00 83.19 338 MET A O 1
ATOM 2582 N N . THR A 1 339 ? 18.717 8.135 13.257 1.00 85.69 339 THR A N 1
ATOM 2583 C CA . THR A 1 339 ? 18.018 9.394 13.024 1.00 85.69 339 THR A CA 1
ATOM 2584 C C . THR A 1 339 ? 18.472 10.051 11.725 1.00 85.69 339 THR A C 1
ATOM 2586 O O . THR A 1 339 ? 19.609 9.875 11.280 1.00 85.69 339 THR A O 1
ATOM 2589 N N . LEU A 1 340 ? 17.558 10.777 11.091 1.00 83.94 340 LEU A N 1
ATOM 2590 C CA . LEU A 1 340 ? 17.835 11.740 10.032 1.00 83.94 340 LEU A CA 1
ATOM 2591 C C . LEU A 1 340 ? 17.824 13.134 10.668 1.00 83.94 340 LEU A C 1
ATOM 2593 O O . LEU A 1 340 ? 17.089 13.353 11.623 1.00 83.94 340 LEU A O 1
ATOM 2597 N N . THR A 1 341 ? 18.603 14.077 10.148 1.00 82.69 341 THR A N 1
ATOM 2598 C CA . THR A 1 341 ? 18.453 15.491 10.515 1.00 82.69 341 THR A CA 1
ATOM 2599 C C . THR A 1 341 ? 17.691 16.207 9.409 1.00 82.69 341 THR A C 1
ATOM 2601 O O . THR A 1 341 ? 18.156 16.216 8.269 1.00 82.69 341 THR A O 1
ATOM 2604 N N . ASP A 1 342 ? 16.554 16.819 9.735 1.00 75.94 342 ASP A N 1
ATOM 2605 C CA . ASP A 1 342 ? 15.832 17.727 8.837 1.00 75.94 342 ASP A CA 1
ATOM 2606 C C . ASP A 1 342 ? 15.547 19.034 9.575 1.00 75.94 342 ASP A C 1
ATOM 2608 O O . ASP A 1 342 ? 15.153 19.022 10.737 1.00 75.94 342 ASP A O 1
ATOM 2612 N N . ALA A 1 343 ? 15.841 20.166 8.936 1.00 73.94 343 ALA A N 1
ATOM 2613 C CA . ALA A 1 343 ? 15.755 21.502 9.543 1.00 73.94 343 ALA A CA 1
ATOM 2614 C C . ALA A 1 343 ? 16.463 21.673 10.915 1.00 73.94 343 ALA A C 1
ATOM 2616 O O . ALA A 1 343 ? 16.174 22.618 11.642 1.00 73.94 343 ALA A O 1
ATOM 2617 N N . GLY A 1 344 ? 17.428 20.807 11.248 1.00 78.44 344 GLY A N 1
ATOM 2618 C CA . GLY A 1 344 ? 18.147 20.820 12.530 1.00 78.44 344 GLY A CA 1
ATOM 2619 C C . GLY A 1 344 ? 17.568 19.883 13.596 1.00 78.44 344 GLY A C 1
ATOM 2620 O O . GLY A 1 344 ? 18.236 19.649 14.599 1.00 78.44 344 GLY A O 1
ATOM 2621 N N . GLU A 1 345 ? 16.401 19.285 13.350 1.00 79.88 345 GLU A N 1
ATOM 2622 C CA . GLU A 1 345 ? 15.739 18.369 14.278 1.00 79.88 345 GLU A CA 1
ATOM 2623 C C . GLU A 1 345 ? 16.079 16.901 13.963 1.00 79.88 345 GLU A C 1
ATOM 2625 O O . GLU A 1 345 ? 16.097 16.501 12.789 1.00 79.88 345 GLU A O 1
ATOM 2630 N N . PRO A 1 346 ? 16.372 16.071 14.983 1.00 86.44 346 PRO A N 1
ATOM 2631 C CA . PRO A 1 346 ? 16.552 14.640 14.804 1.00 86.44 346 PRO A CA 1
ATOM 2632 C C . PRO A 1 346 ? 15.198 13.943 14.621 1.00 86.44 346 PRO A C 1
ATOM 2634 O O . PRO A 1 346 ? 14.311 14.031 15.463 1.00 86.44 346 PRO A O 1
ATOM 2637 N N . LEU A 1 347 ? 15.071 13.186 13.536 1.00 86.12 347 LEU A N 1
ATOM 2638 C CA . LEU A 1 347 ? 13.888 12.410 13.177 1.00 86.12 347 LEU A CA 1
ATOM 2639 C C . LEU A 1 347 ? 14.214 10.924 13.260 1.00 86.12 347 LEU A C 1
ATOM 2641 O O . LEU A 1 347 ? 15.134 10.472 12.572 1.00 86.12 347 LEU A O 1
ATOM 2645 N N . LEU A 1 348 ? 13.480 10.151 14.061 1.00 87.25 348 LEU A N 1
ATOM 2646 C CA . LEU A 1 348 ? 13.653 8.697 14.098 1.00 87.25 348 LEU A CA 1
ATOM 2647 C C . LEU A 1 348 ? 13.401 8.093 12.716 1.00 87.25 348 LEU A C 1
ATOM 2649 O O . LEU A 1 348 ? 12.318 8.211 12.159 1.00 87.25 348 LEU A O 1
ATOM 2653 N N . GLN A 1 349 ? 14.395 7.404 12.161 1.00 85.75 349 GLN A N 1
ATOM 2654 C CA . GLN A 1 349 ? 14.232 6.692 10.894 1.00 85.75 349 GLN A CA 1
ATOM 2655 C C . GLN A 1 349 ? 13.596 5.326 11.094 1.00 85.75 349 GLN A C 1
ATOM 2657 O O . GLN A 1 349 ? 13.074 4.782 10.136 1.00 85.75 349 GLN A O 1
ATOM 2662 N N . PHE A 1 350 ? 13.655 4.753 12.296 1.00 86.94 350 PHE A N 1
ATOM 2663 C CA . PHE A 1 350 ? 13.105 3.444 12.649 1.00 86.94 350 PHE A CA 1
ATOM 2664 C C . PHE A 1 350 ? 12.117 3.627 13.789 1.00 86.94 350 PHE A C 1
ATOM 2666 O O . PHE A 1 350 ? 12.472 4.213 14.808 1.00 86.94 350 PHE A O 1
ATOM 2673 N N . VAL A 1 351 ? 10.879 3.193 13.563 1.00 84.56 351 VAL A N 1
ATOM 2674 C CA . VAL A 1 351 ? 9.741 3.459 14.444 1.00 84.56 351 VAL A CA 1
ATOM 2675 C C . VAL A 1 351 ? 9.174 2.149 14.961 1.00 84.56 351 VAL A C 1
ATOM 2677 O O . VAL A 1 351 ? 9.022 1.184 14.204 1.00 84.56 351 VAL A O 1
ATOM 2680 N N . ASP A 1 352 ? 8.870 2.128 16.252 1.00 82.31 352 ASP A N 1
ATOM 2681 C CA . ASP A 1 352 ? 8.299 0.959 16.905 1.00 82.31 352 ASP A CA 1
ATOM 2682 C C . ASP A 1 352 ? 6.883 0.698 16.382 1.00 82.31 352 ASP A C 1
ATOM 2684 O O . ASP A 1 352 ? 6.106 1.614 16.114 1.00 82.31 352 ASP A O 1
ATOM 2688 N N . GLY A 1 353 ? 6.542 -0.577 16.206 1.00 80.12 353 GLY A N 1
ATOM 2689 C CA . GLY A 1 353 ? 5.229 -0.983 15.708 1.00 80.12 353 GLY A CA 1
ATOM 2690 C C . GLY A 1 353 ? 5.062 -0.940 14.184 1.00 80.12 353 GLY A C 1
ATOM 2691 O O . GLY A 1 353 ? 4.064 -1.474 13.702 1.00 80.12 353 GLY A O 1
ATOM 2692 N N . ALA A 1 354 ? 6.026 -0.430 13.402 1.00 84.69 354 ALA A N 1
ATOM 2693 C CA . ALA A 1 354 ? 5.962 -0.475 11.929 1.00 84.69 354 ALA A CA 1
ATOM 2694 C C . ALA A 1 354 ? 5.769 -1.898 11.375 1.00 84.69 354 ALA A C 1
ATOM 2696 O O . ALA A 1 354 ? 5.066 -2.105 10.391 1.00 84.69 354 ALA A O 1
ATOM 2697 N N . GLU A 1 355 ? 6.333 -2.904 12.042 1.00 84.19 355 GLU A N 1
ATOM 2698 C CA . GLU A 1 355 ? 6.193 -4.320 11.670 1.00 84.19 355 GLU A CA 1
ATOM 2699 C C . GLU A 1 355 ? 4.729 -4.780 11.674 1.00 84.19 355 GLU A C 1
ATOM 2701 O O . GLU A 1 355 ? 4.328 -5.586 10.838 1.00 84.19 355 GLU A O 1
ATOM 2706 N N . SER A 1 356 ? 3.904 -4.210 12.560 1.00 84.25 356 SER A N 1
ATOM 2707 C CA . SER A 1 356 ? 2.481 -4.543 12.677 1.00 84.25 356 SER A CA 1
ATOM 2708 C C . SER A 1 356 ? 1.638 -4.030 11.502 1.00 84.25 356 SER A C 1
ATOM 2710 O O . SER A 1 356 ? 0.553 -4.565 11.240 1.00 84.25 356 SER A O 1
ATOM 2712 N N . ILE A 1 357 ? 2.135 -3.038 10.751 1.00 88.75 357 ILE A N 1
ATOM 2713 C CA . ILE A 1 357 ? 1.513 -2.584 9.499 1.00 88.75 357 ILE A CA 1
ATOM 2714 C C . ILE A 1 357 ? 1.644 -3.672 8.443 1.00 88.75 357 ILE A C 1
ATOM 2716 O O . ILE A 1 357 ? 0.685 -3.941 7.719 1.00 88.75 357 ILE A O 1
ATOM 2720 N N . GLY A 1 358 ? 2.787 -4.354 8.380 1.00 89.94 358 GLY A N 1
ATOM 2721 C CA . GLY A 1 358 ? 2.972 -5.523 7.523 1.00 89.94 358 GLY A CA 1
ATOM 2722 C C . GLY A 1 358 ? 2.883 -5.238 6.022 1.00 89.94 358 GLY A C 1
ATOM 2723 O O . GLY A 1 358 ? 2.619 -6.165 5.270 1.00 89.94 358 GLY A O 1
ATOM 2724 N N . PHE A 1 359 ? 3.085 -3.989 5.572 1.00 92.00 359 PHE A N 1
ATOM 2725 C CA . PHE A 1 359 ? 3.106 -3.672 4.132 1.00 92.00 359 PHE A CA 1
ATOM 2726 C C . PHE A 1 359 ? 4.337 -4.267 3.439 1.00 92.00 359 PHE A C 1
ATOM 2728 O O . PHE A 1 359 ? 4.304 -4.578 2.251 1.00 92.00 359 PHE A O 1
ATOM 2735 N N . GLY A 1 360 ? 5.418 -4.466 4.201 1.00 88.94 360 GLY A N 1
ATOM 2736 C CA . GLY A 1 360 ? 6.513 -5.337 3.793 1.00 88.94 360 GLY A CA 1
ATOM 2737 C C . GLY A 1 360 ? 7.319 -4.793 2.619 1.00 88.94 360 GLY A C 1
ATOM 2738 O O . GLY A 1 360 ? 7.693 -5.544 1.722 1.00 88.94 360 GLY A O 1
ATOM 2739 N N . TRP A 1 361 ? 7.583 -3.487 2.575 1.00 90.25 361 TRP A N 1
ATOM 2740 C CA . TRP A 1 361 ? 8.411 -2.913 1.520 1.00 90.25 361 TRP A CA 1
ATOM 2741 C C . TRP A 1 361 ? 9.918 -3.051 1.764 1.00 90.25 361 TRP A C 1
ATOM 2743 O O . TRP A 1 361 ? 10.456 -2.481 2.709 1.00 90.25 361 TRP A O 1
ATOM 2753 N N . TYR A 1 362 ? 10.621 -3.735 0.863 1.00 92.88 362 TYR A N 1
ATOM 2754 C CA . TYR A 1 362 ? 12.064 -3.950 0.957 1.00 92.88 362 TYR A CA 1
ATOM 2755 C C . TYR A 1 362 ? 12.866 -2.945 0.109 1.00 92.88 362 TYR A C 1
ATOM 2757 O O . TYR A 1 362 ? 12.400 -2.511 -0.948 1.00 92.88 362 TYR A O 1
ATOM 2765 N N . PRO A 1 363 ? 14.099 -2.585 0.521 1.00 93.19 363 PRO A N 1
ATOM 2766 C CA . PRO A 1 363 ? 14.941 -1.626 -0.190 1.00 93.19 363 PRO A CA 1
ATOM 2767 C C . PRO A 1 363 ? 15.635 -2.264 -1.403 1.00 93.19 363 PRO A C 1
ATOM 2769 O O . PRO A 1 363 ? 16.842 -2.503 -1.418 1.00 93.19 363 PRO A O 1
ATOM 2772 N N . LEU A 1 364 ? 14.839 -2.575 -2.417 1.00 92.69 364 LEU A N 1
ATOM 2773 C CA . LEU A 1 364 ? 15.203 -3.468 -3.510 1.00 92.69 364 LEU A CA 1
ATOM 2774 C C . LEU A 1 364 ? 15.866 -2.792 -4.709 1.00 92.69 364 LEU A C 1
ATOM 2776 O O . LEU A 1 364 ? 16.194 -3.491 -5.652 1.00 92.69 364 LEU A O 1
ATOM 2780 N N . GLY A 1 365 ? 16.093 -1.477 -4.698 1.00 92.75 365 GLY A N 1
ATOM 2781 C CA . GLY A 1 365 ? 16.690 -0.732 -5.810 1.00 92.75 365 GLY A CA 1
ATOM 2782 C C . GLY A 1 365 ? 15.985 -0.950 -7.158 1.00 92.75 365 GLY A C 1
ATOM 2783 O O . GLY A 1 365 ? 14.773 -1.147 -7.203 1.00 92.75 365 GLY A O 1
ATOM 2784 N N . TYR A 1 366 ? 16.740 -0.859 -8.256 1.00 93.00 366 TYR A N 1
ATOM 2785 C CA . TYR A 1 366 ? 16.247 -1.134 -9.607 1.00 93.00 366 TYR A CA 1
ATOM 2786 C C . TYR A 1 366 ? 17.334 -1.737 -10.498 1.00 93.00 366 TYR A C 1
ATOM 2788 O O . TYR A 1 366 ? 18.530 -1.491 -10.287 1.00 93.00 366 TYR A O 1
ATOM 2796 N N . GLN A 1 367 ? 16.901 -2.472 -11.521 1.00 93.31 367 GLN A N 1
ATOM 2797 C CA . GLN A 1 367 ? 17.774 -3.085 -12.519 1.00 93.31 367 GLN A CA 1
ATOM 2798 C C . GLN A 1 367 ? 17.809 -2.254 -13.806 1.00 93.31 367 GLN A C 1
ATOM 2800 O O . GLN A 1 367 ? 16.818 -1.626 -14.184 1.00 93.31 367 GLN A O 1
ATOM 2805 N N . LYS A 1 368 ? 18.965 -2.240 -14.473 1.00 91.62 368 LYS A N 1
ATOM 2806 C CA . LYS A 1 368 ? 19.153 -1.643 -15.799 1.00 91.62 368 LYS A CA 1
ATOM 2807 C C . LYS A 1 368 ? 19.083 -2.702 -16.905 1.00 91.62 368 LYS A C 1
ATOM 2809 O O . LYS A 1 368 ? 19.310 -3.880 -16.646 1.00 91.62 368 LYS A O 1
ATOM 2814 N N . ALA A 1 369 ? 18.858 -2.275 -18.148 1.00 87.38 369 ALA A N 1
ATOM 2815 C CA . ALA A 1 369 ? 18.828 -3.158 -19.325 1.00 87.38 369 ALA A CA 1
ATOM 2816 C C . ALA A 1 369 ? 20.071 -4.031 -19.517 1.00 87.38 369 ALA A C 1
ATOM 2818 O O . ALA A 1 369 ? 19.963 -5.148 -20.011 1.00 87.38 369 ALA A O 1
ATOM 2819 N N . ASP A 1 370 ? 21.250 -3.540 -19.136 1.00 89.88 370 ASP A N 1
ATOM 2820 C CA . ASP A 1 370 ? 22.505 -4.295 -19.238 1.00 89.88 370 ASP A CA 1
ATOM 2821 C C . ASP A 1 370 ? 22.635 -5.400 -18.170 1.00 89.88 370 ASP A C 1
ATOM 2823 O O . ASP A 1 370 ? 23.687 -6.022 -18.036 1.00 89.88 370 ASP A O 1
ATOM 2827 N N . GLY A 1 371 ? 21.578 -5.633 -17.387 1.00 88.19 371 GLY A N 1
ATOM 2828 C CA . GLY A 1 371 ? 21.534 -6.588 -16.290 1.00 88.19 371 GLY A CA 1
ATOM 2829 C C . GLY A 1 371 ? 22.164 -6.064 -15.001 1.00 88.19 371 GLY A C 1
ATOM 2830 O O . GLY A 1 371 ? 21.971 -6.680 -13.951 1.00 88.19 371 GLY A O 1
ATOM 2831 N N . SER A 1 372 ? 22.868 -4.927 -15.042 1.00 89.44 372 SER A N 1
ATOM 2832 C CA . SER A 1 372 ? 23.489 -4.340 -13.859 1.00 89.44 372 SER A CA 1
ATOM 2833 C C . SER A 1 372 ? 22.448 -3.761 -12.906 1.00 89.44 372 SER A C 1
ATOM 2835 O O . SER A 1 372 ? 21.371 -3.297 -13.293 1.00 89.44 372 SER A O 1
ATOM 2837 N N . PHE A 1 373 ? 22.790 -3.770 -11.622 1.00 89.62 373 PHE A N 1
ATOM 2838 C CA . PHE A 1 373 ? 21.944 -3.215 -10.579 1.00 89.62 373 PHE A CA 1
ATOM 2839 C C . PHE A 1 373 ? 22.404 -1.820 -10.172 1.00 89.62 373 PHE A C 1
ATOM 2841 O O . PHE A 1 373 ? 23.606 -1.537 -10.131 1.00 89.62 373 PHE A O 1
ATOM 2848 N N . ASN A 1 374 ? 21.469 -0.941 -9.804 1.00 87.06 374 ASN A N 1
ATOM 2849 C CA . ASN A 1 374 ? 21.845 0.313 -9.161 1.00 87.06 374 ASN A CA 1
ATOM 2850 C C . ASN A 1 374 ? 22.341 0.050 -7.728 1.00 87.06 374 ASN A C 1
ATOM 2852 O O . ASN A 1 374 ? 21.581 0.108 -6.758 1.00 87.06 374 ASN A O 1
ATOM 2856 N N . SER A 1 375 ? 23.642 -0.206 -7.596 1.00 76.19 375 SER A N 1
ATOM 2857 C CA . SER A 1 375 ? 24.311 -0.481 -6.319 1.00 76.19 375 SER A CA 1
ATOM 2858 C C . SER A 1 375 ? 24.244 0.684 -5.324 1.00 76.19 375 SER A C 1
ATOM 2860 O O . SER A 1 375 ? 24.376 0.468 -4.123 1.00 76.19 375 SER A O 1
ATOM 2862 N N . GLY A 1 376 ? 23.988 1.914 -5.785 1.00 85.06 376 GLY A N 1
ATOM 2863 C CA . GLY A 1 376 ? 23.747 3.062 -4.907 1.00 85.06 376 GLY A CA 1
ATOM 2864 C C . GLY A 1 376 ? 22.385 3.024 -4.205 1.00 85.06 376 GLY A C 1
ATOM 2865 O O . GLY A 1 376 ? 22.210 3.677 -3.174 1.00 85.06 376 GLY A O 1
ATOM 2866 N N . ALA A 1 377 ? 21.435 2.261 -4.751 1.00 88.25 377 ALA A N 1
ATOM 2867 C CA . ALA A 1 377 ? 20.063 2.176 -4.273 1.00 88.25 377 ALA A CA 1
ATOM 2868 C C . ALA A 1 377 ? 19.754 0.896 -3.485 1.00 88.25 377 ALA A C 1
ATOM 2870 O O . ALA A 1 377 ? 18.997 0.962 -2.515 1.00 88.25 377 ALA A O 1
ATOM 2871 N N . LEU A 1 378 ? 20.319 -0.248 -3.885 1.00 90.38 378 LEU A N 1
ATOM 2872 C CA . LEU A 1 378 ? 20.061 -1.534 -3.232 1.00 90.38 378 LEU A CA 1
ATOM 2873 C C . LEU A 1 378 ? 20.453 -1.482 -1.744 1.00 90.38 378 LEU A C 1
ATOM 2875 O O . LEU A 1 378 ? 21.537 -1.025 -1.382 1.00 90.38 378 LEU A O 1
ATOM 2879 N N . GLY A 1 379 ? 19.538 -1.902 -0.872 1.00 90.94 379 GLY A N 1
ATOM 2880 C CA . GLY A 1 379 ? 19.670 -1.792 0.582 1.00 90.94 379 GLY A CA 1
ATOM 2881 C C . GLY A 1 379 ? 19.266 -0.431 1.163 1.00 90.94 379 GLY A C 1
ATOM 2882 O O . GLY A 1 379 ? 19.214 -0.296 2.380 1.00 90.94 379 GLY A O 1
ATOM 2883 N N . LYS A 1 380 ? 18.952 0.583 0.345 1.00 90.88 380 LYS A N 1
ATOM 2884 C CA . LYS A 1 380 ? 18.609 1.940 0.821 1.00 90.88 380 LYS A CA 1
ATOM 2885 C C . LYS A 1 380 ? 17.251 2.463 0.349 1.00 90.88 380 LYS A C 1
ATOM 2887 O O . LYS A 1 380 ? 16.592 3.198 1.082 1.00 90.88 380 LYS A O 1
ATOM 2892 N N . TRP A 1 381 ? 16.853 2.116 -0.868 1.00 92.19 381 TRP A N 1
ATOM 2893 C CA . TRP A 1 381 ? 15.637 2.597 -1.520 1.00 92.19 381 TRP A CA 1
ATOM 2894 C C . TRP A 1 381 ? 15.029 1.421 -2.262 1.00 92.19 381 TRP A C 1
ATOM 2896 O O . TRP A 1 381 ? 15.758 0.577 -2.782 1.00 92.19 381 TRP A O 1
ATOM 2906 N N . GLY A 1 382 ? 13.713 1.384 -2.368 1.00 91.31 382 GLY A N 1
ATOM 2907 C CA . GLY A 1 382 ? 13.076 0.580 -3.396 1.00 91.31 382 GLY A CA 1
ATOM 2908 C C . GLY A 1 382 ? 12.353 1.476 -4.393 1.00 91.31 382 GLY A C 1
ATOM 2909 O O . GLY A 1 382 ? 12.075 2.648 -4.113 1.00 91.31 382 GLY A O 1
ATOM 2910 N N . TYR A 1 383 ? 11.996 0.888 -5.526 1.00 93.75 383 TYR A N 1
ATOM 2911 C CA . TYR A 1 383 ? 11.344 1.576 -6.627 1.00 93.75 383 TYR A CA 1
ATOM 2912 C C . TYR A 1 383 ? 10.166 0.751 -7.124 1.00 93.75 383 TYR A C 1
ATOM 2914 O O . TYR A 1 383 ? 10.319 -0.443 -7.385 1.00 93.75 383 TYR A O 1
ATOM 2922 N N . VAL A 1 384 ? 9.010 1.392 -7.275 1.00 94.88 384 VAL A N 1
ATOM 2923 C CA . VAL A 1 384 ? 7.845 0.777 -7.915 1.00 94.88 384 VAL A CA 1
ATOM 2924 C C . VAL A 1 384 ? 7.318 1.629 -9.045 1.00 94.88 384 VAL A C 1
ATOM 2926 O O . VAL A 1 384 ? 7.374 2.860 -8.983 1.00 94.88 384 VAL A O 1
ATOM 2929 N N . TRP A 1 385 ? 6.754 0.977 -10.054 1.00 95.56 385 TRP A N 1
ATOM 2930 C CA . TRP A 1 385 ? 5.921 1.686 -11.010 1.00 95.56 385 TRP A CA 1
ATOM 2931 C C . TRP A 1 385 ? 4.644 2.198 -10.358 1.00 95.56 385 TRP A C 1
ATOM 2933 O O . TRP A 1 385 ? 4.099 1.607 -9.426 1.00 95.56 385 TRP A O 1
ATOM 2943 N N . PHE A 1 386 ? 4.202 3.337 -10.869 1.00 89.38 386 PHE A N 1
ATOM 2944 C CA . PHE A 1 386 ? 3.023 4.056 -10.432 1.00 89.38 386 PHE A CA 1
ATOM 2945 C C . PHE A 1 386 ? 2.219 4.395 -11.682 1.00 89.38 386 PHE A C 1
ATOM 2947 O O . PHE A 1 386 ? 2.808 4.860 -12.665 1.00 89.38 386 PHE A O 1
ATOM 2954 N N . ILE A 1 387 ? 0.904 4.152 -11.676 1.00 91.31 387 ILE A N 1
ATOM 2955 C CA . ILE A 1 387 ? 0.105 4.461 -12.864 1.00 91.31 387 ILE A CA 1
ATOM 2956 C C . ILE A 1 387 ? 0.134 5.969 -13.113 1.00 91.31 387 ILE A C 1
ATOM 2958 O O . ILE A 1 387 ? -0.199 6.765 -12.233 1.00 91.31 387 ILE A O 1
ATOM 2962 N N . GLY A 1 388 ? 0.541 6.343 -14.326 1.00 87.31 388 GLY A N 1
ATOM 2963 C CA . GLY A 1 388 ? 0.464 7.716 -14.791 1.00 87.31 388 GLY A CA 1
ATOM 2964 C C . GLY A 1 388 ? 1.655 8.207 -15.594 1.00 87.31 388 GLY A C 1
ATOM 2965 O O . GLY A 1 388 ? 2.753 7.644 -15.567 1.00 87.31 388 GLY A O 1
ATOM 2966 N N . GLN A 1 389 ? 1.434 9.327 -16.276 1.00 82.75 389 GLN A N 1
ATOM 2967 C CA . GLN A 1 389 ? 2.447 10.043 -17.047 1.00 82.75 389 GLN A CA 1
ATOM 2968 C C . GLN A 1 389 ? 2.585 11.468 -16.492 1.00 82.75 389 GLN A C 1
ATOM 2970 O O . GLN A 1 389 ? 1.630 12.083 -16.023 1.00 82.75 389 GLN A O 1
ATOM 2975 N N . THR A 1 390 ? 3.797 12.018 -16.465 1.00 82.31 390 THR A N 1
ATOM 2976 C CA . THR A 1 390 ? 3.996 13.445 -16.132 1.00 82.31 390 THR A CA 1
ATOM 2977 C C . THR A 1 390 ? 3.842 14.324 -17.368 1.00 82.31 390 THR A C 1
ATOM 2979 O O . THR A 1 390 ? 3.364 15.451 -17.283 1.00 82.31 390 THR A O 1
ATOM 2982 N N . ASN A 1 391 ? 4.262 13.804 -18.516 1.00 83.56 391 ASN A N 1
ATOM 2983 C CA . ASN A 1 391 ? 4.113 14.402 -19.835 1.00 83.56 391 ASN A CA 1
ATOM 2984 C C . ASN A 1 391 ? 4.205 13.282 -20.889 1.00 83.56 391 ASN A C 1
ATOM 2986 O O . ASN A 1 391 ? 4.422 12.127 -20.535 1.00 83.56 391 ASN A O 1
ATOM 2990 N N . ALA A 1 392 ? 4.100 13.619 -22.175 1.00 79.25 392 ALA A N 1
ATOM 2991 C CA . ALA A 1 392 ? 4.128 12.669 -23.292 1.00 79.25 392 ALA A CA 1
ATOM 2992 C C . ALA A 1 392 ? 5.368 11.755 -23.354 1.00 79.25 392 ALA A C 1
ATOM 2994 O O . ALA A 1 392 ? 5.372 10.761 -24.076 1.00 79.25 392 ALA A O 1
ATOM 2995 N N . SER A 1 393 ? 6.424 12.083 -22.615 1.00 80.44 393 SER A N 1
ATOM 2996 C CA . SER A 1 393 ? 7.716 11.410 -22.656 1.00 80.44 393 SER A CA 1
ATOM 2997 C C . SER A 1 393 ? 8.173 10.883 -21.300 1.00 80.44 393 SER A C 1
ATOM 2999 O O . SER A 1 393 ? 9.353 10.577 -21.154 1.00 80.44 393 SER A O 1
ATOM 3001 N N . THR A 1 394 ? 7.321 10.843 -20.272 1.00 89.00 394 THR A N 1
ATOM 3002 C CA . THR A 1 394 ? 7.793 10.599 -18.905 1.00 89.00 394 THR A CA 1
ATOM 3003 C C . THR A 1 394 ? 6.807 9.799 -18.057 1.00 89.00 394 THR A C 1
ATOM 3005 O O . THR A 1 394 ? 5.791 10.333 -17.602 1.00 89.00 394 THR A O 1
ATOM 3008 N N . ALA A 1 395 ? 7.189 8.561 -17.749 1.00 89.19 395 ALA A N 1
ATOM 3009 C CA . ALA A 1 395 ? 6.491 7.660 -16.846 1.00 89.19 395 ALA A CA 1
ATOM 3010 C C . ALA A 1 395 ? 6.788 7.973 -15.371 1.00 89.19 395 ALA A C 1
ATOM 3012 O O . ALA A 1 395 ? 7.842 8.518 -15.013 1.00 89.19 395 ALA A O 1
ATOM 3013 N N . ARG A 1 396 ? 5.849 7.600 -14.499 1.00 90.56 396 ARG A N 1
ATOM 3014 C CA . ARG A 1 396 ? 5.922 7.825 -13.052 1.00 90.56 396 ARG A CA 1
ATOM 3015 C C . ARG A 1 396 ? 6.342 6.574 -12.293 1.00 90.56 396 ARG A C 1
ATOM 3017 O O . ARG A 1 396 ? 5.944 5.461 -12.612 1.00 90.56 396 ARG A O 1
ATOM 3024 N N . SER A 1 397 ? 7.106 6.788 -11.232 1.00 92.44 397 SER A N 1
ATOM 3025 C CA . SER A 1 397 ? 7.508 5.770 -10.265 1.00 92.44 397 SER A CA 1
ATOM 3026 C C . SER A 1 397 ? 7.467 6.349 -8.855 1.00 92.44 397 SER A C 1
ATOM 3028 O O . SER A 1 397 ? 7.655 7.553 -8.663 1.00 92.44 397 SER A O 1
ATOM 3030 N N . LEU A 1 398 ? 7.239 5.497 -7.863 1.00 93.44 398 LEU A N 1
ATOM 3031 C CA . LEU A 1 398 ? 7.435 5.852 -6.464 1.00 93.44 398 LEU A CA 1
ATOM 3032 C C . LEU A 1 398 ? 8.771 5.307 -5.989 1.00 93.44 398 LEU A C 1
ATOM 3034 O O . LEU A 1 398 ? 9.140 4.166 -6.270 1.00 93.44 398 LEU A O 1
ATOM 3038 N N . VAL A 1 399 ? 9.472 6.133 -5.225 1.00 93.38 399 VAL A N 1
ATOM 3039 C CA . VAL A 1 399 ? 10.718 5.772 -4.572 1.00 93.38 399 VAL A CA 1
ATOM 3040 C C . VAL A 1 399 ? 10.498 5.820 -3.080 1.00 93.38 399 VAL A C 1
ATOM 3042 O O . VAL A 1 399 ? 10.288 6.884 -2.498 1.00 93.38 399 VAL A O 1
ATOM 3045 N N . ILE A 1 400 ? 10.560 4.652 -2.463 1.00 92.00 400 ILE A N 1
ATOM 3046 C CA . ILE A 1 400 ? 10.280 4.498 -1.045 1.00 92.00 400 ILE A CA 1
ATOM 3047 C C . ILE A 1 400 ? 11.606 4.227 -0.343 1.00 92.00 400 ILE A C 1
ATOM 3049 O O . ILE A 1 400 ? 12.289 3.230 -0.602 1.00 92.00 400 ILE A O 1
ATOM 3053 N N . SER A 1 401 ? 11.978 5.160 0.520 1.00 88.94 401 SER A N 1
ATOM 3054 C CA . SER A 1 401 ? 13.194 5.146 1.328 1.00 88.94 401 SER A CA 1
ATOM 3055 C C . SER A 1 401 ? 12.868 4.827 2.788 1.00 88.94 401 SER A C 1
ATOM 3057 O O . SER A 1 401 ? 11.716 4.594 3.150 1.00 88.94 401 SER A O 1
ATOM 3059 N N . GLY A 1 402 ? 13.893 4.882 3.642 1.00 85.06 402 GLY A N 1
ATOM 3060 C CA . GLY A 1 402 ? 13.747 4.753 5.090 1.00 85.06 402 GLY A CA 1
ATOM 3061 C C . GLY A 1 402 ? 12.722 5.702 5.718 1.00 85.06 402 GLY A C 1
ATOM 3062 O O . GLY A 1 402 ? 12.174 5.367 6.757 1.00 85.06 402 GLY A O 1
ATOM 3063 N N . THR A 1 403 ? 12.463 6.860 5.099 1.00 86.75 403 THR A N 1
ATOM 3064 C CA . THR A 1 403 ? 11.646 7.927 5.701 1.00 86.75 403 THR A CA 1
ATOM 3065 C C . THR A 1 403 ? 10.571 8.500 4.790 1.00 86.75 403 THR A C 1
ATOM 3067 O O . THR A 1 403 ? 9.549 8.987 5.260 1.00 86.75 403 THR A O 1
ATOM 3070 N N . SER A 1 404 ? 10.760 8.437 3.476 1.00 88.56 404 SER A N 1
ATOM 3071 C CA . SER A 1 404 ? 9.892 9.104 2.503 1.00 88.56 404 SER A CA 1
ATOM 3072 C C . SER A 1 404 ? 9.423 8.160 1.407 1.00 88.56 404 SER A C 1
ATOM 3074 O O . SER A 1 404 ? 10.074 7.155 1.121 1.00 88.56 404 SER A O 1
ATOM 3076 N N . LEU A 1 405 ? 8.308 8.521 0.781 1.00 92.88 405 LEU A N 1
ATOM 3077 C CA . LEU A 1 405 ? 7.728 7.875 -0.390 1.00 92.88 405 LEU A CA 1
ATOM 3078 C C . LEU A 1 405 ? 7.606 8.952 -1.470 1.00 92.88 405 LEU A C 1
ATOM 3080 O O . LEU A 1 405 ? 6.594 9.626 -1.570 1.00 92.88 405 LEU A O 1
ATOM 3084 N N . ASN A 1 406 ? 8.672 9.185 -2.228 1.00 90.94 406 ASN A N 1
ATOM 3085 C CA . ASN A 1 406 ? 8.760 10.309 -3.162 1.00 90.94 406 ASN A CA 1
ATOM 3086 C C . ASN A 1 406 ? 8.319 9.902 -4.564 1.00 90.94 406 ASN A C 1
ATOM 3088 O O . ASN A 1 406 ? 8.537 8.767 -4.985 1.00 90.94 406 ASN A O 1
ATOM 3092 N N . LEU A 1 407 ? 7.791 10.857 -5.326 1.00 90.50 407 LEU A N 1
ATOM 3093 C CA . LEU A 1 407 ? 7.636 10.669 -6.762 1.00 90.50 407 LEU A CA 1
ATOM 3094 C C . LEU A 1 407 ? 9.001 10.800 -7.451 1.00 90.50 407 LEU A C 1
ATOM 3096 O O . LEU A 1 407 ? 9.728 11.772 -7.240 1.00 90.50 407 LEU A O 1
ATOM 3100 N N . GLN A 1 408 ? 9.311 9.859 -8.336 1.00 90.00 408 GLN A N 1
ATOM 3101 C CA . GLN A 1 408 ? 10.357 10.012 -9.336 1.00 90.00 408 GLN A CA 1
ATOM 3102 C C . GLN A 1 408 ? 9.792 9.738 -10.724 1.00 90.00 408 GLN A C 1
ATOM 3104 O O . GLN A 1 408 ? 8.887 8.929 -10.920 1.00 90.00 408 GLN A O 1
ATOM 3109 N N . THR A 1 409 ? 10.368 10.400 -11.709 1.00 90.44 409 THR A N 1
ATOM 3110 C CA . THR A 1 409 ? 10.029 10.230 -13.109 1.00 90.44 409 THR A CA 1
ATOM 3111 C C . THR A 1 409 ? 11.149 9.544 -13.880 1.00 90.44 409 THR A C 1
ATOM 3113 O O . THR A 1 409 ? 12.328 9.730 -13.570 1.00 90.44 409 THR A O 1
ATOM 3116 N N . LYS A 1 410 ? 10.777 8.749 -14.886 1.00 89.94 410 LYS A N 1
ATOM 3117 C CA . LYS A 1 410 ? 11.685 8.134 -15.866 1.00 89.94 410 LYS A CA 1
ATOM 3118 C C . LYS A 1 410 ? 11.242 8.540 -17.259 1.00 89.94 410 LYS A C 1
ATOM 3120 O O . LYS A 1 410 ? 10.040 8.599 -17.517 1.00 89.94 410 LYS A O 1
ATOM 3125 N N . THR A 1 411 ? 12.180 8.828 -18.155 1.00 90.25 411 THR A N 1
ATOM 3126 C CA . THR A 1 411 ? 11.806 9.077 -19.552 1.00 90.25 411 THR A CA 1
ATOM 3127 C C . THR A 1 411 ? 11.146 7.826 -20.128 1.00 90.25 411 THR A C 1
ATOM 3129 O O . THR A 1 411 ? 11.464 6.716 -19.715 1.00 90.25 411 THR A O 1
ATOM 3132 N N . ASN A 1 412 ? 10.235 7.966 -21.087 1.00 84.25 412 ASN A N 1
ATOM 3133 C CA . ASN A 1 412 ? 9.568 6.813 -21.693 1.00 84.25 412 ASN A CA 1
ATOM 3134 C C . ASN A 1 412 ? 10.562 5.903 -22.417 1.00 84.25 412 ASN A C 1
ATOM 3136 O O . ASN A 1 412 ? 10.355 4.700 -22.449 1.00 84.25 412 ASN A O 1
ATOM 3140 N N . GLN A 1 413 ? 11.676 6.448 -22.910 1.00 85.44 413 GLN A N 1
ATOM 3141 C CA . GLN A 1 413 ? 12.775 5.639 -23.427 1.00 85.44 413 GLN A CA 1
ATOM 3142 C C . GLN A 1 413 ? 13.365 4.736 -22.337 1.00 85.44 413 GLN A C 1
ATOM 3144 O O . GLN A 1 413 ? 13.470 3.527 -22.539 1.00 85.44 413 GLN A O 1
ATOM 3149 N N . GLU A 1 414 ? 13.688 5.306 -21.174 1.00 88.44 414 GLU A N 1
ATOM 3150 C CA . GLU A 1 414 ? 14.217 4.524 -20.060 1.00 88.44 414 GLU A CA 1
ATOM 3151 C C . GLU A 1 414 ? 13.180 3.531 -19.526 1.00 88.44 414 GLU A C 1
ATOM 3153 O O . GLU A 1 414 ? 13.490 2.372 -19.269 1.00 88.44 414 GLU A O 1
ATOM 3158 N N . ALA A 1 415 ? 11.937 3.982 -19.374 1.00 86.94 415 ALA A N 1
ATOM 3159 C CA . ALA A 1 415 ? 10.843 3.211 -18.806 1.00 86.94 415 ALA A CA 1
ATOM 3160 C C . ALA A 1 415 ? 10.375 2.070 -19.719 1.00 86.94 415 ALA A C 1
ATOM 3162 O O . ALA A 1 415 ? 9.837 1.091 -19.214 1.00 86.94 415 ALA A O 1
ATOM 3163 N N . ALA A 1 416 ? 10.574 2.183 -21.035 1.00 85.19 416 ALA A N 1
ATOM 3164 C CA . ALA A 1 416 ? 10.203 1.153 -22.001 1.00 85.19 416 ALA A CA 1
ATOM 3165 C C . ALA A 1 416 ? 11.162 -0.037 -22.012 1.00 85.19 416 ALA A C 1
ATOM 3167 O O . ALA A 1 416 ? 10.745 -1.139 -22.342 1.00 85.19 416 ALA A O 1
ATOM 3168 N N . LYS A 1 417 ? 12.451 0.181 -21.724 1.00 86.06 417 LYS A N 1
ATOM 3169 C CA . LYS A 1 417 ? 13.463 -0.869 -21.916 1.00 86.06 417 LYS A CA 1
ATOM 3170 C C . LYS A 1 417 ? 14.708 -0.769 -21.048 1.00 86.06 417 LYS A C 1
ATOM 3172 O O . LYS A 1 417 ? 15.325 -1.801 -20.817 1.00 86.06 417 LYS A O 1
ATOM 31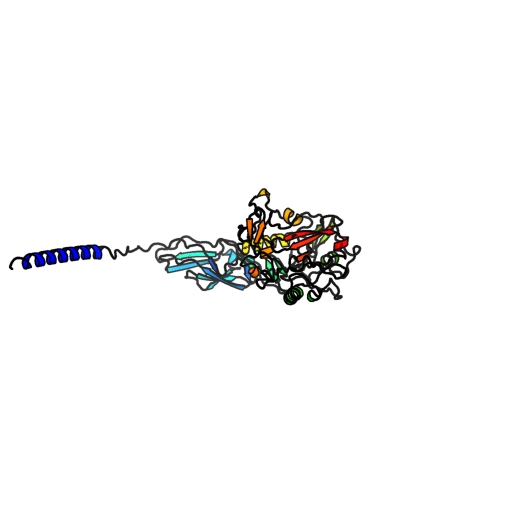77 N N . ASP A 1 418 ? 15.102 0.422 -20.589 1.00 88.38 418 ASP A N 1
ATOM 3178 C CA . ASP A 1 418 ? 16.399 0.617 -19.925 1.00 88.38 418 ASP A CA 1
ATOM 3179 C C . ASP A 1 418 ? 16.339 0.430 -18.403 1.00 88.38 418 ASP A C 1
ATOM 3181 O O . ASP A 1 418 ? 17.379 0.209 -17.780 1.00 88.38 418 ASP A O 1
ATOM 3185 N N . ILE A 1 419 ? 15.152 0.526 -17.795 1.00 92.88 419 ILE A N 1
ATOM 3186 C CA . ILE A 1 419 ? 14.947 0.472 -16.345 1.00 92.88 419 ILE A CA 1
ATOM 3187 C C . ILE A 1 419 ? 13.797 -0.471 -16.001 1.00 92.88 419 ILE A C 1
ATOM 3189 O O . ILE A 1 419 ? 12.689 -0.331 -16.514 1.00 92.88 419 ILE A O 1
ATOM 3193 N N . TYR A 1 420 ? 14.061 -1.362 -15.046 1.00 96.25 420 TYR A N 1
ATOM 3194 C CA . TYR A 1 420 ? 13.103 -2.333 -14.537 1.00 96.25 420 TYR A CA 1
ATOM 3195 C C . TYR A 1 420 ? 12.862 -2.086 -13.048 1.00 96.25 420 TYR A C 1
ATOM 3197 O O . TYR A 1 420 ? 13.814 -2.032 -12.261 1.00 96.25 420 TYR A O 1
ATOM 3205 N N . LEU A 1 421 ? 11.594 -1.931 -12.663 1.00 96.44 421 LEU A N 1
ATOM 3206 C CA . LEU A 1 421 ? 11.146 -1.664 -11.291 1.00 96.44 421 LEU A CA 1
ATOM 3207 C C . LEU A 1 421 ? 10.143 -2.724 -10.833 1.00 96.44 421 LEU A C 1
ATOM 3209 O O . LEU A 1 421 ? 9.522 -3.400 -11.650 1.00 96.44 421 LEU A O 1
ATOM 3213 N N . ASN A 1 422 ? 9.935 -2.835 -9.525 1.00 96.38 422 ASN A N 1
ATOM 3214 C CA . ASN A 1 422 ? 8.879 -3.685 -8.992 1.00 96.38 422 ASN A CA 1
ATOM 3215 C C . ASN A 1 422 ? 7.486 -3.063 -9.186 1.00 96.38 422 ASN A C 1
ATOM 3217 O O . ASN A 1 422 ? 7.335 -1.897 -9.556 1.00 96.38 422 ASN A O 1
ATOM 3221 N N . VAL A 1 423 ? 6.451 -3.846 -8.892 1.00 97.38 423 VAL A N 1
ATOM 3222 C CA . VAL A 1 423 ? 5.052 -3.410 -8.918 1.00 97.38 423 VAL A CA 1
ATOM 3223 C C . VAL A 1 423 ? 4.356 -3.861 -7.638 1.00 97.38 423 VAL A C 1
ATOM 3225 O O . VAL A 1 423 ? 4.594 -4.969 -7.152 1.00 97.38 423 VAL A O 1
ATOM 3228 N N . ARG A 1 424 ? 3.484 -2.999 -7.105 1.00 96.19 424 ARG A N 1
ATOM 3229 C CA . ARG A 1 424 ? 2.509 -3.347 -6.066 1.00 96.19 424 ARG A CA 1
ATOM 3230 C C . ARG A 1 424 ? 1.124 -3.401 -6.683 1.00 96.19 424 ARG A C 1
ATOM 3232 O O . ARG A 1 424 ? 0.730 -2.465 -7.380 1.00 96.19 424 ARG A O 1
ATOM 3239 N N . CYS A 1 425 ? 0.418 -4.489 -6.408 1.00 97.31 425 CYS A N 1
ATOM 3240 C CA . CYS A 1 425 ? -0.915 -4.730 -6.932 1.00 97.31 425 CYS A CA 1
ATOM 3241 C C . CYS A 1 425 ? -1.970 -4.568 -5.836 1.00 97.31 425 CYS A C 1
ATOM 3243 O O . CYS A 1 425 ? -1.759 -4.936 -4.674 1.00 97.31 425 CYS A O 1
ATOM 3245 N N . VAL A 1 426 ? -3.117 -4.039 -6.241 1.00 96.56 426 VAL A N 1
ATOM 3246 C CA . VAL A 1 426 ? -4.278 -3.747 -5.397 1.00 96.56 426 VAL A CA 1
ATOM 3247 C C . VAL A 1 426 ? -5.483 -4.439 -6.009 1.00 96.56 426 VAL A C 1
ATOM 3249 O O . VAL A 1 426 ? -5.546 -4.610 -7.220 1.00 96.56 426 VAL A O 1
ATOM 3252 N N . LYS A 1 427 ? -6.423 -4.905 -5.190 1.00 94.50 427 LYS A N 1
ATOM 3253 C CA . LYS A 1 427 ? -7.622 -5.554 -5.717 1.00 94.50 427 LYS A CA 1
ATOM 3254 C C . LYS A 1 427 ? -8.535 -4.535 -6.400 1.00 94.50 427 LYS A C 1
ATOM 3256 O O . LYS A 1 427 ? -8.802 -3.470 -5.829 1.00 94.50 427 LYS A O 1
ATOM 3261 N N . ASN A 1 428 ? -9.069 -4.920 -7.558 1.00 87.12 428 ASN A N 1
ATOM 3262 C CA . ASN A 1 428 ? -10.009 -4.115 -8.327 1.00 87.12 428 ASN A CA 1
ATOM 3263 C C . ASN A 1 428 ? -11.243 -3.741 -7.496 1.00 87.12 428 ASN A C 1
ATOM 3265 O O . ASN A 1 428 ? -11.687 -4.454 -6.589 1.00 87.12 428 ASN A O 1
ATOM 3269 N N . TYR A 1 429 ? -11.835 -2.610 -7.850 1.00 73.38 429 TYR A N 1
ATOM 3270 C CA . TYR A 1 429 ? -13.085 -2.120 -7.313 1.00 73.38 429 TYR A CA 1
ATOM 3271 C C . TYR A 1 429 ? -14.188 -2.904 -8.024 1.00 73.38 429 TYR A C 1
ATOM 3273 O O . TYR A 1 429 ? -14.353 -2.784 -9.236 1.00 73.38 429 TYR A O 1
ATOM 3281 N N . THR A 1 430 ? -14.964 -3.705 -7.298 1.00 61.56 430 THR A N 1
ATOM 3282 C CA . THR A 1 430 ? -16.247 -4.151 -7.848 1.00 61.56 430 THR A CA 1
ATOM 3283 C C . THR A 1 430 ? -17.187 -2.951 -7.893 1.00 61.56 430 THR A C 1
ATOM 3285 O O . THR A 1 430 ? -17.202 -2.159 -6.946 1.00 61.56 430 THR A O 1
ATOM 3288 N N . LYS A 1 431 ? -17.915 -2.803 -9.003 1.00 45.59 431 LYS A N 1
ATOM 3289 C CA . LYS A 1 431 ? -18.969 -1.792 -9.152 1.00 45.59 431 LYS A CA 1
ATOM 3290 C C . LYS A 1 431 ? -20.036 -1.913 -8.070 1.00 45.59 431 LYS A C 1
ATOM 3292 O O . LYS A 1 431 ? -20.301 -3.059 -7.640 1.00 45.59 431 LYS A O 1
#

pLDDT: mean 86.92, std 13.59, range [40.62, 98.56]